Protein AF-A0A964AM47-F1 (afdb_monomer)

pLDDT: mean 80.15, std 22.93, range [22.89, 98.88]

Sequence (613 aa):
MNKSFAIAGMLLLSACDCYSNRFPGSCATEDPTSSTPADDSASCDALAAEALTVLSTHCAGCHANGRAEGGFDYLLDVDKLVELNKVRSGDPEGSALFNRMASGSMPPYGEGPSDAEIEAVRGWIACGVDAAAPERAFVPNETVFSWMAEDLRGIQEPERIYIRYISLVHLWNAGVAEGRLDTYRAGLAKLLNHLSWMPRITNPTPVDADALLYRIDLRDYRWQATTEDPVDAWETVVARDPYAFAYDDADFRFVVENTAARQPLLHADWLVAAVAVPPLYHRVLDLPARQADFLTLFGVDQAQNVADAVVDRMGFQQSGVSDNNRVIERHDADYGYCWTSYDFGGNGGAQNILADPLGFRPDGGELFCSLPNHLQAYLLANAAGDRLDVGPDHIVYDNLHDREVVNGLGCMTCHTRGILPKDDQVLPYVLDNEHLFTPQELERITLLYPPNDEGRALQAADQASFLEALDLTGAPQAYETEQVFALSEAFADDLDLARAAAEVGLTPEELEDRIPYFSDDVKRELNNLLSPGGTVQRGIFLGLAREVICVVEGAADSDGACLDVEGACGAAGVACLEGQGCVSAHEADAGACVRCAVLGGASVSLDLDGQGC

Solvent-accessible surface area (backbone atoms only — not comparable to full-atom values): 35179 Å² total; per-residue (Å²): 136,91,85,88,83,90,90,88,81,90,82,89,85,90,84,90,87,89,86,82,91,85,88,86,81,91,80,87,87,81,87,80,79,87,81,75,98,72,61,64,66,65,48,38,56,50,23,43,55,50,25,54,48,48,47,55,71,53,43,32,86,45,19,21,92,86,29,43,61,95,75,42,32,49,74,83,37,61,49,54,30,44,55,67,51,34,37,36,62,51,33,36,87,75,6,53,53,48,49,37,48,77,70,57,65,43,47,88,71,78,76,55,77,50,76,68,53,50,48,32,38,38,49,19,25,46,64,45,58,83,48,81,65,72,95,67,84,77,72,45,56,70,58,55,28,45,52,53,32,57,54,53,69,76,44,61,75,89,56,32,53,41,44,39,35,37,31,44,50,35,50,51,53,40,49,58,49,68,73,42,49,52,41,34,54,18,11,50,23,40,48,55,43,48,49,22,75,32,57,56,82,65,62,62,42,60,74,49,96,82,58,38,38,27,40,44,51,31,72,59,27,65,32,53,54,44,96,88,44,75,65,27,44,61,62,64,50,55,75,70,46,60,78,69,71,83,68,100,42,73,38,47,45,51,40,30,70,50,19,73,35,86,65,45,66,42,52,44,32,55,51,42,44,52,41,36,25,61,69,44,34,40,59,62,60,64,56,55,69,32,51,68,57,44,36,46,78,37,69,32,55,64,70,56,25,59,72,74,44,56,34,47,37,36,31,34,65,71,60,83,40,38,95,21,32,34,36,40,36,41,33,74,27,80,45,53,40,32,40,40,38,36,30,26,78,44,63,57,74,58,36,20,53,81,83,28,75,84,72,53,60,52,56,24,30,47,34,38,31,35,28,57,35,31,35,58,46,62,45,30,26,41,59,89,30,42,52,41,57,58,43,57,60,82,48,34,34,39,88,86,80,74,40,67,31,34,32,41,47,43,49,49,59,74,34,69,59,42,68,79,90,75,68,51,49,37,60,64,51,45,68,78,42,48,91,82,51,54,73,67,52,53,55,53,46,60,50,30,29,58,58,56,71,58,49,45,50,51,46,51,50,55,17,48,48,25,47,58,34,39,52,70,32,64,34,72,84,80,74,95,64,50,34,47,54,54,26,22,46,69,45,61,46,62,30,38,40,44,42,54,14,14,72,66,52,38,52,46,68,56,41,60,70,45,48,82,74,51,56,75,68,56,35,69,60,51,54,41,34,79,40,92,93,23,53,36,52,39,74,60,49,54,76,40,36,55,64,52,43,25,63,73,72,62,44,44,48,99,86,66,49,63,67,70,68,84,74,60,70,59,100,66,91,78,85,83,66,93,90,66,92,84,83,87,87,74,87,78,73,93,83,78,90,81,82,91,80,91,81,77,100,73,93,78,91,79,89,76,83,87,77,83,136

Structure (mmCIF, N/CA/C/O backbone):
data_AF-A0A964AM47-F1
#
_entry.id   AF-A0A964AM47-F1
#
loop_
_atom_site.group_PDB
_atom_site.id
_atom_site.type_symbol
_atom_site.label_atom_id
_atom_site.label_alt_id
_atom_site.label_comp_id
_atom_site.label_asym_id
_atom_site.label_entity_id
_atom_site.label_seq_id
_atom_site.pdbx_PDB_ins_code
_atom_site.Cartn_x
_atom_site.Cartn_y
_atom_site.Cartn_z
_atom_site.occupancy
_atom_site.B_iso_or_equiv
_atom_site.auth_seq_id
_atom_site.auth_comp_id
_atom_site.auth_asym_id
_atom_site.auth_atom_id
_atom_site.pdbx_PDB_model_num
ATOM 1 N N . MET A 1 1 ? 27.226 43.073 -1.704 1.00 29.62 1 MET A N 1
ATOM 2 C CA . MET A 1 1 ? 28.184 44.204 -1.750 1.00 29.62 1 MET A CA 1
ATOM 3 C C . MET A 1 1 ? 27.799 45.226 -0.685 1.00 29.62 1 MET A C 1
ATOM 5 O O . MET A 1 1 ? 26.668 45.681 -0.670 1.00 29.62 1 MET A O 1
ATOM 9 N N . ASN A 1 2 ? 28.743 45.484 0.222 1.00 31.50 2 ASN A N 1
ATOM 10 C CA . ASN A 1 2 ? 28.731 46.293 1.453 1.00 31.50 2 ASN A CA 1
ATOM 11 C C . ASN A 1 2 ? 27.889 47.587 1.504 1.00 31.50 2 ASN A C 1
ATOM 13 O O . ASN A 1 2 ? 28.045 48.442 0.634 1.00 31.50 2 ASN A O 1
ATOM 17 N N . LYS A 1 3 ? 27.254 47.847 2.664 1.00 29.81 3 LYS A N 1
ATOM 18 C CA . LYS A 1 3 ? 27.793 48.764 3.701 1.00 29.81 3 LYS A CA 1
ATOM 19 C C . LYS A 1 3 ? 27.038 48.696 5.049 1.00 29.81 3 LYS A C 1
ATOM 21 O O . LYS A 1 3 ? 25.820 48.653 5.100 1.00 29.81 3 LYS A O 1
ATOM 26 N N . SER A 1 4 ? 27.861 48.701 6.096 1.00 34.31 4 SER A N 1
ATOM 27 C CA . SER A 1 4 ? 27.711 48.681 7.563 1.00 34.31 4 SER A CA 1
ATOM 28 C C . SER A 1 4 ? 26.738 49.684 8.219 1.00 34.31 4 SER A C 1
ATOM 30 O O . SER A 1 4 ? 26.599 50.784 7.695 1.00 34.31 4 SER A O 1
ATOM 32 N N . PHE A 1 5 ? 26.226 49.402 9.438 1.00 30.78 5 PHE A N 1
ATOM 33 C CA . PHE A 1 5 ? 26.815 49.825 10.742 1.00 30.78 5 PHE A CA 1
ATOM 34 C C . PHE A 1 5 ? 25.948 49.502 11.999 1.00 30.78 5 PHE A C 1
ATOM 36 O O . PHE A 1 5 ? 24.757 49.769 11.975 1.00 30.78 5 PHE A O 1
ATOM 43 N N . ALA A 1 6 ? 26.632 49.092 13.096 1.00 31.17 6 ALA A N 1
ATOM 44 C CA . ALA A 1 6 ? 26.424 49.423 14.538 1.00 31.17 6 ALA A CA 1
ATOM 45 C C . ALA A 1 6 ? 25.122 48.993 15.272 1.00 31.17 6 ALA A C 1
ATOM 47 O O . ALA A 1 6 ? 24.048 49.136 14.721 1.00 31.17 6 ALA A O 1
ATOM 48 N N . ILE A 1 7 ? 25.067 48.551 16.545 1.00 30.09 7 ILE A N 1
ATOM 49 C CA . ILE A 1 7 ? 25.964 48.461 17.727 1.00 30.09 7 ILE A CA 1
ATOM 50 C C . ILE A 1 7 ? 25.403 47.345 18.652 1.00 30.09 7 ILE A C 1
ATOM 52 O O . ILE A 1 7 ? 24.196 47.125 18.678 1.00 30.09 7 ILE A O 1
ATOM 56 N N . ALA A 1 8 ? 26.271 46.674 19.422 1.00 29.91 8 ALA A N 1
ATOM 57 C CA . ALA A 1 8 ? 25.971 45.556 20.331 1.00 29.91 8 ALA A CA 1
ATOM 58 C C . ALA A 1 8 ? 26.280 45.856 21.821 1.00 29.91 8 ALA A C 1
ATOM 60 O O . ALA A 1 8 ? 27.094 46.734 22.109 1.00 29.91 8 ALA A O 1
ATOM 61 N N . GLY A 1 9 ? 25.703 45.047 22.732 1.00 25.66 9 GLY A N 1
ATOM 62 C CA . GLY A 1 9 ? 26.083 44.862 24.155 1.00 25.66 9 GLY A CA 1
ATOM 63 C C . GLY A 1 9 ? 24.852 44.786 25.091 1.00 25.66 9 GLY A C 1
ATOM 64 O O . GLY A 1 9 ? 24.259 45.828 25.326 1.00 25.66 9 GLY A O 1
ATOM 65 N N . MET A 1 10 ? 24.284 43.639 25.525 1.00 29.45 10 MET A N 1
ATOM 66 C CA . MET A 1 10 ? 24.790 42.539 26.399 1.00 29.45 10 MET A CA 1
ATOM 67 C C . MET A 1 10 ? 25.146 43.084 27.815 1.00 29.45 10 MET A C 1
ATOM 69 O O . MET A 1 10 ? 25.927 44.021 27.882 1.00 29.45 10 MET A O 1
ATOM 73 N N . LEU A 1 11 ? 24.609 42.674 28.984 1.00 27.42 11 LEU A N 1
ATOM 74 C CA . LEU A 1 11 ? 24.442 41.349 29.619 1.00 27.42 11 LEU A CA 1
ATOM 75 C C . LEU A 1 11 ? 23.601 41.467 30.944 1.00 27.42 11 LEU A C 1
ATOM 77 O O . LEU A 1 11 ? 23.870 42.365 31.733 1.00 27.42 11 LEU A O 1
ATOM 81 N N . LEU A 1 12 ? 22.688 40.505 31.187 1.00 27.23 12 LEU A N 1
ATOM 82 C CA . LEU A 1 12 ? 22.481 39.617 32.374 1.00 27.23 12 LEU A CA 1
ATOM 83 C C . LEU A 1 12 ? 22.201 40.065 33.851 1.00 27.23 12 LEU A C 1
ATOM 85 O O . LEU A 1 12 ? 22.885 40.910 34.416 1.00 27.23 12 LEU A O 1
ATOM 89 N N . LEU A 1 13 ? 21.331 39.229 34.479 1.00 26.44 13 LEU A N 1
ATOM 90 C CA . LEU A 1 13 ? 21.132 38.815 35.906 1.00 26.44 13 LEU A CA 1
ATOM 91 C C . LEU A 1 13 ? 20.253 39.716 36.813 1.00 26.44 13 LEU A C 1
ATOM 93 O O . LEU A 1 13 ? 20.573 40.875 37.024 1.00 26.44 13 LEU A O 1
ATOM 97 N N . SER A 1 14 ? 19.060 39.298 37.276 1.00 26.11 14 SER A N 1
ATOM 98 C CA . SER A 1 14 ? 18.650 38.218 38.220 1.00 26.11 14 SER A CA 1
ATOM 99 C C . SER A 1 14 ? 18.475 38.723 39.663 1.00 26.11 14 SER A C 1
ATOM 101 O O . SER A 1 14 ? 19.446 39.189 40.251 1.00 26.11 14 SER A O 1
ATOM 103 N N . ALA A 1 15 ? 17.251 38.610 40.212 1.00 28.12 15 ALA A N 1
ATOM 104 C CA . ALA A 1 15 ? 16.918 38.010 41.522 1.00 28.12 15 ALA A CA 1
ATOM 105 C C . ALA A 1 15 ? 15.582 38.531 42.102 1.00 28.12 15 ALA A C 1
ATOM 107 O O . ALA A 1 15 ? 15.313 39.731 42.123 1.00 28.12 15 ALA A O 1
ATOM 108 N N . CYS A 1 16 ? 14.775 37.582 42.586 1.00 24.27 16 CYS A N 1
ATOM 109 C CA . CYS A 1 16 ? 13.565 37.739 43.395 1.00 24.27 16 CYS A CA 1
ATOM 110 C C . CYS A 1 16 ? 13.800 38.478 44.720 1.00 24.27 16 CYS A C 1
ATOM 112 O O . CYS A 1 16 ? 14.859 38.323 45.318 1.00 24.27 16 CYS A O 1
ATOM 114 N N . ASP A 1 17 ? 12.743 39.101 45.251 1.00 27.14 17 ASP A N 1
ATOM 115 C CA . ASP A 1 17 ? 12.469 39.073 46.692 1.00 27.14 17 ASP A CA 1
ATOM 116 C C . ASP A 1 17 ? 10.963 39.227 46.976 1.00 27.14 17 ASP A C 1
ATOM 118 O O . ASP A 1 17 ? 10.303 40.167 46.530 1.00 27.14 17 ASP A O 1
ATOM 122 N N . CYS A 1 18 ? 10.422 38.267 47.726 1.00 25.81 18 CYS A N 1
ATOM 123 C CA . CYS A 1 18 ? 9.079 38.263 48.304 1.00 25.81 18 CYS A CA 1
ATOM 124 C C . CYS A 1 18 ? 9.093 39.021 49.637 1.00 25.81 18 CYS A C 1
ATOM 126 O O . CYS A 1 18 ? 9.972 38.739 50.439 1.00 25.81 18 CYS A O 1
ATOM 128 N N . TYR A 1 19 ? 8.089 39.848 49.970 1.00 26.67 19 TYR A N 1
ATOM 129 C CA . TYR A 1 19 ? 7.705 40.066 51.379 1.00 26.67 19 TYR A CA 1
ATOM 130 C C . TYR A 1 19 ? 6.265 40.598 51.552 1.00 26.67 19 TYR A C 1
ATOM 132 O O . TYR A 1 19 ? 5.667 41.198 50.668 1.00 26.67 19 TYR A O 1
ATOM 140 N N . SER A 1 20 ? 5.718 40.306 52.729 1.00 31.02 20 SER A N 1
ATOM 141 C CA . SER A 1 20 ? 4.314 40.122 53.119 1.00 31.02 20 SER A CA 1
ATOM 142 C C . SER A 1 20 ? 3.492 41.350 53.583 1.00 31.02 20 SER A C 1
ATOM 144 O O . SER A 1 20 ? 4.044 42.259 54.191 1.00 31.02 20 SER A O 1
ATOM 146 N N . ASN A 1 21 ? 2.154 41.194 53.528 1.00 29.59 21 ASN A N 1
ATOM 147 C CA . ASN A 1 21 ? 1.105 41.577 54.513 1.00 29.59 21 ASN A CA 1
ATOM 148 C C . ASN A 1 21 ? 0.836 43.054 54.918 1.00 29.59 21 ASN A C 1
ATOM 150 O O . ASN A 1 21 ? 1.568 43.604 55.736 1.00 29.59 21 ASN A O 1
ATOM 154 N N . ARG A 1 22 ? -0.364 43.585 54.572 1.00 29.86 22 ARG A N 1
ATOM 155 C CA . ARG A 1 22 ? -1.483 44.021 55.477 1.00 29.86 22 ARG A CA 1
ATOM 156 C C . ARG A 1 22 ? -2.510 44.965 54.782 1.00 29.86 22 ARG A C 1
ATOM 158 O O . ARG A 1 22 ? -2.126 45.953 54.176 1.00 29.86 22 ARG A O 1
ATOM 165 N N . PHE A 1 23 ? -3.801 44.635 54.955 1.00 28.33 23 PHE A N 1
ATOM 166 C CA . PHE A 1 23 ? -5.098 45.311 54.658 1.00 28.33 23 PHE A CA 1
ATOM 167 C C . PHE A 1 23 ? -5.232 46.837 54.937 1.00 28.33 23 PHE A C 1
ATOM 169 O O . PHE A 1 23 ? -4.383 47.361 55.658 1.00 28.33 23 PHE A O 1
ATOM 176 N N . PRO A 1 24 ? -6.382 47.518 54.636 1.00 43.62 24 PRO A N 1
ATOM 177 C CA . PRO A 1 24 ? -7.489 47.269 53.676 1.00 43.62 24 PRO A CA 1
ATOM 178 C C . PRO A 1 24 ? -7.864 48.517 52.817 1.00 43.62 24 PRO A C 1
ATOM 180 O O . PRO A 1 24 ? -7.556 49.650 53.177 1.00 43.62 24 PRO A O 1
ATOM 183 N N . GLY A 1 25 ? -8.630 48.347 51.733 1.00 26.98 25 GLY A N 1
ATOM 184 C CA . GLY A 1 25 ? -9.204 49.482 50.993 1.00 26.98 25 GLY A CA 1
ATOM 185 C C . GLY A 1 25 ? -10.256 49.064 49.969 1.00 26.98 25 GLY A C 1
ATOM 186 O O . GLY A 1 25 ? -9.926 48.448 48.967 1.00 26.98 25 GLY A O 1
ATOM 187 N N . SER A 1 26 ? -11.517 49.379 50.260 1.00 28.53 26 SER A N 1
ATOM 188 C CA . SER A 1 26 ? -12.714 49.108 49.455 1.00 28.53 26 SER A CA 1
ATOM 189 C C . SER A 1 26 ? -12.622 49.628 48.015 1.00 28.53 26 SER A C 1
ATOM 191 O O . SER A 1 26 ? -12.144 50.747 47.846 1.00 28.53 26 SER A O 1
ATOM 193 N N . CYS A 1 27 ? -13.220 48.930 47.045 1.00 26.78 27 CYS A N 1
ATOM 194 C CA . CYS A 1 27 ? -14.004 49.517 45.948 1.00 26.78 27 CYS A CA 1
ATOM 195 C C . CYS A 1 27 ? -14.896 48.439 45.306 1.00 26.78 27 CYS A C 1
ATOM 197 O O . CYS A 1 27 ? -14.581 47.255 45.343 1.00 26.78 27 CYS A O 1
ATOM 199 N N . ALA A 1 28 ? -16.045 48.894 44.821 1.00 28.06 28 ALA A N 1
ATOM 200 C CA . ALA A 1 28 ? -17.240 48.149 44.452 1.00 28.06 28 ALA A CA 1
ATOM 201 C C . ALA A 1 28 ? -17.069 47.148 43.295 1.00 28.06 28 ALA A C 1
ATOM 203 O O . ALA A 1 28 ? -16.337 47.404 42.345 1.00 28.06 28 ALA A O 1
ATOM 204 N N . THR A 1 29 ? -17.821 46.049 43.370 1.00 27.81 29 THR A N 1
ATOM 205 C CA . THR A 1 29 ? -18.097 45.123 42.265 1.00 27.81 29 THR A CA 1
ATOM 206 C C . THR A 1 29 ? -19.400 45.537 41.582 1.00 27.81 29 THR A C 1
ATOM 208 O O . THR A 1 29 ? -20.461 45.488 42.207 1.00 27.81 29 THR A O 1
ATOM 211 N N . GLU A 1 30 ? -19.319 45.945 40.318 1.00 30.39 30 GLU A N 1
ATOM 212 C CA . GLU A 1 30 ? -20.443 45.879 39.383 1.00 30.39 30 GLU A CA 1
ATOM 213 C C . GLU A 1 30 ? -20.368 44.524 38.668 1.00 30.39 30 GLU A C 1
ATOM 215 O O . GLU A 1 30 ? -19.318 44.163 38.135 1.00 30.39 30 GLU A O 1
ATOM 220 N N . ASP A 1 31 ? -21.465 43.768 38.717 1.00 35.28 31 ASP A N 1
ATOM 221 C CA . ASP A 1 31 ? -21.675 42.530 37.961 1.00 35.28 31 ASP A CA 1
ATOM 222 C C . ASP A 1 31 ? -21.713 42.818 36.451 1.00 35.28 31 ASP A C 1
ATOM 224 O O . ASP A 1 31 ? -22.533 43.635 36.015 1.00 35.28 31 ASP A O 1
ATOM 228 N N . PRO A 1 32 ? -20.961 42.079 35.620 1.00 33.84 32 PRO A N 1
ATOM 229 C CA . PRO A 1 32 ? -21.338 41.830 34.246 1.00 33.84 32 PRO A CA 1
ATOM 230 C C . PRO A 1 32 ? -22.054 40.478 34.153 1.00 33.84 32 PRO A C 1
ATOM 232 O O . PRO A 1 32 ? -21.505 39.411 34.413 1.00 33.84 32 PRO A O 1
ATOM 235 N N . THR A 1 33 ? -23.323 40.594 33.786 1.00 32.44 33 THR A N 1
ATOM 236 C CA . THR A 1 33 ? -24.212 39.602 33.176 1.00 32.44 33 THR A CA 1
ATOM 237 C C . THR A 1 33 ? -23.546 38.352 32.595 1.00 32.44 33 THR A C 1
ATOM 239 O O . THR A 1 33 ? -22.707 38.430 31.701 1.00 32.44 33 THR A O 1
ATOM 242 N N . SER A 1 34 ? -24.060 37.205 33.034 1.00 34.69 34 SER A N 1
ATOM 243 C CA . SER A 1 34 ? -23.940 35.886 32.418 1.00 34.69 34 SER A CA 1
ATOM 244 C C . SER A 1 34 ? -24.429 35.874 30.962 1.00 34.69 34 SER A C 1
ATOM 246 O O . SER A 1 34 ? -25.611 36.138 30.719 1.00 34.69 34 SER A O 1
ATOM 248 N N . SER A 1 35 ? -23.569 35.495 30.018 1.00 32.38 35 SER A N 1
ATOM 249 C CA . SER A 1 35 ? -23.971 34.975 28.707 1.00 32.38 35 SER A CA 1
ATOM 250 C C . SER A 1 35 ? -24.028 33.442 28.749 1.00 32.38 35 SER A C 1
ATOM 252 O O . SER A 1 35 ? -23.187 32.772 29.340 1.00 32.38 35 SER A O 1
ATOM 254 N N . THR A 1 36 ? -25.104 32.906 28.185 1.00 34.78 36 THR A N 1
ATOM 255 C CA . THR A 1 36 ? -25.452 31.482 28.049 1.00 34.78 36 THR A CA 1
ATOM 256 C C . THR A 1 36 ? -24.783 30.909 26.779 1.00 34.78 36 THR A C 1
ATOM 258 O O . THR A 1 36 ? -24.629 31.674 25.829 1.00 34.78 36 THR A O 1
ATOM 261 N N . PRO A 1 37 ? -24.412 29.612 26.705 1.00 37.53 37 PRO A N 1
ATOM 262 C CA . PRO A 1 37 ? -23.608 29.028 25.612 1.00 37.53 37 PRO A CA 1
ATOM 263 C C . PRO A 1 37 ? -24.405 28.723 24.322 1.00 37.53 37 PRO A C 1
ATOM 265 O O . PRO A 1 37 ? -24.351 27.622 23.794 1.00 37.53 37 PRO A O 1
ATOM 268 N N . ALA A 1 38 ? -25.191 29.679 23.823 1.00 33.47 38 ALA A N 1
ATOM 269 C CA . ALA A 1 38 ? -26.012 29.517 22.613 1.00 33.47 38 ALA A CA 1
ATOM 270 C C . ALA A 1 38 ? -25.424 30.201 21.358 1.00 33.47 38 ALA A C 1
ATOM 272 O O . ALA A 1 38 ? -26.109 30.270 20.341 1.00 33.47 38 ALA A O 1
ATOM 273 N N . ASP A 1 39 ? -24.203 30.742 21.438 1.00 46.50 39 ASP A N 1
ATOM 274 C CA . ASP A 1 39 ? -23.619 31.619 20.405 1.00 46.50 39 ASP A CA 1
ATOM 275 C C . ASP A 1 39 ? -22.679 30.877 19.430 1.00 46.50 39 ASP A C 1
ATOM 277 O O . ASP A 1 39 ? -22.552 31.272 18.274 1.00 46.50 39 ASP A O 1
ATOM 281 N N . ASP A 1 40 ? -22.085 29.750 19.842 1.00 50.91 40 ASP A N 1
ATOM 282 C CA . ASP A 1 40 ? -21.062 29.070 19.032 1.00 50.91 40 ASP A CA 1
ATOM 283 C C . ASP A 1 40 ? -21.671 28.236 17.885 1.00 50.91 40 ASP A C 1
ATOM 285 O O . ASP A 1 40 ? -21.232 28.351 16.741 1.00 50.91 40 ASP A O 1
ATOM 289 N N . SER A 1 41 ? -22.752 27.479 18.121 1.00 48.00 41 SER A N 1
ATOM 290 C CA . SER A 1 41 ? -23.371 26.632 17.080 1.00 48.00 41 SER A CA 1
ATOM 291 C C . SER A 1 41 ? -24.071 27.430 15.973 1.00 48.00 41 SER A C 1
ATOM 293 O O . SER A 1 41 ? -23.967 27.091 14.797 1.00 48.00 41 SER A O 1
ATOM 295 N N . ALA A 1 42 ? -24.718 28.546 16.324 1.00 53.97 42 ALA A N 1
ATOM 296 C CA . ALA A 1 42 ? -25.352 29.441 15.356 1.00 53.97 42 ALA A CA 1
ATOM 297 C C . ALA A 1 42 ? -24.328 30.138 14.437 1.00 53.97 42 ALA A C 1
ATOM 299 O O . ALA A 1 42 ? -24.670 30.532 13.320 1.00 53.97 42 ALA A O 1
ATOM 300 N N . SER A 1 43 ? -23.079 30.284 14.898 1.00 77.19 43 SER A N 1
ATOM 301 C CA . SER A 1 43 ? -21.974 30.825 14.103 1.00 77.19 43 SER A CA 1
ATOM 302 C C . SER A 1 43 ? -21.411 29.795 13.115 1.00 77.19 43 SER A C 1
ATOM 304 O O . SER A 1 43 ? -21.146 30.138 11.962 1.00 77.19 43 SER A O 1
ATOM 306 N N . CYS A 1 44 ? -21.329 28.523 13.518 1.00 80.38 44 CYS A N 1
ATOM 307 C CA . CYS A 1 44 ? -20.855 27.434 12.666 1.00 80.38 44 CYS A CA 1
ATOM 308 C C . CYS A 1 44 ? -21.850 27.077 11.550 1.00 80.38 44 CYS A C 1
ATOM 310 O O . CYS A 1 44 ? -21.432 26.885 10.410 1.00 80.38 44 CYS A O 1
ATOM 312 N N . ASP A 1 45 ? -23.161 27.103 11.819 1.00 75.88 45 ASP A N 1
ATOM 313 C CA . ASP A 1 45 ? -24.192 26.920 10.782 1.00 75.88 45 ASP A CA 1
ATOM 314 C C . ASP A 1 45 ? -24.115 28.005 9.692 1.00 75.88 45 ASP A C 1
ATOM 316 O O . ASP A 1 45 ? -24.306 27.741 8.500 1.00 75.88 45 ASP A O 1
ATOM 320 N N . ALA A 1 46 ? -23.823 29.246 10.095 1.00 83.94 46 ALA A N 1
ATOM 321 C CA . ALA A 1 46 ? -23.649 30.357 9.167 1.00 83.94 46 ALA A CA 1
ATOM 322 C C . ALA A 1 46 ? -22.390 30.174 8.305 1.00 83.94 46 ALA A C 1
ATOM 324 O O . ALA A 1 46 ? -22.463 30.356 7.088 1.00 83.94 46 ALA A O 1
ATOM 325 N N . LEU A 1 47 ? -21.275 29.751 8.914 1.00 87.38 47 LEU A N 1
ATOM 326 C CA . LEU A 1 47 ? -20.035 29.424 8.205 1.00 87.38 47 LEU A CA 1
ATOM 327 C C . LEU A 1 47 ? -20.228 28.256 7.230 1.00 87.38 47 LEU A C 1
ATOM 329 O O . LEU A 1 47 ? -19.749 28.330 6.104 1.00 87.38 47 LEU A O 1
ATOM 333 N N . ALA A 1 48 ? -20.985 27.222 7.604 1.00 84.75 48 ALA A N 1
ATOM 334 C CA . ALA A 1 48 ? -21.305 26.102 6.721 1.00 84.75 48 ALA A CA 1
ATOM 335 C C . ALA A 1 48 ? -22.121 26.539 5.494 1.00 84.75 48 ALA A C 1
ATOM 337 O O . ALA A 1 48 ? -21.818 26.155 4.360 1.00 84.75 48 ALA A O 1
ATOM 338 N N . ALA A 1 49 ? -23.134 27.386 5.694 1.00 84.62 49 ALA A N 1
ATOM 339 C CA . ALA A 1 49 ? -23.931 27.932 4.597 1.00 84.62 49 ALA A CA 1
ATOM 340 C C . ALA A 1 49 ? -23.101 28.837 3.666 1.00 84.62 49 ALA A C 1
ATOM 342 O O . ALA A 1 49 ? -23.270 28.801 2.441 1.00 84.62 49 ALA A O 1
ATOM 343 N N . GLU A 1 50 ? -22.198 29.637 4.235 1.00 90.25 50 GLU A N 1
ATOM 344 C CA . GLU A 1 50 ? -21.281 30.490 3.480 1.00 90.25 50 GLU A CA 1
ATOM 345 C C . GLU A 1 50 ? -20.274 29.648 2.689 1.00 90.25 50 GLU A C 1
ATOM 347 O O . GLU A 1 50 ? -20.160 29.818 1.476 1.00 90.25 50 GLU A O 1
ATOM 352 N N . ALA A 1 51 ? -19.650 28.650 3.317 1.00 90.81 51 ALA A N 1
ATOM 353 C CA . ALA A 1 51 ? -18.731 27.727 2.664 1.00 90.81 51 ALA A CA 1
ATOM 354 C C . ALA A 1 51 ? -19.387 26.991 1.486 1.00 90.81 51 ALA A C 1
ATOM 356 O O . ALA A 1 51 ? -18.862 27.012 0.373 1.00 90.81 51 ALA A O 1
ATOM 357 N N . LEU A 1 52 ? -20.584 26.422 1.666 1.00 88.75 52 LEU A N 1
ATOM 358 C CA . LEU A 1 52 ? -21.328 25.777 0.576 1.00 88.75 52 LEU A CA 1
ATOM 359 C C . LEU A 1 52 ? -21.666 26.745 -0.566 1.00 88.75 52 LEU A C 1
ATOM 361 O O . LEU A 1 52 ? -21.667 26.349 -1.737 1.00 88.75 52 LEU A O 1
ATOM 365 N N . THR A 1 53 ? -21.922 28.016 -0.248 1.00 93.56 53 THR A N 1
ATOM 366 C CA . THR A 1 53 ? -22.137 29.065 -1.253 1.00 93.56 53 THR A CA 1
ATOM 367 C C . THR A 1 53 ? -20.860 29.330 -2.048 1.00 93.56 53 THR A C 1
ATOM 369 O O . THR A 1 53 ? -20.919 29.400 -3.280 1.00 93.56 53 THR A O 1
ATOM 372 N N . VAL A 1 54 ? -19.708 29.405 -1.379 1.00 94.38 54 VAL A N 1
ATOM 373 C CA . VAL A 1 54 ? -18.389 29.565 -2.012 1.00 94.38 54 VAL A CA 1
ATOM 374 C C . VAL A 1 54 ? -18.092 28.387 -2.943 1.00 94.38 54 VAL A C 1
ATOM 376 O O . VAL A 1 54 ? -17.828 28.593 -4.132 1.00 94.38 54 VAL A O 1
ATOM 379 N N . LEU A 1 55 ? -18.224 27.149 -2.453 1.00 92.75 55 LEU A N 1
ATOM 380 C CA . LEU A 1 55 ? -17.987 25.936 -3.246 1.00 92.75 55 LEU A CA 1
ATOM 381 C C . LEU A 1 55 ? -18.927 25.858 -4.463 1.00 92.75 55 LEU A C 1
ATOM 383 O O . LEU A 1 55 ? -18.500 25.542 -5.578 1.00 92.75 55 LEU A O 1
ATOM 387 N N . SER A 1 56 ? -20.198 26.220 -4.282 1.00 91.12 56 SER A N 1
ATOM 388 C CA . SER A 1 56 ? -21.187 26.255 -5.367 1.00 91.12 56 SER A CA 1
ATOM 389 C C . SER A 1 56 ? -20.880 27.320 -6.420 1.00 91.12 56 SER A C 1
ATOM 391 O O . SER A 1 56 ? -21.105 27.095 -7.609 1.00 91.12 56 SER A O 1
ATOM 393 N N . THR A 1 57 ? -20.374 28.480 -6.003 1.00 93.56 57 THR A N 1
ATOM 394 C CA . THR A 1 57 ? -20.169 29.634 -6.889 1.00 93.56 57 THR A CA 1
ATOM 395 C C . THR A 1 57 ? -18.906 29.490 -7.728 1.00 93.56 57 THR A C 1
ATOM 397 O O . THR A 1 57 ? -18.952 29.690 -8.942 1.00 93.56 57 THR A O 1
ATOM 400 N N . HIS A 1 58 ? -17.788 29.117 -7.100 1.00 93.38 58 HIS A N 1
ATOM 401 C CA . HIS A 1 58 ? -16.478 29.149 -7.755 1.00 93.38 58 HIS A CA 1
ATOM 402 C C . HIS A 1 58 ? -16.059 27.807 -8.360 1.00 93.38 58 HIS A C 1
ATOM 404 O O . HIS A 1 58 ? -15.253 27.784 -9.290 1.00 93.38 58 HIS A O 1
ATOM 410 N N . CYS A 1 59 ? -16.604 26.690 -7.868 1.00 91.19 59 CYS A N 1
ATOM 411 C CA . CYS A 1 59 ? -16.006 25.375 -8.105 1.00 91.19 59 CYS A CA 1
ATOM 412 C C . CYS A 1 59 ? -16.993 24.352 -8.710 1.00 91.19 59 CYS A C 1
ATOM 414 O O . CYS A 1 59 ? -16.614 23.570 -9.586 1.00 91.19 59 CYS A O 1
ATOM 416 N N . ALA A 1 60 ? -18.283 24.392 -8.348 1.00 89.38 60 ALA A N 1
ATOM 417 C CA . ALA A 1 60 ? -19.295 23.431 -8.819 1.00 89.38 60 ALA A CA 1
ATOM 418 C C . ALA A 1 60 ? -19.526 23.423 -10.345 1.00 89.38 60 ALA A C 1
ATOM 420 O O . ALA A 1 60 ? -20.093 22.476 -10.888 1.00 89.38 60 ALA A O 1
ATOM 421 N N . GLY A 1 61 ? -19.076 24.458 -11.062 1.00 87.12 61 GLY A N 1
ATOM 422 C CA . GLY A 1 61 ? -19.139 24.508 -12.524 1.00 87.12 61 GLY A CA 1
ATOM 423 C C . GLY A 1 61 ? -18.305 23.429 -13.227 1.00 87.12 61 GLY A C 1
ATOM 424 O O . GLY A 1 61 ? -18.671 23.048 -14.343 1.00 87.12 61 GLY A O 1
ATOM 425 N N . CYS A 1 62 ? -17.238 22.942 -12.582 1.00 87.88 62 CYS A N 1
ATOM 426 C CA . CYS A 1 62 ? -16.342 21.895 -13.093 1.00 87.88 62 CYS A CA 1
ATOM 427 C C . CYS A 1 62 ? -16.286 20.657 -12.181 1.00 87.88 62 CYS A C 1
ATOM 429 O O . CYS A 1 62 ? -15.868 19.603 -12.634 1.00 87.88 62 CYS A O 1
ATOM 431 N N . HIS A 1 63 ? -16.698 20.784 -10.915 1.00 89.06 63 HIS A N 1
ATOM 432 C CA . HIS A 1 63 ? -16.547 19.722 -9.912 1.00 89.06 63 HIS A CA 1
ATOM 433 C C . HIS A 1 63 ? -17.863 19.245 -9.285 1.00 89.06 63 HIS A C 1
ATOM 435 O O . HIS A 1 63 ? -17.880 18.712 -8.176 1.00 89.06 63 HIS A O 1
ATOM 441 N N . ALA A 1 64 ? -18.991 19.493 -9.951 1.00 84.19 64 ALA A N 1
ATOM 442 C CA . ALA A 1 64 ? -20.299 19.033 -9.499 1.00 84.19 64 ALA A CA 1
ATOM 443 C C . ALA A 1 64 ? -21.234 18.722 -10.675 1.00 84.19 64 ALA A C 1
ATOM 445 O O . ALA A 1 64 ? -20.995 19.112 -11.819 1.00 84.19 64 ALA A O 1
ATOM 446 N N . ASN A 1 65 ? -22.367 18.079 -10.378 1.00 78.94 65 ASN A N 1
ATOM 447 C CA . ASN A 1 65 ? -23.445 17.805 -11.338 1.00 78.94 65 ASN A CA 1
ATOM 448 C C . ASN A 1 65 ? -23.008 16.927 -12.530 1.00 78.94 65 ASN A C 1
ATOM 450 O O . ASN A 1 65 ? -23.424 17.161 -13.668 1.00 78.94 65 ASN A O 1
ATOM 454 N N . GLY A 1 66 ? -22.169 15.918 -12.269 1.00 70.25 66 GLY A N 1
ATOM 455 C CA . GLY A 1 66 ? -21.666 14.978 -13.280 1.00 70.25 66 GLY A CA 1
ATOM 456 C C . GLY A 1 66 ? -20.538 15.534 -14.153 1.00 70.25 66 GLY A C 1
ATOM 457 O O . GLY A 1 66 ? -20.222 14.955 -15.193 1.00 70.25 66 GLY A O 1
ATOM 458 N N . ARG A 1 67 ? -19.954 16.670 -13.757 1.00 74.88 67 ARG A N 1
ATOM 459 C CA . ARG A 1 67 ? -18.695 17.195 -14.290 1.00 74.88 67 ARG A CA 1
ATOM 460 C C . ARG A 1 67 ? -17.577 16.828 -13.324 1.00 74.88 67 ARG A C 1
ATOM 462 O O . ARG A 1 67 ? -17.649 17.204 -12.159 1.00 74.88 67 ARG A O 1
ATOM 469 N N . ALA A 1 68 ? -16.639 16.028 -13.822 1.00 80.19 68 ALA A N 1
ATOM 470 C CA . ALA A 1 68 ? -15.600 15.338 -13.065 1.00 80.19 68 ALA A CA 1
ATOM 471 C C . ALA A 1 68 ? -14.210 15.787 -13.526 1.00 80.19 68 ALA A C 1
ATOM 473 O O . ALA A 1 68 ? -13.341 14.968 -13.840 1.00 80.19 68 ALA A O 1
ATOM 474 N N . GLU A 1 69 ? -14.002 17.091 -13.679 1.00 74.38 69 GLU A N 1
ATOM 475 C CA . GLU A 1 69 ? -12.721 17.634 -14.101 1.00 74.38 69 GLU A CA 1
ATOM 476 C C . GLU A 1 69 ? -11.654 17.231 -13.072 1.00 74.38 69 GLU A C 1
ATOM 478 O O . GLU A 1 69 ? -11.795 17.464 -11.875 1.00 74.38 69 GLU A O 1
ATOM 483 N N . GLY A 1 70 ? -10.595 16.557 -13.528 1.00 68.62 70 GLY A N 1
ATOM 484 C CA . GLY A 1 70 ? -9.597 15.977 -12.621 1.00 68.62 70 GLY A CA 1
ATOM 485 C C . GLY A 1 70 ? -10.095 14.781 -11.797 1.00 68.62 70 GLY A C 1
ATOM 486 O O . GLY A 1 70 ? -9.448 14.431 -10.820 1.00 68.62 70 GLY A O 1
ATOM 487 N N . GLY A 1 71 ? -11.213 14.158 -12.182 1.00 68.75 71 GLY A N 1
ATOM 488 C CA . GLY A 1 71 ? -11.824 13.022 -11.484 1.00 68.75 71 GLY A CA 1
ATOM 489 C C . GLY A 1 71 ? -12.857 13.403 -10.422 1.00 68.75 71 GLY A C 1
ATOM 490 O O . GLY A 1 71 ? -13.576 12.520 -9.976 1.00 68.75 71 GLY A O 1
ATOM 491 N N . PHE A 1 72 ? -12.987 14.695 -10.104 1.00 77.94 72 PHE A N 1
ATOM 492 C CA . PHE A 1 72 ? -13.684 15.211 -8.924 1.00 77.94 72 PHE A CA 1
ATOM 493 C C . PHE A 1 72 ? -15.031 15.845 -9.278 1.00 77.94 72 PHE A C 1
ATOM 495 O O . PHE A 1 72 ? -15.039 16.953 -9.808 1.00 77.94 72 PHE A O 1
ATOM 502 N N . ASP A 1 73 ? -16.152 15.153 -9.010 1.00 82.69 73 ASP A N 1
ATOM 503 C CA . ASP A 1 73 ? -17.532 15.582 -9.346 1.00 82.69 73 ASP A CA 1
ATOM 504 C C . ASP A 1 73 ? -18.504 15.704 -8.161 1.00 82.69 73 ASP A C 1
ATOM 506 O O . ASP A 1 73 ? -19.704 15.942 -8.344 1.00 82.69 73 ASP A O 1
ATOM 510 N N . TYR A 1 74 ? -17.994 15.542 -6.945 1.00 84.25 74 TYR A N 1
ATOM 511 C CA . TYR A 1 74 ? -18.781 15.448 -5.719 1.00 84.25 74 TYR A CA 1
ATOM 512 C C . TYR A 1 74 ? -18.496 16.597 -4.748 1.00 84.25 74 TYR A C 1
ATOM 514 O O . TYR A 1 74 ? -18.736 16.479 -3.554 1.00 84.25 74 TYR A O 1
ATOM 522 N N . LEU A 1 75 ? -18.030 17.744 -5.247 1.00 88.62 75 LEU A N 1
ATOM 523 C CA . LEU A 1 75 ? -17.663 18.888 -4.411 1.00 88.62 75 LEU A CA 1
ATOM 524 C C . LEU A 1 75 ? -18.761 19.328 -3.425 1.00 88.62 75 LEU A C 1
ATOM 526 O O . LEU A 1 75 ? -18.462 19.841 -2.356 1.00 88.62 75 LEU A O 1
ATOM 530 N N . LEU A 1 76 ? -20.032 19.201 -3.808 1.00 87.69 76 LEU A N 1
ATOM 531 C CA . LEU A 1 76 ? -21.163 19.640 -2.981 1.00 87.69 76 LEU A CA 1
ATOM 532 C C . LEU A 1 76 ? -21.715 18.538 -2.070 1.00 87.69 76 LEU A C 1
ATOM 534 O O . LEU A 1 76 ? -22.677 18.767 -1.343 1.00 87.69 76 LEU A O 1
ATOM 538 N N . ASP A 1 77 ? -21.131 17.349 -2.136 1.00 84.31 77 ASP A N 1
ATOM 539 C CA . ASP A 1 77 ? -21.455 16.224 -1.278 1.00 84.31 77 ASP A CA 1
ATOM 540 C C . ASP A 1 77 ? -20.498 16.278 -0.082 1.00 84.31 77 ASP A C 1
ATOM 542 O O . ASP A 1 77 ? -19.365 15.806 -0.145 1.00 84.31 77 ASP A O 1
ATOM 546 N N . VAL A 1 78 ? -20.928 16.976 0.974 1.00 82.38 78 VAL A N 1
ATOM 547 C CA . VAL A 1 78 ? -20.126 17.206 2.187 1.00 82.38 78 VAL A CA 1
ATOM 548 C C . VAL A 1 78 ? -19.718 15.885 2.826 1.00 82.38 78 VAL A C 1
ATOM 550 O O . VAL A 1 78 ? -18.559 15.734 3.212 1.00 82.38 78 VAL A O 1
ATOM 553 N N . ASP A 1 79 ? -20.640 14.920 2.849 1.00 74.19 79 ASP A N 1
ATOM 554 C CA . ASP A 1 79 ? -20.368 13.572 3.327 1.00 74.19 79 ASP A CA 1
ATOM 555 C C . ASP A 1 79 ? -19.225 12.965 2.516 1.00 74.19 79 ASP A C 1
ATOM 557 O O . ASP A 1 79 ? -18.260 12.512 3.114 1.00 74.19 79 ASP A O 1
ATOM 561 N N . LYS A 1 80 ? -19.243 13.059 1.177 1.00 74.25 80 LYS A N 1
ATOM 562 C CA . LYS A 1 80 ? -18.123 12.586 0.345 1.00 74.25 80 LYS A CA 1
ATOM 563 C C . LYS A 1 80 ? -16.838 13.393 0.479 1.00 74.25 80 LYS A C 1
ATOM 565 O O . LYS A 1 80 ? -15.758 12.835 0.303 1.00 74.25 80 LYS A O 1
ATOM 570 N N . LEU A 1 81 ? -16.908 14.696 0.744 1.00 84.69 81 LEU A N 1
ATOM 571 C CA . LEU A 1 81 ? -15.713 15.518 0.961 1.00 84.69 81 LEU A CA 1
ATOM 572 C C . LEU A 1 81 ? -14.957 15.077 2.212 1.00 84.69 81 LEU A C 1
ATOM 574 O O . LEU A 1 81 ? -13.727 14.971 2.172 1.00 84.69 81 LEU A O 1
ATOM 578 N N . VAL A 1 82 ? -15.697 14.822 3.291 1.00 79.50 82 VAL A N 1
ATOM 579 C CA . VAL A 1 82 ? -15.162 14.258 4.532 1.00 79.50 82 VAL A CA 1
ATOM 580 C C . VAL A 1 82 ? -14.754 12.812 4.291 1.00 79.50 82 VAL A C 1
ATOM 582 O O . VAL A 1 82 ? -13.608 12.441 4.536 1.00 79.50 82 VAL A O 1
ATOM 585 N N . GLU A 1 83 ? -15.650 12.023 3.689 1.00 70.00 83 GLU A N 1
ATOM 586 C CA . GLU A 1 83 ? -15.421 10.625 3.356 1.00 70.00 83 GLU A CA 1
ATOM 587 C C . GLU A 1 83 ? -14.149 10.472 2.562 1.00 70.00 83 GLU A C 1
ATOM 589 O O . GLU A 1 83 ? -13.478 9.519 2.862 1.00 70.00 83 GLU A O 1
ATOM 594 N N . LEU A 1 84 ? -13.779 11.353 1.624 1.00 72.25 84 LEU A N 1
ATOM 595 C CA . LEU A 1 84 ? -12.603 11.239 0.745 1.00 72.25 84 LEU A CA 1
ATOM 596 C C . LEU 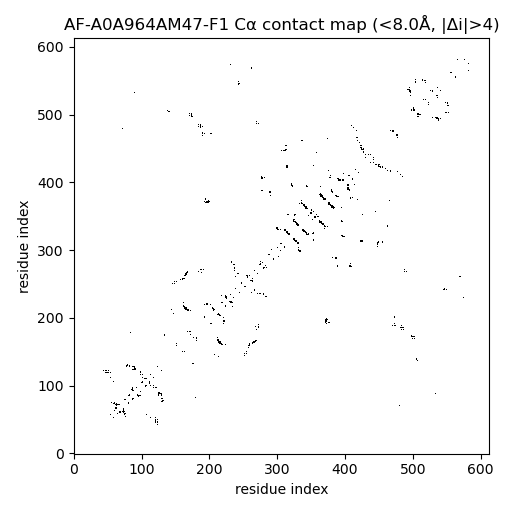A 1 84 ? -11.406 12.112 1.186 1.00 72.25 84 LEU A C 1
ATOM 598 O O . LEU A 1 84 ? -10.487 12.341 0.396 1.00 72.25 84 LEU A O 1
ATOM 602 N N . ASN A 1 85 ? -11.382 12.568 2.451 1.00 73.69 85 ASN A N 1
ATOM 603 C CA . ASN A 1 85 ? -10.316 13.387 3.059 1.00 73.69 85 ASN A CA 1
ATOM 604 C C . ASN A 1 85 ? -9.984 14.662 2.267 1.00 73.69 85 ASN A C 1
ATOM 606 O O . ASN A 1 85 ? -8.885 15.213 2.354 1.00 73.69 85 ASN A O 1
ATOM 610 N N . LYS A 1 86 ? -10.939 15.166 1.483 1.00 84.56 86 LYS A N 1
ATOM 611 C CA . LYS A 1 86 ? -10.821 16.496 0.877 1.00 84.56 86 LYS A CA 1
ATOM 612 C C . LYS A 1 86 ? -11.018 17.564 1.947 1.00 84.56 86 LYS A C 1
ATOM 614 O O . LYS A 1 86 ? -10.401 18.624 1.864 1.00 84.56 86 LYS A O 1
ATOM 619 N N . VAL A 1 87 ? -11.828 17.246 2.953 1.00 87.31 87 VAL A N 1
ATOM 620 C CA . VAL A 1 87 ? -12.038 18.027 4.167 1.00 87.31 87 VAL A CA 1
ATOM 621 C C . VAL A 1 87 ? -11.782 17.130 5.376 1.00 87.31 87 VAL A C 1
ATOM 623 O O . VAL A 1 87 ? -12.412 16.088 5.509 1.00 87.31 87 VAL A O 1
ATOM 626 N N . ARG A 1 88 ? -10.863 17.532 6.251 1.00 80.62 88 ARG A N 1
ATOM 627 C CA . ARG A 1 88 ? -10.636 16.930 7.567 1.00 80.62 88 ARG A CA 1
ATOM 628 C C . ARG A 1 88 ? -11.377 17.775 8.597 1.00 80.62 88 ARG A C 1
ATOM 630 O O . ARG A 1 88 ? -11.045 18.941 8.791 1.00 80.62 88 ARG A O 1
ATOM 637 N N . SER A 1 89 ? -12.426 17.217 9.198 1.00 82.62 89 SER A N 1
ATOM 638 C CA . SER A 1 89 ? -13.253 17.921 10.186 1.00 82.62 89 SER A CA 1
ATOM 639 C C . SER A 1 89 ? -12.3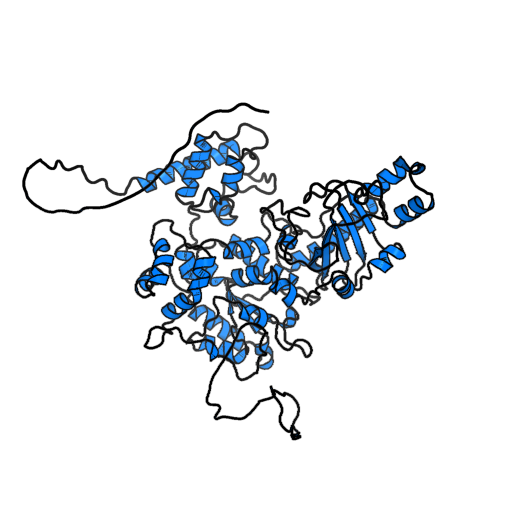81 18.457 11.329 1.00 82.62 89 SER A C 1
ATOM 641 O O . SER A 1 89 ? -11.600 17.707 11.905 1.00 82.62 89 SER A O 1
ATOM 643 N N . GLY A 1 90 ? -12.464 19.755 11.624 1.00 80.38 90 GLY A N 1
ATOM 644 C CA . GLY A 1 90 ? -11.648 20.416 12.648 1.00 80.38 90 GLY A CA 1
ATOM 645 C C . GLY A 1 90 ? -10.215 20.780 12.229 1.00 80.38 90 GLY A C 1
ATOM 646 O O . GLY A 1 90 ? -9.573 21.548 12.942 1.00 80.38 90 GLY A O 1
ATOM 647 N N . ASP A 1 91 ? -9.727 20.312 11.073 1.00 81.31 91 ASP A N 1
ATOM 648 C CA . ASP A 1 91 ? -8.352 20.525 10.588 1.00 81.31 91 ASP A CA 1
ATOM 649 C C . ASP A 1 91 ? -8.325 21.164 9.178 1.00 81.31 91 ASP A C 1
ATOM 651 O O . ASP A 1 91 ? -8.233 20.475 8.149 1.00 81.31 91 ASP A O 1
ATOM 655 N N . PRO A 1 92 ? -8.419 22.505 9.088 1.00 86.06 92 PRO A N 1
ATOM 656 C CA . PRO A 1 92 ? -8.354 23.212 7.811 1.00 86.06 92 PRO A CA 1
ATOM 657 C C . PRO A 1 92 ? -7.017 23.024 7.091 1.00 86.06 92 PRO A C 1
ATOM 659 O O . PRO A 1 92 ? -6.994 22.826 5.879 1.00 86.06 92 PRO A O 1
ATOM 662 N N . GLU A 1 93 ? -5.902 23.075 7.810 1.00 86.19 93 GLU A N 1
ATOM 663 C CA . GLU A 1 93 ? -4.554 22.996 7.253 1.00 86.19 93 GLU A CA 1
ATOM 664 C C . GLU A 1 93 ? -4.223 21.607 6.693 1.00 86.19 93 GLU A C 1
ATOM 666 O O . GLU A 1 93 ? -3.516 21.510 5.688 1.00 86.19 93 GLU A O 1
ATOM 671 N N . GLY A 1 94 ? -4.768 20.536 7.271 1.00 76.12 94 GLY A N 1
ATOM 672 C CA . GLY A 1 94 ? -4.691 19.188 6.704 1.00 76.12 94 GLY A CA 1
ATOM 673 C C . GLY A 1 94 ? -5.704 18.914 5.587 1.00 76.12 94 GLY A C 1
ATOM 674 O O . GLY A 1 94 ? -5.637 17.873 4.934 1.00 76.12 94 GLY A O 1
ATOM 675 N N . SER A 1 95 ? -6.636 19.833 5.315 1.00 85.94 95 SER A N 1
ATOM 676 C CA . SER A 1 95 ? -7.675 19.646 4.298 1.00 85.94 95 SER A CA 1
ATOM 677 C C . SER A 1 95 ? -7.180 19.983 2.888 1.00 85.94 95 SER A C 1
ATOM 679 O O . SER A 1 95 ? -6.919 21.141 2.547 1.00 85.94 95 SER A O 1
ATOM 681 N N . ALA A 1 96 ? -7.132 18.981 2.004 1.00 86.44 96 ALA A N 1
ATOM 682 C CA . ALA A 1 96 ? -6.685 19.160 0.620 1.00 86.44 96 ALA A CA 1
ATOM 683 C C . ALA A 1 96 ? -7.524 20.193 -0.160 1.00 86.44 96 ALA A C 1
ATOM 685 O O . ALA A 1 96 ? -6.974 20.956 -0.959 1.00 86.44 96 ALA A O 1
ATOM 686 N N . LEU A 1 97 ? -8.839 20.249 0.086 1.00 90.31 97 LEU A N 1
ATOM 687 C CA . LEU A 1 97 ? -9.739 21.240 -0.510 1.00 90.31 97 LEU A CA 1
ATOM 688 C C . LEU A 1 97 ? -9.306 22.664 -0.137 1.00 90.31 97 LEU A C 1
ATOM 690 O O . LEU A 1 97 ? -9.140 23.510 -1.020 1.00 90.31 97 LEU A O 1
ATOM 694 N N . PHE A 1 98 ? -9.062 22.904 1.155 1.00 93.38 98 PHE A N 1
ATOM 695 C CA . PHE A 1 98 ? -8.632 24.204 1.663 1.00 93.38 98 PHE A CA 1
ATOM 696 C C . PHE A 1 98 ? -7.266 24.598 1.095 1.00 93.38 98 PHE A C 1
ATOM 698 O O . PHE A 1 98 ? -7.115 25.698 0.567 1.00 93.38 98 PHE A O 1
ATOM 705 N N . ASN A 1 99 ? -6.295 23.682 1.086 1.00 90.88 99 ASN A N 1
ATOM 706 C CA . ASN A 1 99 ? -4.949 23.954 0.575 1.00 90.88 99 ASN A CA 1
ATOM 707 C C . ASN A 1 99 ? -4.937 24.318 -0.921 1.00 90.88 99 ASN A C 1
ATOM 709 O O . ASN A 1 99 ? -4.195 25.209 -1.353 1.00 90.88 99 ASN A O 1
ATOM 713 N N . ARG A 1 100 ? -5.786 23.682 -1.739 1.00 88.25 100 ARG A N 1
ATOM 714 C CA . ARG A 1 100 ? -5.925 24.019 -3.168 1.00 88.25 100 ARG A CA 1
ATOM 715 C C . ARG A 1 100 ? -6.534 25.407 -3.384 1.00 88.25 100 ARG A C 1
ATOM 717 O O . ARG A 1 100 ? -6.083 26.113 -4.287 1.00 88.25 100 ARG A O 1
ATOM 724 N N . MET A 1 101 ? -7.491 25.803 -2.541 1.00 90.44 101 MET A N 1
ATOM 725 C CA . MET A 1 101 ? -8.080 27.147 -2.540 1.00 90.44 101 MET A CA 1
ATOM 726 C C . MET A 1 101 ? -7.080 28.207 -2.059 1.00 90.44 101 MET A C 1
ATOM 728 O O . MET A 1 101 ? -6.842 29.188 -2.756 1.00 90.44 101 MET A O 1
ATOM 732 N N . ALA A 1 102 ? -6.437 27.982 -0.911 1.00 89.50 102 ALA A N 1
ATOM 733 C CA . ALA A 1 102 ? -5.504 28.919 -0.283 1.00 89.50 102 ALA A CA 1
ATOM 734 C C . ALA A 1 102 ? -4.238 29.163 -1.124 1.00 89.50 102 ALA A C 1
ATOM 736 O O . ALA A 1 102 ? -3.700 30.268 -1.143 1.00 89.50 102 ALA A O 1
ATOM 737 N N . SER A 1 103 ? -3.774 28.153 -1.865 1.00 87.19 103 SER A N 1
ATOM 738 C CA . SER A 1 103 ? -2.657 28.293 -2.813 1.00 87.19 103 SER A CA 1
ATOM 739 C C . SER A 1 103 ? -3.024 29.034 -4.106 1.00 87.19 103 SER A C 1
ATOM 741 O O . SER A 1 103 ? -2.134 29.351 -4.896 1.00 87.19 103 SER A O 1
ATOM 743 N N . GLY A 1 104 ? -4.315 29.274 -4.364 1.00 86.81 104 GLY A N 1
ATOM 744 C CA . GLY A 1 104 ? -4.809 29.834 -5.624 1.00 86.81 104 GLY A CA 1
ATOM 745 C C . GLY A 1 104 ? -4.660 28.895 -6.826 1.00 86.81 104 GLY A C 1
ATOM 746 O O . GLY A 1 104 ? -4.824 29.327 -7.965 1.00 86.81 104 GLY A O 1
ATOM 747 N N . SER A 1 105 ? -4.336 27.615 -6.599 1.00 83.88 105 SER A N 1
ATOM 748 C CA . SER A 1 105 ? -4.212 26.616 -7.672 1.00 83.88 105 SER A CA 1
ATOM 749 C C . SER A 1 105 ? -5.562 26.229 -8.287 1.00 83.88 105 SER A C 1
ATOM 751 O O . SER A 1 105 ? -5.605 25.743 -9.418 1.00 83.88 105 SER A O 1
ATOM 753 N N . MET A 1 106 ? -6.655 26.466 -7.557 1.00 86.50 106 MET A N 1
ATOM 754 C CA . MET A 1 106 ? -8.030 26.258 -7.996 1.00 86.50 106 MET A CA 1
ATOM 755 C C . MET A 1 106 ? -8.880 27.507 -7.696 1.00 86.50 106 MET A C 1
ATOM 757 O O . MET A 1 106 ? -8.790 28.036 -6.587 1.00 86.50 106 MET A O 1
ATOM 761 N N . PRO A 1 107 ? -9.729 27.963 -8.639 1.00 87.38 107 PRO A N 1
ATOM 762 C CA . PRO A 1 107 ? -9.916 27.424 -9.988 1.00 87.38 107 PRO A CA 1
ATOM 763 C C . PRO A 1 107 ? -8.782 27.840 -10.961 1.00 87.38 107 PRO A C 1
ATOM 765 O O . PRO A 1 107 ? -8.282 28.960 -10.881 1.00 87.38 107 PRO A O 1
ATOM 768 N N . PRO A 1 108 ? -8.394 26.985 -11.932 1.00 78.94 108 PRO A N 1
ATOM 769 C CA . PRO A 1 108 ? -7.306 27.266 -12.884 1.00 78.94 108 PRO A CA 1
ATOM 770 C C . PRO A 1 108 ? -7.673 28.342 -13.918 1.00 78.94 108 PRO A C 1
ATOM 772 O O . PRO A 1 108 ? -6.812 28.898 -14.601 1.00 78.94 108 PRO A O 1
ATOM 775 N N . TYR A 1 109 ? -8.967 28.609 -14.071 1.00 78.69 109 TYR A N 1
ATOM 776 C CA . TYR A 1 109 ? -9.530 29.645 -14.920 1.00 78.69 109 TYR A CA 1
ATOM 777 C C . TYR A 1 109 ? -10.867 30.101 -14.332 1.00 78.69 109 TYR A C 1
ATOM 779 O O . TYR A 1 109 ? -11.628 29.296 -13.803 1.00 78.69 109 TYR A O 1
ATOM 787 N N . GLY A 1 110 ? -11.164 31.393 -14.463 1.00 78.75 110 GLY A N 1
ATOM 788 C CA . GLY A 1 110 ? -12.320 32.025 -13.824 1.00 78.75 110 GLY A CA 1
ATOM 789 C C . GLY A 1 110 ? -11.920 32.910 -12.645 1.00 78.75 110 GLY A C 1
ATOM 790 O O . GLY A 1 110 ? -10.738 33.084 -12.358 1.00 78.75 110 GLY A O 1
ATO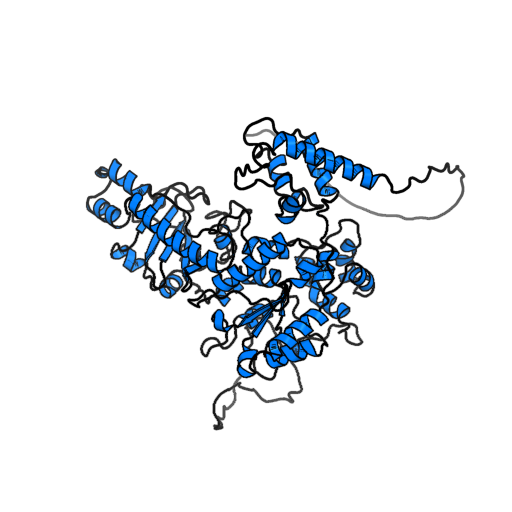M 791 N N . GLU A 1 111 ? -12.917 33.521 -12.009 1.00 83.75 111 GLU A N 1
ATOM 792 C CA . GLU A 1 111 ? -12.729 34.319 -10.797 1.00 83.75 111 GLU A CA 1
ATOM 793 C C . GLU A 1 111 ? -12.753 33.377 -9.586 1.00 83.75 111 GLU A C 1
ATOM 795 O O . GLU A 1 111 ? -13.756 32.703 -9.334 1.00 83.75 111 GLU A O 1
ATOM 800 N N . GLY A 1 112 ? -11.618 33.274 -8.893 1.00 87.31 112 GLY A N 1
ATOM 801 C CA . GLY A 1 112 ? -11.494 32.480 -7.673 1.00 87.31 112 GLY A CA 1
ATOM 802 C C . GLY A 1 112 ? -12.160 33.146 -6.465 1.00 87.31 112 GLY A C 1
ATOM 803 O O . GLY A 1 112 ? -12.525 34.322 -6.545 1.00 87.31 112 GLY A O 1
ATOM 804 N N . PRO A 1 113 ? -12.316 32.405 -5.357 1.00 93.31 113 PRO A N 1
ATOM 805 C CA . PRO A 1 113 ? -12.836 32.955 -4.112 1.00 93.31 113 PRO A CA 1
ATOM 806 C C . PRO A 1 113 ? -11.907 34.046 -3.562 1.00 93.31 113 PRO A C 1
ATOM 808 O O . PRO A 1 113 ? -10.688 34.000 -3.735 1.00 93.31 113 PRO A O 1
ATOM 811 N N . SER A 1 114 ? -12.490 35.038 -2.898 1.00 94.69 114 SER A N 1
ATOM 812 C CA . SER A 1 114 ? -11.775 36.094 -2.178 1.00 94.69 114 SER A CA 1
ATOM 813 C C . SER A 1 114 ? -11.161 35.589 -0.867 1.00 94.69 114 SER A C 1
ATOM 815 O O . SER A 1 114 ? -11.582 34.570 -0.324 1.00 94.69 114 SER A O 1
ATOM 817 N N . ASP A 1 115 ? -10.214 36.343 -0.298 1.00 93.06 115 ASP A N 1
ATOM 818 C CA . ASP A 1 115 ? -9.580 36.000 0.988 1.00 93.06 115 ASP A CA 1
ATOM 819 C C . ASP A 1 115 ? -10.605 35.783 2.120 1.00 93.06 115 ASP A C 1
ATOM 821 O O . ASP A 1 115 ? -10.423 34.915 2.968 1.00 93.06 115 ASP A O 1
ATOM 825 N N . ALA A 1 116 ? -11.705 36.544 2.123 1.00 91.69 116 ALA A N 1
ATOM 826 C CA . ALA A 1 116 ? -12.771 36.400 3.115 1.00 91.69 116 ALA A CA 1
ATOM 827 C C . ALA A 1 116 ? -13.580 35.107 2.919 1.00 91.69 116 ALA A C 1
ATOM 829 O O . ALA A 1 116 ? -13.929 34.448 3.891 1.00 91.69 116 ALA A O 1
ATOM 830 N N . GLU A 1 117 ? -13.839 34.726 1.669 1.00 94.31 117 GLU A N 1
ATOM 831 C CA . GLU A 1 117 ? -14.529 33.478 1.327 1.00 94.31 117 GLU A CA 1
ATOM 832 C C . GLU A 1 117 ? -13.658 32.254 1.631 1.00 94.31 117 GLU A C 1
ATOM 834 O O . GLU A 1 117 ? -14.159 31.234 2.103 1.00 94.31 117 GLU A O 1
ATOM 839 N N . ILE A 1 118 ? -12.342 32.364 1.419 1.00 94.38 118 ILE A N 1
ATOM 840 C CA . ILE A 1 118 ? -11.375 31.338 1.826 1.00 94.38 118 ILE A CA 1
ATOM 841 C C . ILE A 1 118 ? -11.380 31.187 3.352 1.00 94.38 118 ILE A C 1
ATOM 843 O O . ILE A 1 118 ? -11.430 30.061 3.846 1.00 94.38 118 ILE A O 1
ATOM 847 N N . GLU A 1 119 ? -11.389 32.291 4.105 1.00 93.12 119 GLU A N 1
ATOM 848 C CA . GLU A 1 119 ? -11.463 32.240 5.570 1.00 93.12 119 GLU A CA 1
ATOM 849 C C . GLU A 1 119 ? -12.805 31.679 6.069 1.00 93.12 119 GLU A C 1
ATOM 851 O O . GLU A 1 119 ? -12.828 30.962 7.065 1.00 93.12 119 GLU A O 1
ATOM 856 N N . ALA A 1 120 ? -13.916 31.920 5.368 1.00 91.25 120 ALA A N 1
ATOM 857 C CA . ALA A 1 120 ? -15.205 31.314 5.706 1.00 91.25 120 ALA A CA 1
ATOM 858 C C . ALA A 1 120 ? -15.179 29.783 5.547 1.00 91.25 120 ALA A C 1
ATOM 860 O O . ALA A 1 120 ? -15.645 29.063 6.430 1.00 91.25 120 ALA A O 1
ATOM 861 N N . VAL A 1 121 ? -14.568 29.272 4.469 1.00 93.06 121 VAL A N 1
ATOM 862 C CA . VAL A 1 121 ? -14.350 27.825 4.289 1.00 93.06 121 VAL A CA 1
ATOM 863 C C . VAL A 1 121 ? -13.408 27.276 5.363 1.00 93.06 121 VAL A C 1
ATOM 865 O O . VAL A 1 121 ? -13.683 26.220 5.923 1.00 93.06 121 VAL A O 1
ATOM 868 N N . ARG A 1 122 ? -12.342 28.006 5.711 1.00 93.19 122 ARG A N 1
ATOM 869 C CA . ARG A 1 122 ? -11.435 27.650 6.815 1.00 93.19 122 ARG A CA 1
ATOM 870 C C . ARG A 1 122 ? -12.179 27.523 8.143 1.00 93.19 122 ARG A C 1
ATOM 872 O O . ARG A 1 122 ? -12.011 26.534 8.848 1.00 93.19 122 ARG A O 1
ATOM 879 N N . GLY A 1 123 ? -13.011 28.514 8.464 1.00 90.44 123 GLY A N 1
ATOM 880 C CA . GLY A 1 123 ? -13.813 28.563 9.683 1.00 90.44 123 GLY A CA 1
ATOM 881 C C . GLY A 1 123 ? -14.865 27.460 9.737 1.00 90.44 123 GLY A C 1
ATOM 882 O O . GLY A 1 123 ? -15.038 26.847 10.783 1.00 90.44 123 GLY A O 1
ATOM 883 N N . TRP A 1 124 ? -15.515 27.154 8.612 1.00 92.06 124 TRP A N 1
ATOM 884 C CA . TRP A 1 124 ? -16.426 26.013 8.507 1.00 92.06 124 TRP A CA 1
ATOM 885 C C . TRP A 1 124 ? -15.723 24.689 8.812 1.00 92.06 124 TRP A C 1
ATOM 887 O O . TRP A 1 124 ? -16.230 23.909 9.611 1.00 92.06 124 TRP A O 1
ATOM 897 N N . ILE A 1 125 ? -14.538 24.461 8.238 1.00 89.12 125 ILE A N 1
ATOM 898 C CA . ILE A 1 125 ? -13.768 23.244 8.515 1.00 89.12 125 ILE A CA 1
ATOM 899 C C . ILE A 1 125 ? -13.353 23.193 9.989 1.00 89.12 125 ILE A C 1
ATOM 901 O O . ILE A 1 125 ? -13.533 22.164 10.633 1.00 89.12 125 ILE A O 1
ATOM 905 N N . ALA A 1 126 ? -12.869 24.310 10.540 1.00 86.25 126 ALA A N 1
ATOM 906 C CA . ALA A 1 126 ? -12.459 24.414 11.941 1.00 86.25 126 ALA A CA 1
ATOM 907 C C . ALA A 1 126 ? -13.618 24.204 12.933 1.00 86.25 126 ALA A C 1
ATOM 909 O O . ALA A 1 126 ? -13.404 23.673 14.018 1.00 86.25 126 ALA A O 1
ATOM 910 N N . CYS A 1 127 ? -14.840 24.602 12.564 1.00 81.81 127 CYS A N 1
ATOM 911 C CA . CYS A 1 127 ? -16.056 24.358 13.345 1.00 81.81 127 CYS A CA 1
ATOM 912 C C . CYS A 1 127 ? -16.416 22.870 13.463 1.00 81.81 127 CYS A C 1
ATOM 914 O O . CYS A 1 127 ? -17.206 22.512 14.334 1.00 81.81 127 CYS A O 1
ATOM 916 N N . GLY A 1 128 ? -15.851 22.023 12.602 1.00 75.19 128 GLY A N 1
ATOM 917 C CA . GLY A 1 128 ? -16.270 20.644 12.430 1.00 75.19 128 GLY A CA 1
ATOM 918 C C . GLY A 1 128 ? -17.283 20.528 11.295 1.00 75.19 128 GLY A C 1
ATOM 919 O O . GLY A 1 128 ? -18.264 21.268 11.214 1.00 75.19 128 GLY A O 1
ATOM 920 N N . VAL A 1 129 ? -17.015 19.599 10.385 1.00 78.69 129 VAL A N 1
ATOM 921 C CA . VAL A 1 129 ? -17.897 19.266 9.273 1.00 78.69 129 VAL A CA 1
ATOM 922 C C . VAL A 1 129 ? -18.556 17.937 9.593 1.00 78.69 129 VAL A C 1
ATOM 924 O O . VAL A 1 129 ? -17.961 16.877 9.403 1.00 78.69 129 VAL A O 1
ATOM 927 N N . ASP A 1 130 ? -19.779 18.014 10.108 1.00 61.75 130 ASP A N 1
ATOM 928 C CA . ASP A 1 130 ? -20.574 16.840 10.443 1.00 61.75 130 ASP A CA 1
ATOM 929 C C . ASP A 1 130 ? -21.042 16.157 9.155 1.00 61.75 130 ASP A C 1
ATOM 931 O O . ASP A 1 130 ? -22.059 16.530 8.565 1.00 61.75 130 ASP A O 1
ATOM 935 N N . ALA A 1 131 ? -20.313 15.126 8.725 1.00 55.47 131 ALA A N 1
ATOM 936 C CA . ALA A 1 131 ? -20.971 14.049 8.006 1.00 55.47 131 ALA A CA 1
ATOM 937 C C . ALA A 1 131 ? -21.897 13.354 9.009 1.00 55.47 131 ALA A C 1
ATOM 939 O O . ALA A 1 131 ? -21.477 13.072 10.135 1.00 55.47 131 ALA A O 1
ATOM 940 N N . ALA A 1 132 ? -23.160 13.111 8.656 1.00 49.91 132 ALA A N 1
ATOM 941 C CA . ALA A 1 132 ? -24.076 12.454 9.585 1.00 49.91 132 ALA A CA 1
ATOM 942 C C . ALA A 1 132 ? -23.505 11.075 9.950 1.00 49.91 132 ALA A C 1
ATOM 944 O O . ALA A 1 132 ? -23.498 10.170 9.112 1.00 49.91 132 ALA A O 1
ATOM 945 N N . ALA A 1 133 ? -23.013 10.925 11.187 1.00 50.97 133 ALA A N 1
ATOM 946 C CA . ALA A 1 133 ? -22.459 9.664 11.653 1.00 50.97 133 ALA A CA 1
ATOM 947 C C . ALA A 1 133 ? -23.539 8.588 11.469 1.00 50.97 133 ALA A C 1
ATOM 949 O O . ALA A 1 133 ? -24.660 8.752 11.968 1.00 50.97 133 ALA A O 1
ATOM 950 N N . PRO A 1 134 ? -23.266 7.526 10.699 1.00 55.69 134 PRO A N 1
ATOM 951 C CA . PRO A 1 134 ? -24.269 6.507 10.461 1.00 55.69 134 PRO A CA 1
ATOM 952 C C . PRO A 1 134 ? -24.678 5.899 11.809 1.00 55.69 134 PRO A C 1
ATOM 954 O O . PRO A 1 134 ? -23.819 5.489 12.586 1.00 55.69 134 PRO A O 1
ATOM 957 N N . GLU A 1 135 ? -25.983 5.858 12.102 1.00 62.41 135 GLU A N 1
ATOM 958 C CA . GLU A 1 135 ? -26.512 5.266 13.338 1.00 62.41 135 GLU A CA 1
ATOM 959 C C . GLU A 1 135 ? -26.206 3.760 13.323 1.00 62.41 135 GLU A C 1
ATOM 961 O O . GLU A 1 135 ? -26.899 2.963 12.687 1.00 62.41 135 GLU A O 1
ATOM 966 N N . ARG A 1 136 ? -25.093 3.384 13.954 1.00 77.25 136 ARG A N 1
ATOM 967 C CA . ARG A 1 136 ? -24.524 2.036 13.938 1.00 77.25 136 ARG A CA 1
ATOM 968 C C . ARG A 1 136 ? -24.341 1.535 15.355 1.00 77.25 136 ARG A C 1
ATOM 970 O O . ARG A 1 136 ? -24.001 2.292 16.260 1.00 77.25 136 ARG A O 1
ATOM 977 N N . ALA A 1 137 ? -24.574 0.241 15.541 1.00 88.38 137 ALA A N 1
ATOM 978 C CA . ALA A 1 137 ? -24.296 -0.402 16.812 1.00 88.38 137 ALA A CA 1
ATOM 979 C C . ALA A 1 137 ? -22.780 -0.518 17.003 1.00 88.38 137 ALA A C 1
ATOM 981 O O . ALA A 1 137 ? -22.068 -0.963 16.099 1.00 88.38 137 ALA A O 1
ATOM 982 N N . PHE A 1 138 ? -22.321 -0.136 18.191 1.00 93.50 138 PHE A N 1
ATOM 983 C CA . PHE A 1 138 ? -20.968 -0.413 18.645 1.00 93.50 138 PHE A CA 1
ATOM 984 C C . PHE A 1 138 ? -20.742 -1.928 18.718 1.00 93.50 138 PHE A C 1
ATOM 986 O O . PHE A 1 138 ? -21.597 -2.661 19.228 1.00 93.50 138 PHE A O 1
ATOM 993 N N . VAL A 1 139 ? -19.601 -2.393 18.213 1.00 96.44 139 VAL A N 1
ATOM 994 C CA . VAL A 1 139 ? -19.210 -3.806 18.229 1.00 96.44 139 VAL A CA 1
ATOM 995 C C . VAL A 1 139 ? -18.084 -3.992 19.250 1.00 96.44 139 VAL A C 1
ATOM 997 O O . VAL A 1 139 ? -16.961 -3.563 18.982 1.00 96.44 139 VAL A O 1
ATOM 1000 N N . PRO A 1 140 ? -18.350 -4.615 20.410 1.00 94.56 140 PRO A N 1
ATOM 1001 C CA . PRO A 1 140 ? -17.333 -4.819 21.436 1.00 94.56 140 PRO A CA 1
ATOM 1002 C C . PRO A 1 140 ? -16.416 -6.008 21.097 1.00 94.56 140 PRO A C 1
ATOM 1004 O O . PRO A 1 140 ? -16.792 -6.896 20.321 1.00 94.56 140 PRO A O 1
ATOM 1007 N N . ASN A 1 141 ? -15.223 -6.052 21.700 1.00 93.81 141 ASN A N 1
ATOM 1008 C CA . ASN A 1 141 ? -14.198 -7.070 21.425 1.00 93.81 141 ASN A CA 1
ATOM 1009 C C . ASN A 1 141 ? -14.708 -8.505 21.622 1.00 93.81 141 ASN A C 1
ATOM 1011 O O . ASN A 1 141 ? -14.420 -9.377 20.804 1.00 93.81 141 ASN A O 1
ATOM 1015 N N . GLU A 1 142 ? -15.544 -8.752 22.631 1.00 94.94 142 GLU A N 1
ATOM 1016 C CA . GLU A 1 142 ? -16.130 -10.070 22.901 1.00 94.94 142 GLU A CA 1
ATOM 1017 C C . GLU A 1 142 ? -16.977 -10.568 21.724 1.00 94.94 142 GLU A C 1
ATOM 1019 O O . GLU A 1 142 ? -17.016 -11.763 21.429 1.00 94.94 142 GLU A O 1
ATOM 1024 N N . THR A 1 143 ? -17.627 -9.650 21.000 1.00 97.25 143 THR A N 1
ATOM 1025 C CA . THR A 1 143 ? -18.372 -10.002 19.786 1.00 97.25 143 THR A CA 1
ATOM 1026 C C . THR A 1 143 ? -17.414 -10.441 18.682 1.00 97.25 143 THR A C 1
ATOM 1028 O O . THR A 1 143 ? -17.627 -11.497 18.082 1.00 97.25 143 THR A O 1
ATOM 1031 N N . VAL A 1 144 ? -16.317 -9.706 18.471 1.00 97.75 144 VAL A N 1
ATOM 1032 C CA . VAL A 1 144 ? -15.276 -10.058 17.490 1.00 97.75 144 VAL A CA 1
ATOM 1033 C C . VAL A 1 144 ? -14.659 -11.422 17.809 1.00 97.75 144 VAL A C 1
ATOM 1035 O O . VAL A 1 144 ? -14.545 -12.271 16.924 1.00 97.75 144 VAL A O 1
ATOM 1038 N N . PHE A 1 145 ? -14.329 -11.678 19.076 1.00 97.81 145 PHE A N 1
ATOM 1039 C CA . PHE A 1 145 ? -13.772 -12.956 19.522 1.00 97.81 145 PHE A CA 1
ATOM 1040 C C . PHE A 1 145 ? -14.749 -14.111 19.299 1.00 97.81 145 PHE A C 1
ATOM 1042 O O . PHE A 1 145 ? -14.351 -15.166 18.796 1.00 97.81 145 PHE A O 1
ATOM 1049 N N . SER A 1 146 ? -16.037 -13.895 19.581 1.00 98.38 146 SER A N 1
ATOM 1050 C CA . SER A 1 146 ? -17.072 -14.900 19.333 1.00 98.38 146 SER A CA 1
ATOM 1051 C C . SER A 1 146 ? -17.202 -15.249 17.844 1.00 98.38 146 SER A C 1
ATOM 1053 O O . SER A 1 146 ? -17.278 -16.433 17.503 1.00 98.38 146 SER A O 1
ATOM 1055 N N . TRP A 1 147 ? -17.128 -14.255 16.947 1.00 98.62 147 TRP A N 1
ATOM 1056 C CA . TRP A 1 147 ? -17.136 -14.468 15.496 1.00 98.62 147 TRP A CA 1
ATOM 1057 C C . TRP A 1 147 ? -15.926 -15.281 15.037 1.00 98.62 147 TRP A C 1
ATOM 1059 O O . TRP A 1 147 ? -16.085 -16.256 14.304 1.00 98.62 147 TRP A O 1
ATOM 1069 N N . MET A 1 148 ? -14.725 -14.936 15.514 1.00 98.75 148 MET A N 1
ATOM 1070 C CA . MET A 1 148 ? -13.499 -15.681 15.207 1.00 98.75 148 MET A CA 1
ATOM 1071 C C . MET A 1 148 ? -13.592 -17.140 15.672 1.00 98.75 148 MET A C 1
ATOM 1073 O O . MET A 1 148 ? -13.207 -18.058 14.947 1.00 98.75 148 MET A O 1
ATOM 107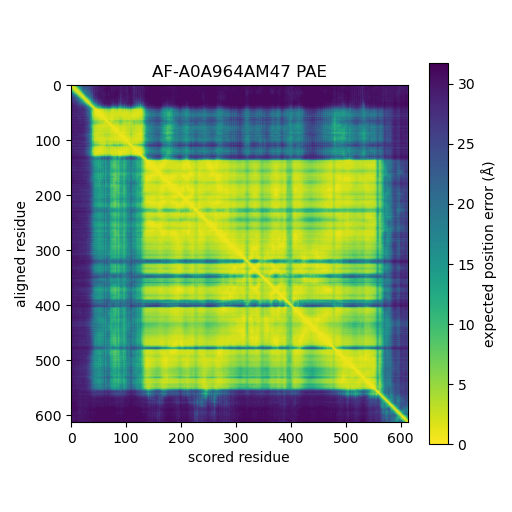7 N N . ALA A 1 149 ? -14.101 -17.379 16.883 1.00 98.62 149 ALA A N 1
ATOM 1078 C CA . ALA A 1 149 ? -14.222 -18.724 17.428 1.00 98.62 149 ALA A CA 1
ATOM 1079 C C . ALA A 1 149 ? -15.295 -19.554 16.706 1.00 98.62 149 ALA A C 1
ATOM 1081 O O . ALA A 1 149 ? -15.081 -20.743 16.458 1.00 98.62 149 ALA A O 1
ATOM 1082 N N . GLU A 1 150 ? -16.443 -18.962 16.362 1.00 98.56 150 GLU A N 1
ATOM 1083 C CA . GLU A 1 150 ? -17.484 -19.621 15.565 1.00 98.56 150 GLU A CA 1
ATOM 1084 C C . GLU A 1 150 ? -16.973 -19.999 14.172 1.00 98.56 150 GLU A C 1
ATOM 1086 O O . GLU A 1 150 ? -17.110 -21.157 13.765 1.00 98.56 150 GLU A O 1
ATOM 1091 N N . ASP A 1 151 ? -16.306 -19.069 13.490 1.00 98.69 151 ASP A N 1
ATOM 1092 C CA . ASP A 1 151 ? -15.721 -19.302 12.174 1.00 98.69 151 ASP A CA 1
ATOM 1093 C C . ASP A 1 151 ? -14.662 -20.416 12.209 1.00 98.69 151 ASP A C 1
ATOM 1095 O O . ASP A 1 151 ? -14.739 -21.389 11.451 1.00 98.69 151 ASP A O 1
ATOM 1099 N N . LEU A 1 152 ? -13.740 -20.367 13.179 1.00 98.50 152 LEU A N 1
ATOM 1100 C CA . LEU A 1 152 ? -12.674 -21.361 13.321 1.00 98.50 152 LEU A CA 1
ATOM 1101 C C . LEU A 1 152 ? -13.206 -22.770 13.636 1.00 98.50 152 LEU A C 1
ATOM 1103 O O . LEU A 1 152 ? -12.629 -23.769 13.193 1.00 98.50 152 LEU A O 1
ATOM 1107 N N . ARG A 1 153 ? -14.324 -22.886 14.371 1.00 98.25 153 ARG A N 1
ATOM 1108 C CA . ARG A 1 153 ? -14.995 -24.179 14.624 1.00 98.25 153 ARG A CA 1
ATOM 1109 C C . ARG A 1 153 ? -15.526 -24.810 13.335 1.00 98.25 153 ARG A C 1
ATOM 1111 O O . ARG A 1 153 ? -15.595 -26.038 13.264 1.00 98.25 153 ARG A O 1
ATOM 1118 N N . GLY A 1 154 ? -15.857 -23.999 12.328 1.00 97.81 154 GLY A N 1
ATOM 1119 C CA . GLY A 1 154 ? -16.250 -24.445 10.990 1.00 97.81 154 GLY A CA 1
ATOM 1120 C C . GLY A 1 154 ? -15.095 -24.987 10.137 1.00 97.81 154 GLY A C 1
ATOM 1121 O O . GLY A 1 154 ? -15.345 -25.674 9.146 1.00 97.81 154 GLY A O 1
ATOM 1122 N N . ILE A 1 155 ? -13.844 -24.728 10.530 1.00 98.12 155 ILE A N 1
ATOM 1123 C CA . ILE A 1 155 ? -12.629 -25.120 9.804 1.00 98.12 155 ILE A CA 1
ATOM 1124 C C . ILE A 1 155 ? -12.064 -26.429 10.375 1.00 98.12 155 ILE A C 1
ATOM 1126 O O . ILE A 1 155 ? -12.107 -26.680 11.588 1.00 98.12 155 ILE A O 1
ATOM 1130 N N . GLN A 1 156 ? -11.527 -27.286 9.499 1.00 97.69 156 GLN A N 1
ATOM 1131 C CA . GLN A 1 156 ? -10.929 -28.561 9.903 1.00 97.69 156 GLN A CA 1
ATOM 1132 C C . GLN A 1 156 ? -9.686 -28.325 10.768 1.00 97.69 156 GLN A C 1
ATOM 1134 O O . GLN A 1 156 ? -8.850 -27.493 10.433 1.00 97.69 156 GLN A O 1
ATOM 1139 N N . GLU A 1 157 ? -9.531 -29.091 11.853 1.00 95.00 157 GLU A N 1
ATOM 1140 C CA . GLU A 1 157 ? -8.452 -28.898 12.840 1.00 95.00 157 GLU A CA 1
ATOM 1141 C C . GLU A 1 157 ? -7.042 -28.738 12.237 1.00 95.00 157 GLU A C 1
ATOM 1143 O O . GLU A 1 157 ? -6.352 -27.806 12.643 1.00 95.00 157 GLU A O 1
ATOM 1148 N N . PRO A 1 158 ? -6.603 -29.542 11.243 1.00 95.06 158 PRO A N 1
ATOM 1149 C CA . PRO A 1 158 ? -5.266 -29.387 10.663 1.00 95.06 158 PRO A CA 1
ATOM 1150 C C . PRO A 1 158 ? -5.061 -28.091 9.868 1.00 95.06 158 PRO A C 1
ATOM 1152 O O . PRO A 1 158 ? -3.924 -27.723 9.594 1.00 95.06 158 PRO A O 1
ATOM 1155 N N . GLU A 1 159 ? -6.140 -27.428 9.451 1.00 96.50 159 GLU A N 1
ATOM 1156 C CA . GLU A 1 159 ? -6.085 -26.194 8.662 1.00 96.50 159 GLU A CA 1
ATOM 1157 C C . GLU A 1 159 ? -6.061 -24.947 9.550 1.00 96.50 159 GLU A C 1
ATOM 1159 O O . GLU A 1 159 ? -5.539 -23.917 9.134 1.00 96.50 159 GLU A O 1
ATOM 1164 N N . ARG A 1 160 ? -6.566 -25.048 10.788 1.00 97.44 160 ARG A N 1
ATOM 1165 C CA . ARG A 1 160 ? -6.710 -23.918 11.721 1.00 97.44 160 ARG A CA 1
ATOM 1166 C C . ARG A 1 160 ? -5.399 -23.181 11.983 1.00 97.44 160 ARG A C 1
ATOM 1168 O O . ARG A 1 160 ? -5.418 -21.963 12.117 1.00 97.44 160 ARG A O 1
ATOM 1175 N N . ILE A 1 161 ? -4.267 -23.886 11.965 1.00 95.75 161 ILE A N 1
ATOM 1176 C CA . ILE A 1 161 ? -2.934 -23.297 12.178 1.00 95.75 161 ILE A CA 1
ATOM 1177 C C . ILE A 1 161 ? -2.543 -22.250 11.123 1.00 95.75 161 ILE A C 1
ATOM 1179 O O . ILE A 1 161 ? -1.697 -21.399 11.385 1.00 95.75 161 ILE A O 1
ATOM 1183 N N . TYR A 1 162 ? -3.161 -22.284 9.940 1.00 97.06 162 TYR A N 1
ATOM 1184 C CA . TYR A 1 162 ? -2.910 -21.323 8.863 1.00 97.06 162 TYR A CA 1
ATOM 1185 C C . TYR A 1 162 ? -3.878 -20.142 8.881 1.00 97.06 162 TYR A C 1
ATOM 1187 O O . TYR A 1 162 ? -3.757 -19.247 8.051 1.00 97.06 162 TYR A O 1
ATOM 1195 N N . ILE A 1 163 ? -4.851 -20.138 9.791 1.00 98.44 163 ILE A N 1
ATOM 1196 C CA . ILE A 1 163 ? -5.909 -19.138 9.813 1.00 98.44 163 ILE A CA 1
ATOM 1197 C C . ILE A 1 163 ? -5.482 -17.935 10.646 1.00 98.44 163 ILE A C 1
ATOM 1199 O O . ILE A 1 163 ? -4.963 -18.092 11.755 1.00 98.44 163 ILE A O 1
ATOM 1203 N N . ARG A 1 164 ? -5.712 -16.737 10.107 1.00 98.31 164 ARG A N 1
ATOM 1204 C CA . ARG A 1 164 ? -5.527 -15.449 10.788 1.00 98.31 164 ARG A CA 1
ATOM 1205 C C . ARG A 1 164 ? -6.710 -14.528 10.508 1.00 98.31 164 ARG A C 1
ATOM 1207 O O . ARG A 1 164 ? -7.411 -14.710 9.510 1.00 98.31 164 ARG A O 1
ATOM 1214 N N . TYR A 1 165 ? -6.907 -13.545 11.379 1.00 98.75 165 TYR A N 1
ATOM 1215 C CA . TYR A 1 165 ? -8.023 -12.614 11.325 1.00 98.75 165 TYR A CA 1
ATOM 1216 C C . TYR A 1 165 ? -7.560 -11.160 11.271 1.00 98.75 165 TYR A C 1
ATOM 1218 O O . TYR A 1 165 ? -6.567 -10.778 11.889 1.00 98.75 165 TYR A O 1
ATOM 1226 N N . ILE A 1 166 ? -8.291 -10.342 10.521 1.00 98.75 166 ILE A N 1
ATOM 1227 C CA . ILE A 1 166 ? -7.995 -8.926 10.300 1.00 98.75 166 ILE A CA 1
ATOM 1228 C C . ILE A 1 166 ? -9.282 -8.127 10.513 1.00 98.75 166 ILE A C 1
ATOM 1230 O O . ILE A 1 166 ? -10.318 -8.478 9.950 1.00 98.75 166 ILE A O 1
ATOM 1234 N N . SER A 1 167 ? -9.229 -7.073 11.324 1.00 98.31 167 SER A N 1
ATOM 1235 C CA . SER A 1 167 ? -10.402 -6.317 11.770 1.00 98.31 167 SER A CA 1
ATOM 1236 C C . SER A 1 167 ? -10.411 -4.876 11.258 1.00 98.31 167 SER A C 1
ATOM 1238 O O . SER A 1 167 ? -9.403 -4.176 11.319 1.00 98.31 167 SER A O 1
ATOM 1240 N N . LEU A 1 168 ? -11.579 -4.433 10.797 1.00 98.25 168 LEU A N 1
ATOM 1241 C CA . LEU A 1 168 ? -11.964 -3.040 10.548 1.00 98.25 168 LEU A CA 1
ATOM 1242 C C . LEU A 1 168 ? -12.939 -2.526 11.624 1.00 98.25 168 LEU A C 1
ATOM 1244 O O . LEU A 1 168 ? -13.475 -1.427 11.493 1.00 98.25 168 LEU A O 1
ATOM 1248 N N . VAL A 1 169 ? -13.211 -3.316 12.668 1.00 97.88 169 VAL A N 1
ATOM 1249 C CA . VAL A 1 169 ? -14.223 -3.003 13.689 1.00 97.88 169 VAL A CA 1
ATOM 1250 C C . VAL A 1 169 ? -13.918 -1.696 14.414 1.00 97.88 169 VAL A C 1
ATOM 1252 O O . VAL A 1 169 ? -14.829 -0.914 14.658 1.00 97.88 169 VAL A O 1
ATOM 1255 N N . HIS A 1 170 ? -12.651 -1.401 14.704 1.00 96.25 170 HIS A N 1
ATOM 1256 C CA . HIS A 1 170 ? -12.261 -0.134 15.324 1.00 96.25 170 HIS A CA 1
ATOM 1257 C C . HIS A 1 170 ? -12.536 1.068 14.407 1.00 96.25 170 HIS A C 1
ATOM 1259 O O . HIS A 1 170 ? -12.958 2.112 14.886 1.00 96.25 170 HIS A O 1
ATOM 1265 N N . LEU A 1 171 ? -12.389 0.927 13.086 1.00 94.50 171 LEU A N 1
ATOM 1266 C CA . LEU A 1 171 ? -12.750 1.983 12.128 1.00 94.50 171 LEU A CA 1
ATOM 1267 C C . LEU A 1 171 ? -14.266 2.185 12.068 1.00 94.50 171 LEU A C 1
ATOM 1269 O O . LEU A 1 171 ? -14.748 3.315 12.027 1.00 94.50 171 LEU A O 1
ATOM 1273 N N . TRP A 1 172 ? -15.023 1.088 12.098 1.00 94.12 172 TRP A N 1
ATOM 1274 C CA . TRP A 1 172 ? -16.480 1.131 12.189 1.00 94.12 172 TRP A CA 1
ATOM 1275 C C . TRP A 1 172 ? -16.949 1.823 13.472 1.00 94.12 172 TRP A C 1
ATOM 1277 O O . TRP A 1 172 ? -17.765 2.741 13.409 1.00 94.12 172 TRP A O 1
ATOM 1287 N N . ASN A 1 173 ? -16.401 1.419 14.620 1.00 95.06 173 ASN A N 1
ATOM 1288 C CA . ASN A 1 173 ? -16.722 1.979 15.931 1.00 95.06 173 ASN A CA 1
ATOM 1289 C C . ASN A 1 173 ? -16.300 3.453 16.049 1.00 95.06 173 ASN A C 1
ATOM 1291 O O . ASN A 1 173 ? -16.975 4.216 16.733 1.00 95.06 173 ASN A O 1
ATOM 1295 N N . ALA A 1 174 ? -15.241 3.868 15.345 1.00 89.50 174 ALA A N 1
ATOM 1296 C CA . ALA A 1 174 ? -14.823 5.266 15.233 1.00 89.50 174 ALA A CA 1
ATOM 1297 C C . ALA A 1 174 ? -15.718 6.106 14.297 1.00 89.50 174 ALA A C 1
ATOM 1299 O O . ALA A 1 174 ? -15.470 7.294 14.116 1.00 89.50 174 ALA A O 1
ATOM 1300 N N . GLY A 1 175 ? -16.749 5.515 13.681 1.00 83.81 175 GLY A N 1
ATOM 1301 C CA . GLY A 1 175 ? -17.716 6.239 12.856 1.00 83.81 175 GLY A CA 1
ATOM 1302 C C . GLY A 1 175 ? -17.305 6.437 11.396 1.00 83.81 175 GLY A C 1
ATOM 1303 O O . GLY A 1 175 ? -17.913 7.256 10.706 1.00 83.81 175 GLY A O 1
ATOM 1304 N N . VAL A 1 176 ? -16.319 5.689 10.885 1.00 82.06 176 VAL A N 1
ATOM 1305 C CA . VAL A 1 176 ? -15.924 5.774 9.469 1.00 82.06 176 VAL A CA 1
ATOM 1306 C C . VAL A 1 176 ? -17.108 5.419 8.557 1.00 82.06 176 VAL A C 1
ATOM 1308 O O . VAL A 1 176 ? -17.743 4.369 8.695 1.00 82.06 176 VAL A O 1
ATOM 1311 N N . ALA A 1 177 ? -17.392 6.292 7.588 1.00 78.69 177 ALA A N 1
ATOM 1312 C CA . ALA A 1 177 ? -18.483 6.128 6.628 1.00 78.69 177 ALA A CA 1
ATOM 1313 C C . ALA A 1 177 ? -18.334 4.868 5.747 1.00 78.69 177 ALA A C 1
ATOM 1315 O O . ALA A 1 177 ? -17.225 4.421 5.456 1.00 78.69 177 ALA A O 1
ATOM 1316 N N . GLU A 1 178 ? -19.458 4.308 5.278 1.00 79.38 178 GLU A N 1
ATOM 1317 C CA . GLU A 1 178 ? -19.468 3.024 4.550 1.00 79.38 178 GLU A CA 1
ATOM 1318 C C . GLU A 1 178 ? -18.613 3.021 3.281 1.00 79.38 178 GLU A C 1
ATOM 1320 O O . GLU A 1 178 ? -17.843 2.090 3.077 1.00 79.38 178 GLU A O 1
ATOM 1325 N N . GLY A 1 179 ? -18.702 4.057 2.442 1.00 76.00 179 GLY A N 1
ATOM 1326 C CA . GLY A 1 179 ? -17.923 4.093 1.200 1.00 76.00 179 GLY A CA 1
ATOM 1327 C C . GLY A 1 179 ? -16.412 4.204 1.453 1.00 76.00 179 GLY A C 1
ATOM 1328 O O . GLY A 1 179 ? -15.594 3.651 0.704 1.00 76.00 179 GLY A O 1
ATOM 1329 N N . ARG A 1 180 ? -16.015 4.795 2.589 1.00 81.12 180 ARG A N 1
ATOM 1330 C CA . ARG A 1 180 ? -14.620 4.774 3.024 1.00 81.12 180 ARG A CA 1
ATOM 1331 C C . ARG A 1 180 ? -14.216 3.400 3.556 1.00 81.12 180 ARG A C 1
ATOM 1333 O O . ARG A 1 180 ? -13.118 2.948 3.239 1.00 81.12 180 ARG A O 1
ATOM 1340 N N . LEU A 1 181 ? -15.092 2.700 4.279 1.00 86.94 181 LEU A N 1
ATOM 1341 C CA . LEU A 1 181 ? -14.855 1.300 4.643 1.00 86.94 181 LEU A CA 1
ATOM 1342 C C . LEU A 1 181 ? -14.710 0.418 3.396 1.00 86.94 181 LEU A C 1
ATOM 1344 O O . LEU A 1 181 ? -13.798 -0.399 3.358 1.00 86.94 181 LEU A O 1
ATOM 1348 N N . ASP A 1 182 ? -15.501 0.626 2.340 1.00 86.75 182 ASP A N 1
ATOM 1349 C CA . ASP A 1 182 ? -15.323 -0.076 1.059 1.00 86.75 182 ASP A CA 1
ATOM 1350 C C . ASP A 1 182 ? -13.943 0.187 0.444 1.00 86.75 182 ASP A C 1
ATOM 1352 O O . ASP A 1 182 ? -13.271 -0.741 -0.016 1.00 86.75 182 ASP A O 1
ATOM 1356 N N . THR A 1 183 ? -13.473 1.435 0.507 1.00 85.50 183 THR A N 1
ATOM 1357 C CA . THR A 1 183 ? -12.111 1.798 0.089 1.00 85.50 183 THR A CA 1
ATOM 1358 C C . THR A 1 183 ? -11.059 1.047 0.912 1.00 85.50 183 THR A C 1
ATOM 1360 O O . THR A 1 183 ? -10.092 0.532 0.352 1.00 85.50 183 THR A O 1
ATOM 1363 N N . TYR A 1 184 ? -11.256 0.921 2.225 1.00 93.06 184 TYR A N 1
ATOM 1364 C CA . TYR A 1 184 ? -10.348 0.192 3.113 1.00 93.06 184 TYR A CA 1
ATOM 1365 C C . TYR A 1 184 ? -10.373 -1.321 2.885 1.00 93.06 184 TYR A C 1
ATOM 1367 O O . TYR A 1 184 ? -9.314 -1.944 2.831 1.00 93.06 184 TYR A O 1
ATOM 1375 N N . ARG A 1 185 ? -11.547 -1.920 2.661 1.00 95.38 185 ARG A N 1
ATOM 1376 C CA . ARG A 1 185 ? -11.687 -3.339 2.293 1.00 95.38 185 ARG A CA 1
ATOM 1377 C C . ARG A 1 185 ? -10.929 -3.641 0.997 1.00 95.38 185 ARG A C 1
ATOM 1379 O O . ARG A 1 185 ? -10.182 -4.619 0.931 1.00 95.38 185 ARG A O 1
ATOM 1386 N N . ALA A 1 186 ? -11.057 -2.767 -0.004 1.00 92.25 186 ALA A N 1
ATOM 1387 C CA . ALA A 1 186 ? -10.302 -2.857 -1.251 1.00 92.25 186 ALA A CA 1
ATOM 1388 C C . ALA A 1 186 ? -8.788 -2.676 -1.038 1.00 92.25 186 ALA A C 1
ATOM 1390 O O . ALA A 1 186 ? -8.003 -3.436 -1.601 1.00 92.25 186 ALA A O 1
ATOM 1391 N N . GLY A 1 187 ? -8.370 -1.717 -0.204 1.00 94.62 187 GLY A N 1
ATOM 1392 C CA . GLY A 1 187 ? -6.963 -1.498 0.153 1.00 94.62 187 GLY A CA 1
ATOM 1393 C C . GLY A 1 187 ? -6.331 -2.710 0.833 1.00 94.62 187 GLY A C 1
ATOM 1394 O O . GLY A 1 187 ? -5.242 -3.137 0.449 1.00 94.62 187 GLY A O 1
ATOM 1395 N N . LEU A 1 188 ? -7.052 -3.331 1.770 1.00 98.31 188 LEU A N 1
ATOM 1396 C CA . LEU A 1 188 ? -6.636 -4.563 2.434 1.00 98.31 188 LEU A CA 1
ATOM 1397 C C . LEU A 1 188 ? -6.454 -5.710 1.430 1.00 98.31 188 LEU A C 1
ATOM 1399 O O . LEU A 1 188 ? -5.391 -6.331 1.380 1.00 98.31 188 LEU A O 1
ATOM 1403 N N . ALA A 1 189 ? -7.469 -5.981 0.602 1.00 97.94 189 ALA A N 1
ATOM 1404 C CA . ALA A 1 189 ? -7.408 -7.045 -0.400 1.00 97.94 189 ALA A CA 1
ATOM 1405 C C . ALA A 1 189 ? -6.283 -6.810 -1.422 1.00 97.94 189 ALA A C 1
ATOM 1407 O O . ALA A 1 189 ? -5.540 -7.739 -1.759 1.00 97.94 189 ALA A O 1
ATOM 1408 N N . LYS A 1 190 ? -6.119 -5.563 -1.878 1.00 97.44 190 LYS A N 1
ATOM 1409 C CA . LYS A 1 190 ? -5.060 -5.159 -2.805 1.00 97.44 190 LYS A CA 1
ATOM 1410 C C . LYS A 1 190 ? -3.673 -5.377 -2.211 1.00 97.44 190 LYS A C 1
ATOM 1412 O O . LYS A 1 190 ? -2.834 -5.962 -2.900 1.00 97.44 190 LYS A O 1
ATOM 1417 N N . LEU A 1 191 ? -3.424 -4.947 -0.970 1.00 98.19 191 LEU A N 1
ATOM 1418 C CA . LEU A 1 191 ? -2.107 -5.092 -0.347 1.00 98.19 191 LEU A CA 1
ATOM 1419 C C . LEU A 1 191 ? -1.750 -6.561 -0.112 1.00 98.19 191 LEU A C 1
ATOM 1421 O O . LEU A 1 191 ? -0.661 -6.979 -0.494 1.00 98.19 191 LEU A O 1
ATOM 1425 N N . LEU A 1 192 ? -2.657 -7.362 0.459 1.00 98.44 192 LEU A N 1
ATOM 1426 C CA . LEU A 1 192 ? -2.390 -8.784 0.719 1.00 98.44 192 LEU A CA 1
ATOM 1427 C C . LEU A 1 192 ? -1.965 -9.524 -0.560 1.00 98.44 192 LEU A C 1
ATOM 1429 O O . LEU A 1 192 ? -1.051 -10.345 -0.535 1.00 98.44 192 LEU A O 1
ATOM 1433 N N . ASN A 1 193 ? -2.576 -9.190 -1.701 1.00 98.31 193 ASN A N 1
ATOM 1434 C CA . ASN A 1 193 ? -2.201 -9.772 -2.988 1.00 98.31 193 ASN A CA 1
ATOM 1435 C C . ASN A 1 193 ? -0.927 -9.148 -3.598 1.00 98.31 193 ASN A C 1
ATOM 1437 O O . ASN A 1 193 ? -0.184 -9.865 -4.264 1.00 98.31 193 ASN A O 1
ATOM 1441 N N . HIS A 1 194 ? -0.612 -7.872 -3.337 1.00 97.00 194 HIS A N 1
ATOM 1442 C CA . HIS A 1 194 ? 0.698 -7.282 -3.682 1.00 97.00 194 HIS A CA 1
ATOM 1443 C C . HIS A 1 194 ? 1.862 -7.901 -2.895 1.00 97.00 194 HIS A C 1
ATOM 1445 O O . HIS A 1 194 ? 3.013 -7.788 -3.300 1.00 97.00 194 HIS A O 1
ATOM 1451 N N . LEU A 1 195 ? 1.565 -8.579 -1.788 1.00 97.44 195 LEU A N 1
ATOM 1452 C CA . LEU A 1 195 ? 2.531 -9.257 -0.929 1.00 97.44 195 LEU A CA 1
ATOM 1453 C C . LEU A 1 195 ? 2.527 -10.785 -1.121 1.00 97.44 195 LEU A C 1
ATOM 1455 O O . LEU A 1 195 ? 2.957 -11.527 -0.237 1.00 97.44 195 LEU A O 1
ATOM 1459 N N . SER A 1 196 ? 2.001 -11.266 -2.253 1.00 97.38 196 SER A N 1
ATOM 1460 C CA . SER A 1 196 ? 1.774 -12.688 -2.514 1.00 97.38 196 SER A CA 1
ATOM 1461 C C . SER A 1 196 ? 2.604 -13.214 -3.677 1.00 97.38 196 SER A C 1
ATOM 1463 O O . SER A 1 196 ? 2.551 -12.700 -4.793 1.00 97.38 196 SER A O 1
ATOM 1465 N N . TRP A 1 197 ? 3.284 -14.335 -3.437 1.00 96.38 197 TRP A N 1
ATOM 1466 C CA . TRP A 1 197 ? 3.927 -15.141 -4.480 1.00 96.38 197 TRP A CA 1
ATOM 1467 C C . TRP A 1 197 ? 2.997 -16.225 -5.056 1.00 96.38 197 TRP A C 1
ATOM 1469 O O . TRP A 1 197 ? 3.440 -17.099 -5.810 1.00 96.38 197 TRP A O 1
ATOM 1479 N N . MET A 1 198 ? 1.709 -16.228 -4.695 1.00 97.56 198 MET A N 1
ATOM 1480 C CA . MET A 1 198 ? 0.732 -17.142 -5.291 1.00 97.56 198 MET A CA 1
ATOM 1481 C C . MET A 1 198 ? 0.265 -16.633 -6.657 1.00 97.56 198 MET A C 1
ATOM 1483 O O . MET A 1 198 ? -0.050 -15.458 -6.772 1.00 97.56 198 MET A O 1
ATOM 1487 N N . PRO A 1 199 ? 0.118 -17.500 -7.681 1.00 97.19 199 PRO A N 1
ATOM 1488 C CA . PRO A 1 199 ? -0.388 -17.081 -8.994 1.00 97.19 199 PRO A CA 1
ATOM 1489 C C . PRO A 1 199 ? -1.859 -16.654 -9.007 1.00 97.19 199 PRO A C 1
ATOM 1491 O O . PRO A 1 199 ? -2.321 -16.008 -9.942 1.00 97.19 199 PRO A O 1
ATOM 1494 N N . ARG A 1 200 ? -2.633 -17.071 -8.001 1.00 96.75 200 ARG A N 1
ATOM 1495 C CA . ARG A 1 200 ? -4.062 -16.774 -7.907 1.00 96.75 200 ARG A CA 1
ATOM 1496 C C . ARG A 1 200 ? -4.285 -15.650 -6.907 1.00 96.75 200 ARG A C 1
ATOM 1498 O O . ARG A 1 200 ? -3.923 -15.800 -5.743 1.00 96.75 200 ARG A O 1
ATOM 1505 N N . ILE A 1 201 ? -4.985 -14.607 -7.342 1.00 98.25 201 ILE A N 1
ATOM 1506 C CA . ILE A 1 201 ? -5.514 -13.582 -6.441 1.00 98.25 201 ILE A CA 1
ATOM 1507 C C . ILE A 1 201 ? -6.566 -14.205 -5.529 1.00 98.25 201 ILE A C 1
ATOM 1509 O O . ILE A 1 201 ? -7.529 -14.818 -5.997 1.00 98.25 201 ILE A O 1
ATOM 1513 N N . THR A 1 202 ? -6.353 -14.068 -4.224 1.00 98.12 202 THR A N 1
ATOM 1514 C CA . THR A 1 202 ? -7.259 -14.579 -3.198 1.00 98.12 202 THR A CA 1
ATOM 1515 C C . THR A 1 202 ? -7.570 -13.448 -2.226 1.00 98.12 202 THR A C 1
ATOM 1517 O O . THR A 1 202 ? -6.696 -12.964 -1.507 1.00 98.12 202 THR A O 1
ATOM 1520 N N . ASN A 1 203 ? -8.817 -12.981 -2.240 1.00 98.25 203 ASN A N 1
ATOM 1521 C CA . ASN A 1 203 ? -9.255 -11.907 -1.352 1.00 98.25 203 ASN A CA 1
ATOM 1522 C C . ASN A 1 203 ? -9.584 -12.464 0.040 1.00 98.25 203 ASN A C 1
ATOM 1524 O O . ASN A 1 203 ? -10.066 -13.598 0.141 1.00 98.25 203 ASN A O 1
ATOM 1528 N N . PRO A 1 204 ? -9.349 -11.677 1.103 1.00 98.31 204 PRO A N 1
ATOM 1529 C CA . PRO A 1 204 ? -9.732 -12.060 2.454 1.00 98.31 204 PRO A CA 1
ATOM 1530 C C . PRO A 1 204 ? -11.244 -12.335 2.529 1.00 98.31 204 PRO A C 1
ATOM 1532 O O . PRO A 1 204 ? -12.047 -11.655 1.889 1.00 98.31 204 PRO A O 1
ATOM 1535 N N . THR A 1 205 ? -11.646 -13.353 3.293 1.00 98.38 205 THR A N 1
ATOM 1536 C CA . THR A 1 205 ? -13.057 -13.763 3.392 1.00 98.38 205 THR A CA 1
ATOM 1537 C C . THR A 1 205 ? -13.748 -13.023 4.537 1.00 98.38 205 THR A C 1
ATOM 1539 O O . THR A 1 205 ? -13.270 -13.153 5.663 1.00 98.38 205 THR A O 1
ATOM 1542 N N . PRO A 1 206 ? -14.860 -12.300 4.313 1.00 98.25 206 PRO A N 1
ATOM 1543 C CA . PRO A 1 206 ? -15.618 -11.702 5.409 1.00 98.25 206 PRO A CA 1
ATOM 1544 C C . PRO A 1 206 ? -16.234 -12.793 6.295 1.00 98.25 206 PRO A C 1
ATOM 1546 O O . PRO A 1 206 ? -16.753 -13.793 5.791 1.00 98.25 206 PRO A O 1
ATOM 1549 N N . VAL A 1 207 ? -16.147 -12.603 7.608 1.00 98.31 207 VAL A N 1
ATOM 1550 C CA . VAL A 1 207 ? -16.646 -13.533 8.633 1.00 98.31 207 VAL A CA 1
ATOM 1551 C C . VAL A 1 207 ? -18.029 -13.110 9.128 1.00 98.31 207 VAL A C 1
ATOM 1553 O O . VAL A 1 207 ? -18.883 -13.956 9.387 1.00 98.31 207 VAL A O 1
ATOM 1556 N N . ASP A 1 208 ? -18.267 -11.807 9.223 1.00 96.25 208 ASP A N 1
ATOM 1557 C CA . ASP A 1 208 ? -19.531 -11.213 9.642 1.00 96.25 208 ASP A CA 1
ATOM 1558 C C . ASP A 1 208 ? -20.320 -10.629 8.453 1.00 96.25 208 ASP A C 1
ATOM 1560 O O . ASP A 1 208 ? -19.828 -10.521 7.327 1.00 96.25 208 ASP A O 1
ATOM 1564 N N . ALA A 1 209 ? -21.579 -10.265 8.706 1.00 91.62 209 ALA A N 1
ATOM 1565 C CA . ALA A 1 209 ? -22.496 -9.777 7.676 1.00 91.62 209 ALA A CA 1
ATOM 1566 C C . ALA A 1 209 ? -22.155 -8.368 7.162 1.00 91.62 209 ALA A C 1
ATOM 1568 O O . ALA A 1 209 ? -22.458 -8.069 6.006 1.00 91.62 209 ALA A O 1
ATOM 1569 N N . ASP A 1 210 ? -21.525 -7.539 7.996 1.00 92.44 210 ASP A N 1
ATOM 1570 C CA . ASP A 1 210 ? -21.131 -6.163 7.678 1.00 92.44 210 ASP A CA 1
ATOM 1571 C C . ASP A 1 210 ? -19.689 -6.093 7.134 1.00 92.44 210 ASP A C 1
ATOM 1573 O O . ASP A 1 210 ? -19.177 -5.020 6.800 1.00 92.44 210 ASP A O 1
ATOM 1577 N N . ALA A 1 211 ? -19.040 -7.255 6.981 1.00 96.06 211 ALA A N 1
ATOM 1578 C CA . ALA A 1 211 ? -17.708 -7.413 6.418 1.00 96.06 211 ALA A CA 1
ATOM 1579 C C . ALA A 1 211 ? -16.671 -6.521 7.129 1.00 96.06 211 ALA A C 1
ATOM 1581 O O . ALA A 1 211 ? -15.928 -5.766 6.484 1.00 96.06 211 ALA A O 1
ATOM 1582 N N . LEU A 1 212 ? -16.668 -6.596 8.463 1.00 97.25 212 LEU A N 1
ATOM 1583 C CA . LEU A 1 212 ? -15.770 -5.883 9.374 1.00 97.25 212 LEU A CA 1
ATOM 1584 C C . LEU A 1 212 ? -14.627 -6.769 9.873 1.00 97.25 212 LEU A C 1
ATOM 1586 O O . LEU A 1 212 ? -13.533 -6.275 10.129 1.00 97.25 212 LEU A O 1
ATOM 1590 N N . LEU A 1 213 ? -14.859 -8.070 9.993 1.00 98.75 213 LEU A N 1
ATOM 1591 C CA . LEU A 1 213 ? -13.876 -9.074 10.359 1.00 98.75 213 LEU A CA 1
ATOM 1592 C C . LEU A 1 213 ? -13.592 -9.961 9.150 1.00 98.75 213 LEU A C 1
ATOM 1594 O O . LEU A 1 213 ? -14.493 -10.526 8.531 1.00 98.75 213 LEU A O 1
ATOM 1598 N N . TYR A 1 214 ? -12.314 -10.129 8.847 1.00 98.88 214 TYR A N 1
ATOM 1599 C CA . TYR A 1 214 ? -11.847 -10.921 7.725 1.00 98.88 214 TYR A CA 1
ATOM 1600 C C . TYR A 1 214 ? -11.004 -12.090 8.186 1.00 98.88 214 TYR A C 1
ATOM 1602 O O . TYR A 1 214 ? -10.149 -11.941 9.051 1.00 98.88 214 TYR A O 1
ATOM 1610 N N . ARG A 1 215 ? -11.190 -13.234 7.534 1.00 98.75 215 ARG A N 1
ATOM 1611 C CA . ARG A 1 215 ? -10.320 -14.400 7.625 1.00 98.75 215 ARG A CA 1
ATOM 1612 C C . ARG A 1 215 ? -9.373 -14.450 6.431 1.00 98.75 215 ARG A C 1
ATOM 1614 O O . ARG A 1 215 ? -9.811 -14.330 5.283 1.00 98.75 215 ARG A O 1
ATOM 1621 N N . ILE A 1 216 ? -8.111 -14.765 6.701 1.00 98.69 216 ILE A N 1
ATOM 1622 C CA . ILE A 1 216 ? -7.141 -15.210 5.697 1.00 98.69 216 ILE A CA 1
ATOM 1623 C C . ILE A 1 216 ? -6.600 -16.604 6.025 1.00 98.69 216 ILE A C 1
ATOM 1625 O O . ILE A 1 216 ? -6.556 -17.008 7.188 1.00 98.69 216 ILE A O 1
ATOM 1629 N N . ASP A 1 217 ? -6.158 -17.317 4.992 1.00 98.38 217 ASP A N 1
ATOM 1630 C CA . ASP A 1 217 ? -5.318 -18.508 5.110 1.00 98.38 217 ASP A CA 1
ATOM 1631 C C . ASP A 1 217 ? -3.913 -18.158 4.607 1.00 98.38 217 ASP A C 1
ATOM 1633 O O . ASP A 1 217 ? -3.746 -17.733 3.464 1.00 98.38 217 ASP A O 1
ATOM 1637 N N . LEU A 1 218 ? -2.888 -18.333 5.442 1.00 97.75 218 LEU A N 1
ATOM 1638 C CA . LEU A 1 218 ? -1.508 -17.967 5.099 1.00 97.75 218 LEU A CA 1
ATOM 1639 C C . LEU A 1 218 ? -1.007 -18.647 3.812 1.00 97.75 218 LEU A C 1
ATOM 1641 O O . LEU A 1 218 ? -0.160 -18.098 3.101 1.00 97.75 218 LEU A O 1
ATOM 1645 N N . ARG A 1 219 ? -1.551 -19.821 3.468 1.00 96.94 219 ARG A N 1
ATOM 1646 C CA . ARG A 1 219 ? -1.169 -20.588 2.274 1.00 96.94 219 ARG A CA 1
ATOM 1647 C C . ARG A 1 219 ? -1.618 -19.928 0.975 1.00 96.94 219 ARG A C 1
ATOM 1649 O O . ARG A 1 219 ? -0.971 -20.136 -0.051 1.00 96.94 219 ARG A O 1
ATOM 1656 N N . ASP A 1 220 ? -2.668 -19.111 1.016 1.00 97.44 220 ASP A N 1
ATOM 1657 C CA . ASP A 1 220 ? -3.152 -18.355 -0.144 1.00 97.44 220 ASP A CA 1
ATOM 1658 C C . ASP A 1 220 ? -2.206 -17.208 -0.545 1.00 97.44 220 ASP A C 1
ATOM 1660 O O . ASP A 1 220 ? -2.338 -16.663 -1.643 1.00 97.44 220 ASP A O 1
ATOM 1664 N N . TYR A 1 221 ? -1.207 -16.898 0.293 1.00 97.12 221 TYR A N 1
ATOM 1665 C CA . TYR A 1 221 ? -0.225 -15.832 0.061 1.00 97.12 221 TYR A CA 1
ATOM 1666 C C . TYR A 1 221 ? 1.235 -16.317 0.049 1.00 97.12 221 TYR A C 1
ATOM 1668 O O . TYR A 1 221 ? 2.139 -15.549 -0.267 1.00 97.12 221 TYR A O 1
ATOM 1676 N N . ARG A 1 222 ? 1.472 -17.605 0.350 1.00 95.12 222 ARG A N 1
ATOM 1677 C CA . ARG A 1 222 ? 2.790 -18.179 0.704 1.00 95.12 222 ARG A CA 1
ATOM 1678 C C . ARG A 1 222 ? 3.422 -17.569 1.954 1.00 95.12 222 ARG A C 1
ATOM 1680 O O . ARG A 1 222 ? 4.635 -17.431 2.036 1.00 95.12 222 ARG A O 1
ATOM 1687 N N . TRP A 1 223 ? 2.598 -17.219 2.930 1.00 95.88 223 TRP A N 1
ATOM 1688 C CA . TRP A 1 223 ? 3.058 -16.625 4.181 1.00 95.88 223 TRP A CA 1
ATOM 1689 C C . TRP A 1 223 ? 3.349 -17.656 5.268 1.00 95.88 223 TRP A C 1
ATOM 1691 O O . TRP A 1 223 ? 3.872 -17.291 6.311 1.00 95.88 223 TRP A O 1
ATOM 1701 N N . GLN A 1 224 ? 3.003 -18.928 5.065 1.00 91.56 224 GLN A N 1
ATOM 1702 C CA . GLN A 1 224 ? 3.243 -19.988 6.041 1.00 91.56 224 GLN A CA 1
ATOM 1703 C C . GLN A 1 224 ? 4.735 -20.311 6.198 1.00 91.56 224 GLN A C 1
ATOM 1705 O O . GLN A 1 224 ? 5.486 -20.279 5.225 1.00 91.56 224 GLN A O 1
ATOM 1710 N N . ALA A 1 225 ? 5.123 -20.749 7.397 1.00 86.88 225 ALA A N 1
ATOM 1711 C CA . ALA A 1 225 ? 6.462 -21.262 7.663 1.00 86.88 225 ALA A CA 1
ATOM 1712 C C . ALA A 1 225 ? 6.837 -22.410 6.707 1.00 86.88 225 ALA A C 1
ATOM 1714 O O . ALA A 1 225 ? 6.025 -23.282 6.369 1.00 86.88 225 ALA A O 1
ATOM 1715 N N . THR A 1 226 ? 8.099 -22.428 6.303 1.00 85.19 226 THR A N 1
ATOM 1716 C CA . THR A 1 226 ? 8.712 -23.425 5.429 1.00 85.19 226 THR A CA 1
ATOM 1717 C C . THR A 1 226 ? 9.928 -24.061 6.107 1.00 85.19 226 THR A C 1
ATOM 1719 O O . THR A 1 226 ? 10.283 -23.753 7.241 1.00 85.19 226 THR A O 1
ATOM 1722 N N . THR A 1 227 ? 10.583 -25.001 5.424 1.00 81.06 227 THR A N 1
ATOM 1723 C CA . THR A 1 227 ? 11.851 -25.565 5.910 1.00 81.06 227 THR A CA 1
ATOM 1724 C C . THR A 1 227 ? 13.015 -24.579 5.831 1.00 81.06 227 THR A C 1
ATOM 1726 O O . THR A 1 227 ? 14.001 -24.771 6.538 1.00 81.06 227 THR A O 1
ATOM 1729 N N . GLU A 1 228 ? 12.928 -23.583 4.947 1.00 81.81 228 GLU A N 1
ATOM 1730 C CA . GLU A 1 228 ? 13.980 -22.587 4.703 1.00 81.81 228 GLU A CA 1
ATOM 1731 C C . GLU A 1 228 ? 13.759 -21.328 5.548 1.00 81.81 228 GLU A C 1
ATOM 1733 O O . GLU A 1 228 ? 14.720 -20.793 6.097 1.00 81.81 228 GLU A O 1
ATOM 1738 N N . ASP A 1 229 ? 12.497 -20.940 5.738 1.00 80.62 229 ASP A N 1
ATOM 1739 C CA . ASP A 1 229 ? 12.069 -19.897 6.668 1.00 80.62 229 ASP A CA 1
ATOM 1740 C C . ASP A 1 229 ? 11.070 -20.474 7.687 1.00 80.62 229 ASP A C 1
ATOM 1742 O O . ASP A 1 229 ? 9.887 -20.632 7.373 1.00 80.62 229 ASP A O 1
ATOM 1746 N N . PRO A 1 230 ? 11.524 -20.861 8.892 1.00 81.25 230 PRO A N 1
ATOM 1747 C CA . PRO A 1 230 ? 10.677 -21.517 9.881 1.00 81.25 230 PRO A CA 1
ATOM 1748 C C . PRO A 1 230 ? 9.726 -20.554 10.603 1.00 81.25 230 PRO A C 1
ATOM 1750 O O . PRO A 1 230 ? 8.923 -21.016 11.415 1.00 81.25 230 PRO A O 1
ATOM 1753 N N . VAL A 1 231 ? 9.823 -19.243 10.359 1.00 81.50 231 VAL A N 1
ATOM 1754 C CA . VAL A 1 231 ? 8.922 -18.241 10.931 1.00 81.50 231 VAL A CA 1
ATOM 1755 C C . VAL A 1 231 ? 7.951 -17.817 9.841 1.00 81.50 231 VAL A C 1
ATOM 1757 O O . VAL A 1 231 ? 8.358 -17.390 8.769 1.00 81.50 231 VAL A O 1
ATOM 1760 N N . ASP A 1 232 ? 6.653 -17.953 10.100 1.00 88.62 232 ASP A N 1
ATOM 1761 C CA . ASP A 1 232 ? 5.661 -17.481 9.141 1.00 88.62 232 ASP A CA 1
ATOM 1762 C C . ASP A 1 232 ? 5.678 -15.936 9.053 1.00 88.62 232 ASP A C 1
ATOM 1764 O O . ASP A 1 232 ? 6.082 -15.227 9.985 1.00 88.62 232 ASP A O 1
ATOM 1768 N N . ALA A 1 233 ? 5.274 -15.391 7.905 1.00 91.88 233 ALA A N 1
ATOM 1769 C CA . ALA A 1 233 ? 5.318 -13.950 7.665 1.00 91.88 233 ALA A CA 1
ATOM 1770 C C . ALA A 1 233 ? 4.413 -13.177 8.642 1.00 91.88 233 ALA A C 1
ATOM 1772 O O . ALA A 1 233 ? 4.723 -12.039 8.998 1.00 91.88 233 ALA A O 1
ATOM 1773 N N . TRP A 1 234 ? 3.334 -13.801 9.125 1.00 94.94 234 TRP A N 1
ATOM 1774 C CA . TRP A 1 234 ? 2.416 -13.197 10.086 1.00 94.94 234 TRP A CA 1
ATOM 1775 C C . TRP A 1 234 ? 3.084 -12.957 11.440 1.00 94.94 234 TRP A C 1
ATOM 1777 O O . TRP A 1 234 ? 2.998 -11.855 11.972 1.00 94.94 234 TRP A O 1
ATOM 1787 N N . GLU A 1 235 ? 3.814 -13.932 11.978 1.00 93.00 235 GLU A N 1
ATOM 1788 C CA . GLU A 1 235 ? 4.542 -13.789 13.245 1.00 93.00 235 GLU A CA 1
ATOM 1789 C C . GLU A 1 235 ? 5.645 -12.724 13.152 1.00 93.00 235 GLU A C 1
ATOM 1791 O O . GLU A 1 235 ? 5.907 -11.988 14.107 1.00 93.00 235 GLU A O 1
ATOM 1796 N N . THR A 1 236 ? 6.242 -12.563 11.969 1.00 91.38 236 THR A N 1
ATOM 1797 C CA . THR A 1 236 ? 7.146 -11.445 11.671 1.00 91.38 236 THR A CA 1
ATOM 1798 C C . THR A 1 236 ? 6.459 -10.080 11.800 1.00 91.38 236 THR A C 1
ATOM 1800 O O . THR A 1 236 ? 7.088 -9.125 12.267 1.00 91.38 236 THR A O 1
ATOM 1803 N N . VAL A 1 237 ? 5.202 -9.974 11.365 1.00 93.50 237 VAL A N 1
ATOM 1804 C CA . VAL A 1 237 ? 4.403 -8.747 11.464 1.00 93.50 237 VAL A CA 1
ATOM 1805 C C . VAL A 1 237 ? 3.981 -8.519 12.913 1.00 93.50 237 VAL A C 1
ATOM 1807 O O . VAL A 1 237 ? 4.271 -7.461 13.465 1.00 93.50 237 VAL A O 1
ATOM 1810 N N . VAL A 1 238 ? 3.409 -9.536 13.565 1.00 92.69 238 VAL A N 1
ATOM 1811 C CA . VAL A 1 238 ? 2.975 -9.514 14.975 1.00 92.69 238 VAL A CA 1
ATOM 1812 C C . VAL A 1 238 ? 4.105 -9.130 15.931 1.00 92.69 238 VAL A C 1
ATOM 1814 O O . VAL A 1 238 ? 3.864 -8.490 16.951 1.00 92.69 238 VAL A O 1
ATOM 1817 N N . ALA A 1 239 ? 5.360 -9.456 15.615 1.00 89.62 239 ALA A N 1
ATOM 1818 C CA . ALA A 1 239 ? 6.509 -9.023 16.411 1.00 89.62 239 ALA A CA 1
ATOM 1819 C C . ALA A 1 239 ? 6.647 -7.489 16.532 1.00 89.62 239 ALA A C 1
ATOM 1821 O O . ALA A 1 239 ? 7.390 -7.021 17.393 1.00 89.62 239 ALA A O 1
ATOM 1822 N N . ARG A 1 240 ? 5.957 -6.718 15.683 1.00 90.00 240 ARG A N 1
ATOM 1823 C CA . ARG A 1 240 ? 5.939 -5.249 15.675 1.00 90.00 240 ARG A CA 1
ATOM 1824 C C . ARG A 1 240 ? 4.571 -4.652 16.018 1.00 90.00 240 ARG A C 1
ATOM 1826 O O . ARG A 1 240 ? 4.436 -3.436 15.935 1.00 90.00 240 ARG A O 1
ATOM 1833 N N . ASP A 1 241 ? 3.587 -5.477 16.371 1.00 89.56 241 ASP A N 1
ATOM 1834 C CA . ASP A 1 241 ? 2.225 -5.031 16.672 1.00 89.56 241 ASP A CA 1
ATOM 1835 C C . ASP A 1 241 ? 2.158 -4.283 18.015 1.00 89.56 241 ASP A C 1
ATOM 1837 O O . ASP A 1 241 ? 2.402 -4.893 19.061 1.00 89.56 241 ASP A O 1
ATOM 1841 N N . PRO A 1 242 ? 1.833 -2.973 18.020 1.00 87.38 242 PRO A N 1
ATOM 1842 C CA . PRO A 1 242 ? 1.701 -2.197 19.248 1.00 87.38 242 PRO A CA 1
ATOM 1843 C C . PRO A 1 242 ? 0.423 -2.532 20.032 1.00 87.38 242 PRO A C 1
ATOM 1845 O O . PRO A 1 242 ? 0.334 -2.176 21.207 1.00 87.38 242 PRO A O 1
ATOM 1848 N N . TYR A 1 243 ? -0.538 -3.226 19.413 1.00 88.25 243 TYR A N 1
ATOM 1849 C CA . TYR A 1 243 ? -1.807 -3.639 20.016 1.00 88.25 243 TYR A CA 1
ATOM 1850 C C . TYR A 1 243 ? -1.804 -5.105 20.473 1.00 88.25 243 TYR A C 1
ATOM 1852 O O . TYR A 1 243 ? -2.796 -5.569 21.033 1.00 88.25 243 TYR A O 1
ATOM 1860 N N . ALA A 1 244 ? -0.704 -5.842 20.271 1.00 85.81 244 ALA A N 1
ATOM 1861 C CA . ALA A 1 244 ? -0.621 -7.245 20.658 1.00 85.81 244 ALA A CA 1
ATOM 1862 C C . ALA A 1 244 ? -0.819 -7.409 22.171 1.00 85.81 244 ALA A C 1
ATOM 1864 O O . ALA A 1 244 ? -0.027 -6.917 22.985 1.00 85.81 244 ALA A O 1
ATOM 1865 N N . PHE A 1 245 ? -1.868 -8.141 22.542 1.00 84.38 245 PHE A N 1
ATOM 1866 C CA . PHE A 1 245 ? -2.303 -8.266 23.924 1.00 84.38 245 PHE A CA 1
ATOM 1867 C C . PHE A 1 245 ? -2.957 -9.624 24.198 1.00 84.38 245 PHE A C 1
ATOM 1869 O O . PHE A 1 245 ? -3.602 -10.213 23.333 1.00 84.38 245 PHE A O 1
ATOM 1876 N N . ALA A 1 246 ? -2.790 -10.132 25.421 1.00 82.94 246 ALA A N 1
ATOM 1877 C CA . ALA A 1 246 ? -3.418 -11.372 25.860 1.00 82.94 246 ALA A CA 1
ATOM 1878 C C . ALA A 1 246 ? -4.743 -11.068 26.574 1.00 82.94 246 ALA A C 1
ATOM 1880 O O . ALA A 1 246 ? -4.744 -10.612 27.715 1.00 82.94 246 ALA A O 1
ATOM 1881 N N . TYR A 1 247 ? -5.862 -11.350 25.911 1.00 84.88 247 TYR A N 1
ATOM 1882 C CA . TYR A 1 247 ? -7.201 -11.136 26.462 1.00 84.88 247 TYR A CA 1
ATOM 1883 C C . TYR A 1 247 ? -7.646 -12.316 27.342 1.00 84.88 247 TYR A C 1
ATOM 1885 O O . TYR A 1 247 ? -7.494 -13.480 26.951 1.00 84.88 247 TYR A O 1
ATOM 1893 N N . ASP A 1 248 ? -8.246 -12.036 28.507 1.00 85.31 248 ASP A N 1
ATOM 1894 C CA . ASP A 1 248 ? -8.893 -13.055 29.356 1.00 85.31 248 ASP A CA 1
ATOM 1895 C C . ASP A 1 248 ? -10.315 -13.368 28.864 1.00 85.31 248 ASP A C 1
ATOM 1897 O O . ASP A 1 248 ? -11.309 -13.227 29.572 1.00 85.31 248 ASP A O 1
ATOM 1901 N N . ASP A 1 249 ? -10.403 -13.807 27.611 1.00 91.62 249 ASP A N 1
ATOM 1902 C CA . ASP A 1 249 ? -11.644 -14.241 26.981 1.00 91.62 249 ASP A CA 1
ATOM 1903 C C . ASP A 1 249 ? -11.536 -15.709 26.541 1.00 91.62 249 ASP A C 1
ATOM 1905 O O . ASP A 1 249 ? -10.480 -16.197 26.120 1.00 91.62 249 ASP A O 1
ATOM 1909 N N . ALA A 1 250 ? -12.618 -16.472 26.703 1.00 95.38 250 ALA A N 1
ATOM 1910 C CA . ALA A 1 250 ? -12.611 -17.903 26.405 1.00 95.38 250 ALA A CA 1
ATOM 1911 C C . ALA A 1 250 ? -12.577 -18.196 24.897 1.00 95.38 250 ALA A C 1
ATOM 1913 O O . ALA A 1 250 ? -11.929 -19.162 24.484 1.00 95.38 250 ALA A O 1
ATOM 1914 N N . ASP A 1 251 ? -13.253 -17.380 24.087 1.00 97.69 251 ASP A N 1
ATOM 1915 C CA . ASP A 1 251 ? -13.270 -17.518 22.635 1.00 97.69 251 ASP A CA 1
ATOM 1916 C C . ASP A 1 251 ? -11.938 -17.037 22.038 1.00 97.69 251 ASP A C 1
ATOM 1918 O O . ASP A 1 251 ? -11.366 -17.742 21.203 1.00 97.69 251 ASP A O 1
ATOM 1922 N N . PHE A 1 252 ? -11.364 -15.935 22.538 1.00 94.81 252 PHE A N 1
ATOM 1923 C CA . PHE A 1 252 ? -10.030 -15.489 22.117 1.00 94.81 252 PHE A CA 1
ATOM 1924 C C . PHE A 1 252 ? -8.951 -16.538 22.418 1.00 94.81 252 PHE A C 1
ATOM 1926 O O . PHE A 1 252 ? -8.191 -16.919 21.524 1.00 94.81 252 PHE A O 1
ATOM 1933 N N . ARG A 1 253 ? -8.924 -17.087 23.644 1.00 94.62 253 ARG A N 1
ATOM 1934 C CA . ARG A 1 253 ? -7.990 -18.170 24.007 1.00 94.62 253 ARG A CA 1
ATOM 1935 C C . ARG A 1 253 ? -8.169 -19.407 23.135 1.00 94.62 253 ARG A C 1
ATOM 1937 O O . ARG A 1 253 ? -7.177 -19.977 22.687 1.00 94.62 253 ARG A O 1
ATOM 1944 N N . PHE A 1 254 ? -9.412 -19.801 22.848 1.00 96.56 254 PHE A N 1
ATOM 1945 C CA . PHE A 1 254 ? -9.682 -20.905 21.928 1.00 96.56 254 PHE A CA 1
ATOM 1946 C C . PHE A 1 254 ? -9.063 -20.650 20.546 1.00 96.56 254 PHE A C 1
ATOM 1948 O O . PHE A 1 254 ? -8.450 -21.560 19.983 1.00 96.56 254 PHE A O 1
ATOM 1955 N N . VAL A 1 255 ? -9.192 -19.433 20.007 1.00 97.50 255 VAL A N 1
ATOM 1956 C CA . VAL A 1 255 ? -8.608 -19.078 18.708 1.00 97.50 255 VAL A CA 1
ATOM 1957 C C . VAL A 1 255 ? -7.083 -19.132 18.764 1.00 97.50 255 VAL A C 1
ATOM 1959 O O . VAL A 1 255 ? -6.502 -19.826 17.936 1.00 97.50 255 VAL A O 1
ATOM 1962 N N . VAL A 1 256 ? -6.446 -18.491 19.749 1.00 94.38 256 VAL A N 1
ATOM 1963 C CA . VAL A 1 256 ? -4.981 -18.515 19.952 1.00 94.38 256 VAL A CA 1
ATOM 1964 C C . VAL A 1 256 ? -4.445 -19.952 19.980 1.00 94.38 256 VAL A C 1
ATOM 1966 O O . VAL A 1 256 ? -3.522 -20.298 19.241 1.00 94.38 256 VAL A O 1
ATOM 1969 N N . GLU A 1 257 ? -5.058 -20.826 20.782 1.00 94.06 257 GLU A N 1
ATOM 1970 C CA . GLU A 1 257 ? -4.634 -22.225 20.920 1.00 94.06 257 GLU A CA 1
ATOM 1971 C C . GLU A 1 257 ? -4.775 -23.023 19.614 1.00 94.06 257 GLU A C 1
ATOM 1973 O O . GLU A 1 257 ? -3.946 -23.885 19.320 1.00 94.06 257 GLU A O 1
ATOM 1978 N N . ASN A 1 258 ? -5.819 -22.754 18.824 1.00 95.56 258 ASN A N 1
ATOM 1979 C CA . ASN A 1 258 ? -6.131 -23.528 17.620 1.00 95.56 258 ASN A CA 1
ATOM 1980 C C . ASN A 1 258 ? -5.465 -22.983 16.349 1.00 95.56 258 ASN A C 1
ATOM 1982 O O . ASN A 1 258 ? -5.305 -23.740 15.391 1.00 95.56 258 ASN A O 1
ATOM 1986 N N . THR A 1 259 ? -5.075 -21.708 16.321 1.00 95.38 259 THR A N 1
ATOM 1987 C CA . THR A 1 259 ? -4.277 -21.130 15.229 1.00 95.38 259 THR A CA 1
ATOM 1988 C C . THR A 1 259 ? -2.777 -21.223 15.484 1.00 95.38 259 THR A C 1
ATOM 1990 O O . THR A 1 259 ? -1.998 -21.041 14.550 1.00 95.38 259 THR A O 1
ATOM 1993 N N . ALA A 1 260 ? -2.372 -21.516 16.727 1.00 90.50 260 ALA A N 1
ATOM 1994 C CA . ALA A 1 260 ? -0.984 -21.485 17.181 1.00 90.50 260 ALA A CA 1
ATOM 1995 C C . ALA A 1 260 ? -0.282 -20.136 16.911 1.00 90.50 260 ALA A C 1
ATOM 1997 O O . ALA A 1 260 ? 0.940 -20.092 16.788 1.00 90.50 260 ALA A O 1
ATOM 1998 N N . ALA A 1 261 ? -1.055 -19.050 16.815 1.00 88.69 261 ALA A N 1
ATOM 1999 C CA . ALA A 1 261 ? -0.555 -17.696 16.601 1.00 88.69 261 ALA A CA 1
ATOM 2000 C C . ALA A 1 261 ? -0.413 -16.969 17.938 1.00 88.69 261 ALA A C 1
ATOM 2002 O O . ALA A 1 261 ? -1.284 -17.097 18.799 1.00 88.69 261 ALA A O 1
ATOM 2003 N N . ARG A 1 262 ? 0.627 -16.142 18.094 1.00 88.12 262 ARG A N 1
ATOM 2004 C CA . ARG A 1 262 ? 0.755 -15.282 19.288 1.00 88.12 262 ARG A CA 1
ATOM 2005 C C . ARG A 1 262 ? -0.373 -14.259 19.377 1.00 88.12 262 ARG A C 1
ATOM 2007 O O . ARG A 1 262 ? -0.883 -13.991 20.456 1.00 88.12 262 ARG A O 1
ATOM 2014 N N . GLN A 1 263 ? -0.719 -13.693 18.227 1.00 92.38 263 GLN A N 1
ATOM 2015 C CA . GLN A 1 263 ? -1.785 -12.720 18.058 1.00 92.38 263 GLN A CA 1
ATOM 2016 C C . GLN A 1 263 ? -2.535 -13.079 16.768 1.00 92.38 263 GLN A C 1
ATOM 2018 O O . GLN A 1 263 ? -2.032 -12.820 15.672 1.00 92.38 263 GLN A O 1
ATOM 2023 N N . PRO A 1 264 ? -3.706 -13.736 16.853 1.00 95.94 264 PRO A N 1
ATOM 2024 C CA . PRO A 1 264 ? -4.448 -14.181 15.675 1.00 95.94 264 PRO A CA 1
ATOM 2025 C C . PRO A 1 264 ? -5.257 -13.063 15.008 1.00 95.94 264 PRO A C 1
ATOM 2027 O O . PRO A 1 264 ? -5.835 -13.317 13.954 1.00 95.94 264 PRO A O 1
ATOM 2030 N N . LEU A 1 265 ? -5.326 -11.875 15.616 1.00 97.38 265 LEU A N 1
ATOM 2031 C CA . LEU A 1 265 ? -6.144 -10.741 15.192 1.00 97.38 265 LEU A CA 1
ATOM 2032 C C . LEU A 1 265 ? -5.289 -9.480 15.049 1.00 97.38 265 LEU A C 1
ATOM 2034 O O . LEU A 1 265 ? -4.647 -9.081 16.015 1.00 97.38 265 LEU A O 1
ATOM 2038 N N . LEU A 1 266 ? -5.335 -8.830 13.887 1.00 97.50 266 LEU A N 1
ATOM 2039 C CA . LEU A 1 266 ? -4.698 -7.528 13.659 1.00 97.50 266 LEU A CA 1
ATOM 2040 C C . LEU A 1 266 ? -5.712 -6.482 13.194 1.00 97.50 266 LEU A C 1
ATOM 2042 O O . LEU A 1 266 ? -6.654 -6.800 12.468 1.00 97.50 266 LEU A O 1
ATOM 2046 N N . HIS A 1 267 ? -5.490 -5.220 13.555 1.00 97.62 267 HIS A N 1
ATOM 2047 C CA . HIS A 1 267 ? -6.198 -4.091 12.951 1.00 97.62 267 HIS A CA 1
ATOM 2048 C C . HIS A 1 267 ? -5.740 -3.894 11.498 1.00 97.62 267 HIS A C 1
ATOM 2050 O O . HIS A 1 267 ? -4.543 -3.910 11.205 1.00 97.62 267 HIS A O 1
ATOM 2056 N N . ALA A 1 268 ? -6.693 -3.757 10.573 1.00 98.31 268 ALA A N 1
ATOM 2057 C CA . ALA A 1 268 ? -6.430 -3.748 9.133 1.00 98.31 268 ALA A CA 1
ATOM 2058 C C . ALA A 1 268 ? -5.577 -2.558 8.680 1.00 98.31 268 ALA A C 1
ATOM 2060 O O . ALA A 1 268 ? -4.696 -2.714 7.841 1.00 98.31 268 ALA A O 1
ATOM 2061 N N . ASP A 1 269 ? -5.844 -1.382 9.233 1.00 96.31 269 ASP A N 1
ATOM 2062 C CA . ASP A 1 269 ? -5.133 -0.139 8.952 1.00 96.31 269 ASP A CA 1
ATOM 2063 C C . ASP A 1 269 ? -3.690 -0.174 9.455 1.00 96.31 269 ASP A C 1
ATOM 2065 O O . ASP A 1 269 ? -2.781 0.127 8.686 1.00 96.31 269 ASP A O 1
ATOM 2069 N N . TRP A 1 270 ? -3.458 -0.641 10.686 1.00 97.19 270 TRP A N 1
ATOM 2070 C CA . TRP A 1 270 ? -2.112 -0.852 11.210 1.00 97.19 270 TRP A CA 1
ATOM 2071 C C . TRP A 1 270 ? -1.349 -1.886 10.380 1.00 97.19 270 TRP A C 1
ATOM 2073 O O . TRP A 1 270 ? -0.218 -1.627 9.975 1.00 97.19 270 TRP A O 1
ATOM 2083 N N . LEU A 1 271 ? -1.964 -3.039 10.089 1.00 98.25 271 LEU A N 1
ATOM 2084 C CA . LEU A 1 271 ? -1.352 -4.079 9.259 1.00 98.25 271 LEU A CA 1
ATOM 2085 C C . LEU A 1 271 ? -0.927 -3.507 7.902 1.00 98.25 271 LEU A C 1
ATOM 2087 O O . LEU A 1 271 ? 0.195 -3.738 7.450 1.00 98.25 271 LEU A O 1
ATOM 2091 N N . VAL A 1 272 ? -1.814 -2.749 7.257 1.00 97.81 272 VAL A N 1
ATOM 2092 C CA . VAL A 1 272 ? -1.549 -2.147 5.952 1.00 97.81 272 VAL A CA 1
ATOM 2093 C C . VAL A 1 272 ? -0.444 -1.098 6.038 1.00 97.81 272 VAL A C 1
ATOM 2095 O O . VAL A 1 272 ? 0.527 -1.198 5.289 1.00 97.81 272 VAL A O 1
ATOM 2098 N N . ALA A 1 273 ? -0.519 -0.177 6.998 1.00 93.94 273 ALA A N 1
ATOM 2099 C CA . ALA A 1 273 ? 0.501 0.844 7.217 1.00 93.94 273 ALA A CA 1
ATOM 2100 C C . ALA A 1 273 ? 1.879 0.238 7.527 1.00 93.94 273 ALA A C 1
ATOM 2102 O O . ALA A 1 273 ? 2.897 0.718 7.036 1.00 93.94 273 ALA A O 1
ATOM 2103 N N . ALA A 1 274 ? 1.922 -0.833 8.323 1.00 95.44 274 ALA A N 1
ATOM 2104 C CA . ALA A 1 274 ? 3.160 -1.465 8.755 1.00 95.44 274 ALA A CA 1
ATOM 2105 C C . ALA A 1 274 ? 3.813 -2.297 7.644 1.00 95.44 274 ALA A C 1
ATOM 2107 O O . ALA A 1 274 ? 5.036 -2.278 7.507 1.00 95.44 274 ALA A O 1
ATOM 2108 N N . VAL A 1 275 ? 3.027 -3.046 6.861 1.00 96.94 275 VAL A N 1
ATOM 2109 C CA . VAL A 1 275 ? 3.559 -4.006 5.876 1.00 96.94 275 VAL A CA 1
ATOM 2110 C C . VAL A 1 275 ? 3.708 -3.403 4.479 1.00 96.94 275 VAL A C 1
ATOM 2112 O O . VAL A 1 275 ? 4.506 -3.903 3.689 1.00 96.94 275 VAL A O 1
ATOM 2115 N N . ALA A 1 276 ? 3.028 -2.297 4.167 1.00 96.25 276 ALA A N 1
ATOM 2116 C CA . ALA A 1 276 ? 3.236 -1.586 2.906 1.00 96.25 276 ALA A CA 1
ATOM 2117 C C . ALA A 1 276 ? 4.603 -0.880 2.821 1.00 96.25 276 ALA A C 1
ATOM 2119 O O . ALA A 1 276 ? 4.988 -0.447 1.736 1.00 96.25 276 ALA A O 1
ATOM 2120 N N . VAL A 1 277 ? 5.351 -0.776 3.928 1.00 95.12 277 VAL A N 1
ATOM 2121 C CA . VAL A 1 277 ? 6.646 -0.080 3.995 1.00 95.12 277 VAL A CA 1
ATOM 2122 C C . VAL A 1 277 ? 7.780 -0.973 4.529 1.00 95.12 277 VAL A C 1
ATOM 2124 O O . VAL A 1 277 ? 7.537 -1.979 5.209 1.00 95.12 277 VAL A O 1
ATOM 2127 N N . PRO A 1 278 ? 9.056 -0.653 4.242 1.00 95.31 278 PRO A N 1
ATOM 2128 C CA . PRO A 1 278 ? 10.196 -1.365 4.797 1.00 95.31 278 PRO A CA 1
ATOM 2129 C C . PRO A 1 278 ? 10.312 -1.139 6.314 1.00 95.31 278 PRO A C 1
ATOM 2131 O O . PRO A 1 278 ? 9.899 -0.099 6.823 1.00 95.31 278 PRO A O 1
ATOM 2134 N N . PRO A 1 279 ? 10.896 -2.091 7.062 1.00 94.44 279 PRO A N 1
ATOM 2135 C CA . PRO A 1 279 ? 11.511 -3.328 6.577 1.00 94.44 279 PRO A CA 1
ATOM 2136 C C . PRO A 1 279 ? 10.521 -4.491 6.379 1.00 94.44 279 PRO A C 1
ATOM 2138 O O . PRO A 1 279 ? 10.932 -5.549 5.902 1.00 94.44 279 PRO A O 1
ATOM 2141 N N . LEU A 1 280 ? 9.247 -4.352 6.773 1.00 95.12 280 LEU A N 1
ATOM 2142 C CA . LEU A 1 280 ? 8.268 -5.445 6.680 1.00 95.12 280 LEU A CA 1
ATOM 2143 C C . LEU A 1 280 ? 7.919 -5.777 5.233 1.00 95.12 280 LEU A C 1
ATOM 2145 O O . LEU A 1 280 ? 7.951 -6.952 4.887 1.00 95.12 280 LEU A O 1
ATOM 2149 N N . TYR A 1 281 ? 7.703 -4.770 4.387 1.00 97.12 281 TYR A N 1
ATOM 2150 C CA . TYR A 1 281 ? 7.475 -4.952 2.953 1.00 97.12 281 TYR A CA 1
ATOM 2151 C C . TYR A 1 281 ? 8.545 -5.851 2.308 1.00 97.12 281 TYR A C 1
ATOM 2153 O O . TYR A 1 281 ? 8.234 -6.854 1.667 1.00 97.12 281 TYR A O 1
ATOM 2161 N N . HIS A 1 282 ? 9.827 -5.547 2.553 1.00 95.44 282 HIS A N 1
ATOM 2162 C CA . HIS A 1 282 ? 10.941 -6.343 2.028 1.00 95.44 282 HIS A CA 1
ATOM 2163 C C . HIS A 1 282 ? 10.986 -7.748 2.600 1.00 95.44 282 HIS A C 1
ATOM 2165 O O . HIS A 1 282 ? 11.299 -8.679 1.871 1.00 95.44 282 HIS A O 1
ATOM 2171 N N . ARG A 1 283 ? 10.726 -7.896 3.901 1.00 93.50 283 ARG A N 1
ATOM 2172 C CA . ARG A 1 283 ? 10.805 -9.194 4.566 1.00 93.50 283 ARG A CA 1
ATOM 2173 C C . ARG A 1 283 ? 9.672 -10.119 4.125 1.00 93.50 283 ARG A C 1
ATOM 2175 O O . ARG A 1 283 ? 9.935 -11.278 3.854 1.00 93.50 283 ARG A O 1
ATOM 2182 N N . VAL A 1 284 ? 8.440 -9.621 4.039 1.00 93.62 284 VAL A N 1
ATOM 2183 C CA . VAL A 1 284 ? 7.262 -10.431 3.681 1.00 93.62 284 VAL A CA 1
ATOM 2184 C C . VAL A 1 284 ? 7.341 -10.931 2.238 1.00 93.62 284 VAL A C 1
ATOM 2186 O O . VAL A 1 284 ? 6.972 -12.068 1.965 1.00 93.62 284 VAL A O 1
ATOM 2189 N N . LEU A 1 285 ? 7.864 -10.114 1.321 1.00 94.62 285 LEU A N 1
ATOM 2190 C CA . LEU A 1 285 ? 8.103 -10.525 -0.065 1.00 94.62 285 LEU A CA 1
ATOM 2191 C C . LEU A 1 285 ? 9.438 -11.259 -0.277 1.00 94.62 285 LEU A C 1
ATOM 2193 O O . LEU A 1 285 ? 9.709 -11.662 -1.406 1.00 94.62 285 LEU A O 1
ATOM 2197 N N . ASP A 1 286 ? 10.256 -11.415 0.769 1.00 92.88 286 ASP A N 1
ATOM 2198 C CA . ASP A 1 286 ? 11.635 -11.919 0.704 1.00 92.88 286 ASP A CA 1
ATOM 2199 C C . ASP A 1 286 ? 12.466 -11.236 -0.399 1.00 92.88 286 ASP A C 1
ATOM 2201 O O . ASP A 1 286 ? 13.155 -11.854 -1.213 1.00 92.88 286 ASP A O 1
ATOM 2205 N N . LEU A 1 287 ? 12.358 -9.906 -0.474 1.00 95.06 287 LEU A N 1
ATOM 2206 C CA . LEU A 1 287 ? 13.121 -9.144 -1.451 1.00 95.06 287 LEU A CA 1
ATOM 2207 C C . LEU A 1 287 ? 14.612 -9.215 -1.088 1.00 95.06 287 LEU A C 1
ATOM 2209 O O . LEU A 1 287 ? 14.972 -9.084 0.088 1.00 95.06 287 LEU A O 1
ATOM 2213 N N . PRO A 1 288 ? 15.515 -9.339 -2.070 1.00 96.38 288 PRO A N 1
ATOM 2214 C CA . PRO A 1 288 ? 16.944 -9.382 -1.814 1.00 96.38 288 PRO A CA 1
ATOM 2215 C C . PRO A 1 288 ? 17.505 -7.971 -1.613 1.00 96.38 288 PRO A C 1
ATOM 2217 O O . PRO A 1 288 ? 16.891 -6.963 -1.968 1.00 96.38 288 PRO A O 1
ATOM 2220 N N . ALA A 1 289 ? 18.704 -7.883 -1.037 1.00 96.56 289 ALA A N 1
ATOM 2221 C CA . ALA A 1 289 ? 19.375 -6.609 -0.757 1.00 96.56 289 ALA A CA 1
ATOM 2222 C C . ALA A 1 289 ? 20.005 -5.954 -2.005 1.00 96.56 289 ALA A C 1
ATOM 2224 O O . ALA A 1 289 ? 20.588 -4.874 -1.920 1.00 96.56 289 ALA A O 1
ATOM 2225 N N . ARG A 1 290 ? 19.934 -6.625 -3.157 1.00 96.56 290 ARG A N 1
ATOM 2226 C CA . ARG A 1 290 ? 20.667 -6.301 -4.379 1.00 96.56 290 ARG A CA 1
ATOM 2227 C C . ARG A 1 290 ? 19.731 -6.314 -5.576 1.00 96.56 290 ARG A C 1
ATOM 2229 O O . ARG A 1 290 ? 19.017 -7.289 -5.789 1.00 96.56 290 ARG A O 1
ATOM 2236 N N . GLN A 1 291 ? 19.819 -5.284 -6.412 1.00 96.06 291 GLN A N 1
ATOM 2237 C CA . GLN A 1 291 ? 19.047 -5.173 -7.654 1.00 96.06 291 GLN A CA 1
ATOM 2238 C C . GLN A 1 291 ? 19.219 -6.389 -8.580 1.00 96.06 291 GLN A C 1
ATOM 2240 O O . GLN A 1 291 ? 18.244 -6.896 -9.126 1.00 96.06 291 GLN A O 1
ATOM 2245 N N . ALA A 1 292 ? 20.454 -6.864 -8.759 1.00 95.81 292 ALA A N 1
ATOM 2246 C CA . ALA A 1 292 ? 20.738 -7.999 -9.640 1.00 95.81 292 ALA A CA 1
ATOM 2247 C C . ALA A 1 292 ? 20.068 -9.292 -9.147 1.00 95.81 292 ALA A C 1
ATOM 2249 O O . ALA A 1 292 ? 19.493 -10.036 -9.940 1.00 95.81 292 ALA A O 1
ATOM 2250 N N . ASP A 1 293 ? 20.091 -9.523 -7.834 1.00 97.50 293 ASP A N 1
ATOM 2251 C CA . ASP A 1 293 ? 19.447 -10.685 -7.223 1.00 97.50 293 ASP A CA 1
ATOM 2252 C C . ASP A 1 293 ? 17.919 -10.562 -7.319 1.00 97.50 293 ASP A C 1
ATOM 2254 O O . ASP A 1 293 ? 17.244 -11.550 -7.584 1.00 97.50 293 ASP A O 1
ATOM 2258 N N . PHE A 1 294 ? 17.374 -9.344 -7.192 1.00 97.81 294 PHE A N 1
ATOM 2259 C CA . PHE A 1 294 ? 15.943 -9.086 -7.376 1.00 97.81 294 PHE A CA 1
ATOM 2260 C C . PHE A 1 294 ? 15.498 -9.448 -8.791 1.00 97.81 294 PHE A C 1
ATOM 2262 O O . PHE A 1 294 ? 14.571 -10.229 -8.943 1.00 97.81 294 PHE A O 1
ATOM 2269 N N . LEU A 1 295 ? 16.192 -8.965 -9.822 1.00 97.94 295 LEU A N 1
ATOM 2270 C CA . LEU A 1 295 ? 15.886 -9.314 -11.214 1.00 97.94 295 LEU A CA 1
ATOM 2271 C C . LEU A 1 295 ? 16.045 -10.820 -11.484 1.00 97.94 295 LEU A C 1
ATOM 2273 O O . LEU A 1 295 ? 15.238 -11.410 -12.204 1.00 97.94 295 LEU A O 1
ATOM 2277 N N . THR A 1 296 ? 17.017 -11.465 -10.833 1.00 97.38 296 THR A N 1
ATOM 2278 C CA . THR A 1 296 ? 17.216 -12.919 -10.920 1.00 97.38 296 THR A CA 1
ATOM 2279 C C . THR A 1 296 ? 16.017 -13.705 -10.375 1.00 97.38 296 THR A C 1
ATOM 2281 O O . THR A 1 296 ? 15.696 -14.750 -10.938 1.00 97.38 296 THR A O 1
ATOM 2284 N N . LEU A 1 297 ? 15.301 -13.205 -9.354 1.00 96.31 297 LEU A N 1
ATOM 2285 C CA . LEU A 1 297 ? 14.058 -13.836 -8.864 1.00 96.31 297 LEU A CA 1
ATOM 2286 C C . LEU A 1 297 ? 12.967 -13.936 -9.941 1.00 96.31 297 LEU A C 1
ATOM 2288 O O . LEU A 1 297 ? 12.093 -14.796 -9.848 1.00 96.31 297 LEU A O 1
ATOM 2292 N N . PHE A 1 298 ? 13.028 -13.074 -10.957 1.00 98.00 298 PHE A N 1
ATOM 2293 C CA . PHE A 1 298 ? 12.084 -13.018 -12.071 1.00 98.00 298 PHE A CA 1
ATOM 2294 C C . PHE A 1 298 ? 12.673 -13.562 -13.383 1.00 98.00 298 PHE A C 1
ATOM 2296 O O . PHE A 1 298 ? 12.096 -13.349 -14.449 1.00 98.00 298 PHE A O 1
ATOM 2303 N N . GLY A 1 299 ? 13.827 -14.235 -13.324 1.00 97.75 299 GLY A N 1
ATOM 2304 C CA . GLY A 1 299 ? 14.482 -14.812 -14.500 1.00 97.75 299 GLY A CA 1
ATOM 2305 C C . GLY A 1 299 ? 15.174 -13.787 -15.405 1.00 97.75 299 GLY A C 1
ATOM 2306 O O . GLY A 1 299 ? 15.526 -14.110 -16.538 1.00 97.75 299 GLY A O 1
ATOM 2307 N N . VAL A 1 300 ? 15.393 -12.557 -14.928 1.00 98.12 300 VAL A N 1
ATOM 2308 C CA . VAL A 1 300 ? 15.972 -11.468 -15.725 1.00 98.12 300 VAL A CA 1
ATOM 2309 C C . VAL A 1 300 ? 17.472 -11.332 -15.465 1.00 98.12 300 VAL A C 1
ATOM 2311 O O . VAL A 1 300 ? 17.897 -10.901 -14.395 1.00 98.12 300 VAL A O 1
ATOM 2314 N N . ASP A 1 301 ? 18.281 -11.612 -16.490 1.00 96.69 301 ASP A N 1
ATOM 2315 C CA . ASP A 1 301 ? 19.681 -11.178 -16.561 1.00 96.69 301 ASP A CA 1
ATOM 2316 C C . ASP A 1 301 ? 19.762 -9.890 -17.387 1.00 96.69 301 ASP A C 1
ATOM 2318 O O . ASP A 1 301 ? 19.872 -9.903 -18.614 1.00 96.69 301 ASP A O 1
ATOM 2322 N N . GLN A 1 302 ? 19.682 -8.750 -16.702 1.00 94.38 302 GLN A N 1
ATOM 2323 C CA . GLN A 1 302 ? 19.682 -7.436 -17.347 1.00 94.38 302 GLN A CA 1
ATOM 2324 C C . GLN A 1 302 ? 20.948 -7.184 -18.175 1.00 94.38 302 GLN A C 1
ATOM 2326 O O . GLN A 1 302 ? 20.864 -6.641 -19.276 1.00 94.38 302 GLN A O 1
ATOM 2331 N N . ALA A 1 303 ? 22.121 -7.590 -17.682 1.00 93.94 303 ALA A N 1
ATOM 2332 C CA . ALA A 1 303 ? 23.374 -7.359 -18.393 1.00 93.94 303 ALA A CA 1
ATOM 2333 C C . ALA A 1 303 ? 23.420 -8.165 -19.698 1.00 93.94 303 ALA A C 1
ATOM 2335 O O . ALA A 1 303 ? 23.828 -7.633 -20.735 1.00 93.94 303 ALA A O 1
ATOM 2336 N N . GLN A 1 304 ? 22.964 -9.419 -19.659 1.00 96.88 304 GLN A N 1
ATOM 2337 C CA . GLN A 1 304 ? 22.878 -10.271 -20.841 1.00 96.88 304 GLN A CA 1
ATOM 2338 C C . GLN A 1 304 ? 21.802 -9.781 -21.820 1.00 96.88 304 GLN A C 1
ATOM 2340 O O . GLN A 1 304 ? 22.080 -9.678 -23.013 1.00 96.88 304 GLN A O 1
ATOM 2345 N N . ASN A 1 305 ? 20.624 -9.386 -21.328 1.00 97.06 305 ASN A N 1
ATOM 2346 C CA . ASN A 1 305 ? 19.547 -8.811 -22.140 1.00 97.06 305 ASN A CA 1
ATOM 2347 C C . ASN A 1 305 ? 20.022 -7.574 -22.910 1.00 97.06 305 ASN A C 1
ATOM 2349 O O . ASN A 1 305 ? 19.851 -7.484 -24.127 1.00 97.06 305 ASN A O 1
ATOM 2353 N N . VAL A 1 306 ? 20.704 -6.647 -22.230 1.00 95.38 306 VAL A N 1
ATOM 2354 C CA . VAL A 1 306 ? 21.295 -5.475 -22.885 1.00 95.38 306 VAL A CA 1
ATOM 2355 C C . VAL A 1 306 ? 22.376 -5.897 -23.875 1.00 95.38 306 VAL A C 1
ATOM 2357 O O . VAL A 1 306 ? 22.428 -5.330 -24.965 1.00 95.38 306 VAL A O 1
ATOM 2360 N N . ALA A 1 307 ? 23.235 -6.870 -23.547 1.00 96.19 307 ALA A N 1
ATOM 2361 C CA . ALA A 1 307 ? 24.294 -7.356 -24.436 1.00 96.19 307 ALA A CA 1
ATOM 2362 C C . ALA A 1 307 ? 23.737 -7.932 -25.751 1.00 96.19 307 ALA A C 1
ATOM 2364 O O . ALA A 1 307 ? 24.212 -7.545 -26.827 1.00 96.19 307 ALA A O 1
ATOM 2365 N N . ASP A 1 308 ? 22.691 -8.748 -25.662 1.00 96.94 308 ASP A N 1
ATOM 2366 C CA . ASP A 1 308 ? 22.041 -9.424 -26.789 1.00 96.94 308 ASP A CA 1
ATOM 2367 C C . ASP A 1 308 ? 21.005 -8.554 -27.518 1.00 96.94 308 ASP A C 1
ATOM 2369 O O . ASP A 1 308 ? 20.484 -8.969 -28.551 1.00 96.94 308 ASP A O 1
ATOM 2373 N N . ALA A 1 309 ? 20.750 -7.339 -27.019 1.00 96.06 309 ALA A N 1
ATOM 2374 C CA . ALA A 1 309 ? 19.686 -6.449 -27.484 1.00 96.06 309 ALA A CA 1
ATOM 2375 C C . ALA A 1 309 ? 18.285 -7.086 -27.408 1.00 96.06 309 ALA A C 1
ATOM 2377 O O . ALA A 1 309 ? 17.465 -6.955 -28.311 1.00 96.06 309 ALA A O 1
ATOM 2378 N N . VAL A 1 310 ? 18.033 -7.780 -26.297 1.00 95.88 310 VAL A N 1
ATOM 2379 C CA . VAL A 1 310 ? 16.722 -8.297 -25.883 1.00 95.88 310 VAL A CA 1
ATOM 2380 C C . VAL A 1 310 ? 16.218 -7.417 -24.737 1.00 95.88 310 VAL A C 1
ATOM 2382 O O . VAL A 1 310 ? 16.135 -7.826 -23.581 1.00 95.88 310 VAL A O 1
ATOM 2385 N N . VAL A 1 311 ? 16.003 -6.141 -25.046 1.00 96.56 311 VAL A N 1
ATOM 2386 C CA . VAL A 1 311 ? 15.555 -5.109 -24.106 1.00 96.56 311 VAL A CA 1
ATOM 2387 C C . VAL A 1 311 ? 14.855 -4.009 -24.889 1.00 96.56 311 VAL A C 1
ATOM 2389 O O . VAL A 1 311 ? 15.321 -3.634 -25.963 1.00 96.56 311 VAL A O 1
ATOM 2392 N N . ASP A 1 312 ? 13.782 -3.463 -24.325 1.00 97.31 312 ASP A N 1
ATOM 2393 C CA . ASP A 1 312 ? 13.113 -2.289 -24.877 1.00 97.31 312 ASP A CA 1
ATOM 2394 C C . ASP A 1 312 ? 13.461 -1.072 -24.027 1.00 97.31 312 ASP A C 1
ATOM 2396 O O . ASP A 1 312 ? 13.019 -0.947 -22.881 1.00 97.31 312 ASP A O 1
ATOM 2400 N N . ARG A 1 313 ? 14.275 -0.170 -24.576 1.00 97.38 313 ARG A N 1
ATOM 2401 C CA . ARG A 1 313 ? 14.756 1.020 -23.875 1.00 97.38 313 ARG A CA 1
ATOM 2402 C C . ARG A 1 313 ? 14.050 2.279 -24.366 1.00 97.38 313 ARG A C 1
ATOM 2404 O O . ARG A 1 313 ? 13.930 2.514 -25.563 1.00 97.38 313 ARG A O 1
ATOM 2411 N N . MET A 1 314 ? 13.647 3.136 -23.435 1.00 96.69 314 MET A N 1
ATOM 2412 C CA . MET A 1 314 ? 13.106 4.467 -23.722 1.00 96.69 314 MET A CA 1
ATOM 2413 C C . MET A 1 314 ? 13.828 5.504 -22.864 1.00 96.69 314 MET A C 1
ATOM 2415 O O . MET A 1 314 ? 14.011 5.302 -21.666 1.00 96.69 314 MET A O 1
ATOM 2419 N N . GLY A 1 315 ? 14.242 6.623 -23.456 1.00 94.88 315 GLY A N 1
ATOM 2420 C CA . GLY A 1 315 ? 14.860 7.736 -22.739 1.00 94.88 315 GLY A CA 1
ATOM 2421 C C . GLY A 1 315 ? 14.111 9.046 -22.957 1.00 94.88 315 GLY A C 1
ATOM 2422 O O . GLY A 1 315 ? 13.726 9.375 -24.076 1.00 94.88 315 GLY A O 1
ATOM 2423 N N . PHE A 1 316 ? 13.924 9.824 -21.894 1.00 92.81 316 PHE A N 1
ATOM 2424 C CA . PHE A 1 316 ? 13.217 11.106 -21.945 1.00 92.81 316 PHE A CA 1
ATOM 2425 C C . PHE A 1 316 ? 13.834 12.129 -20.993 1.00 92.81 316 PHE A C 1
ATOM 2427 O O . PHE A 1 316 ? 14.340 11.796 -19.925 1.00 92.81 316 PHE A O 1
ATOM 2434 N N . GLN A 1 317 ? 13.785 13.406 -21.376 1.00 84.38 317 GLN A N 1
ATOM 2435 C CA . GLN A 1 317 ? 14.391 14.494 -20.597 1.00 84.38 317 GLN A CA 1
ATOM 2436 C C . GLN A 1 317 ? 13.545 14.957 -19.401 1.00 84.38 317 GLN A C 1
ATOM 2438 O O . GLN A 1 317 ? 14.074 15.623 -18.521 1.00 84.38 317 GLN A O 1
ATOM 2443 N N . GLN A 1 318 ? 12.244 14.648 -19.375 1.00 79.94 318 GLN A N 1
ATOM 2444 C CA . GLN A 1 318 ? 11.320 15.065 -18.313 1.00 79.94 318 GLN A CA 1
ATOM 2445 C C . GLN A 1 318 ? 10.591 13.853 -17.732 1.00 79.94 318 GLN A C 1
ATOM 2447 O O . GLN A 1 318 ? 9.682 13.293 -18.358 1.00 79.94 318 GLN A O 1
ATOM 2452 N N . SER A 1 319 ? 10.985 13.446 -16.525 1.00 66.56 319 SER A N 1
ATOM 2453 C CA . SER A 1 319 ? 10.442 12.246 -15.886 1.00 66.56 319 SER A CA 1
ATOM 2454 C C . SER A 1 319 ? 9.078 12.475 -15.236 1.00 66.56 319 SER A C 1
ATOM 2456 O O . SER A 1 319 ? 8.220 11.594 -15.294 1.00 66.56 319 SER A O 1
ATOM 2458 N N . GLY A 1 320 ? 8.827 13.685 -14.729 1.00 61.44 320 GLY A N 1
ATOM 2459 C CA . GLY A 1 320 ? 7.630 14.012 -13.951 1.00 61.44 320 GLY A CA 1
ATOM 2460 C C . GLY A 1 320 ? 7.738 13.650 -12.466 1.00 61.44 320 GLY A C 1
ATOM 2461 O O . GLY A 1 320 ? 6.799 13.928 -11.735 1.00 61.44 320 GLY A O 1
ATOM 2462 N N . VAL A 1 321 ? 8.863 13.068 -12.030 1.00 58.16 321 VAL A N 1
ATOM 2463 C CA . VAL A 1 321 ? 9.227 12.806 -10.617 1.00 58.16 321 VAL A CA 1
ATOM 2464 C C . VAL A 1 321 ? 10.647 13.301 -10.281 1.00 58.16 321 VAL A C 1
ATOM 2466 O O . VAL A 1 321 ? 11.136 13.119 -9.173 1.00 58.16 321 VAL A O 1
ATOM 2469 N N . SER A 1 322 ? 11.325 13.905 -11.263 1.00 63.03 322 SER A N 1
ATOM 2470 C CA . SER A 1 322 ? 12.636 14.545 -11.171 1.00 63.03 322 SER A CA 1
ATOM 2471 C C . SER A 1 322 ? 12.772 15.624 -12.258 1.00 63.03 322 SER A C 1
ATOM 2473 O O . SER A 1 322 ? 12.116 15.557 -13.304 1.00 63.03 322 SER A O 1
ATOM 2475 N N . ASP A 1 323 ? 13.653 16.604 -12.033 1.00 67.19 323 ASP A N 1
ATOM 2476 C CA . ASP A 1 323 ? 13.989 17.657 -13.013 1.00 67.19 323 ASP A CA 1
ATOM 2477 C C . ASP A 1 323 ? 15.020 17.192 -14.064 1.00 67.19 323 ASP A C 1
ATOM 2479 O O . ASP A 1 323 ? 15.472 17.975 -14.909 1.00 67.19 323 ASP A O 1
ATOM 2483 N N . ASN A 1 324 ? 15.420 15.919 -14.003 1.00 80.56 324 ASN A N 1
ATOM 2484 C CA . ASN A 1 324 ? 16.492 15.350 -14.807 1.00 80.56 324 ASN A CA 1
ATOM 2485 C C . ASN A 1 324 ? 15.968 14.333 -15.828 1.00 80.56 324 ASN A C 1
ATOM 2487 O O . ASN A 1 324 ? 14.846 13.825 -15.732 1.00 80.56 324 ASN A O 1
ATOM 2491 N N . ASN A 1 325 ? 16.805 14.024 -16.821 1.00 85.50 325 ASN A N 1
ATOM 2492 C CA . ASN A 1 325 ? 16.524 12.938 -17.749 1.00 85.50 325 ASN A CA 1
ATOM 2493 C C . ASN A 1 325 ? 16.390 11.596 -17.024 1.00 85.50 325 ASN A C 1
ATOM 2495 O O . ASN A 1 325 ? 16.957 11.404 -15.955 1.00 85.50 325 ASN A O 1
ATOM 2499 N N . ARG A 1 326 ? 15.669 10.656 -17.634 1.00 90.94 326 ARG A N 1
ATOM 2500 C CA . ARG A 1 326 ? 15.472 9.293 -17.132 1.00 90.94 326 ARG A CA 1
ATOM 2501 C C . ARG A 1 326 ? 15.489 8.321 -18.305 1.00 90.94 326 ARG A C 1
ATOM 2503 O O . ARG A 1 326 ? 15.054 8.661 -19.409 1.00 90.94 326 ARG A O 1
ATOM 2510 N N . VAL A 1 327 ? 16.017 7.129 -18.064 1.00 94.69 327 VAL A N 1
ATOM 2511 C CA . VAL A 1 327 ? 15.941 6.000 -18.998 1.00 94.69 327 VAL A CA 1
ATOM 2512 C C . VAL A 1 327 ? 15.152 4.897 -18.319 1.00 94.69 327 VAL A C 1
ATOM 2514 O O . VAL A 1 327 ? 15.331 4.670 -17.128 1.00 94.69 327 VAL A O 1
ATOM 2517 N N . ILE A 1 328 ? 14.284 4.228 -19.064 1.00 96.12 328 ILE A N 1
ATOM 2518 C CA . ILE A 1 328 ? 13.594 3.022 -18.618 1.00 96.12 328 ILE A CA 1
ATOM 2519 C C . ILE A 1 328 ? 13.923 1.868 -19.556 1.00 96.12 328 ILE A C 1
ATOM 2521 O O . ILE A 1 328 ? 14.066 2.060 -20.765 1.00 96.12 328 ILE A O 1
ATOM 2525 N N . GLU A 1 329 ? 14.039 0.680 -18.985 1.00 97.50 329 GLU A N 1
ATOM 2526 C CA . GLU A 1 329 ? 14.228 -0.576 -19.695 1.00 97.50 329 GLU A CA 1
ATOM 2527 C C . GLU A 1 329 ? 13.142 -1.563 -19.306 1.00 97.50 329 GLU A C 1
ATOM 2529 O O . GLU A 1 329 ? 12.881 -1.770 -18.119 1.00 97.50 329 GLU A O 1
ATOM 2534 N N . ARG A 1 330 ? 12.550 -2.190 -20.319 1.00 98.12 330 ARG A N 1
ATOM 2535 C CA . ARG A 1 330 ? 11.679 -3.348 -20.169 1.00 98.12 330 ARG A CA 1
ATOM 2536 C C . ARG A 1 330 ? 12.461 -4.619 -20.458 1.00 98.12 330 ARG A C 1
ATOM 2538 O O . ARG A 1 330 ? 13.148 -4.720 -21.475 1.00 98.12 330 ARG A O 1
ATOM 2545 N N . HIS A 1 331 ? 12.278 -5.611 -19.602 1.00 98.38 331 HIS A N 1
ATOM 2546 C CA . HIS A 1 331 ? 12.754 -6.968 -19.808 1.00 98.38 331 HIS A CA 1
ATOM 2547 C C . HIS A 1 331 ? 11.575 -7.935 -19.734 1.00 98.38 331 HIS A C 1
ATOM 2549 O O . HIS A 1 331 ? 10.741 -7.823 -18.832 1.00 98.38 331 HIS A O 1
ATOM 2555 N N . ASP A 1 332 ? 11.531 -8.902 -20.649 1.00 97.62 332 ASP A N 1
ATOM 2556 C CA . ASP A 1 332 ? 10.666 -10.069 -20.481 1.00 97.62 332 ASP A CA 1
ATOM 2557 C C . ASP A 1 332 ? 11.126 -10.862 -19.252 1.00 97.62 332 ASP A C 1
ATOM 2559 O O . ASP A 1 332 ? 12.326 -11.055 -19.040 1.00 97.62 332 ASP A O 1
ATOM 2563 N N . ALA A 1 333 ? 10.167 -11.299 -18.443 1.00 97.31 333 ALA A N 1
ATOM 2564 C CA . ALA A 1 333 ? 10.396 -11.970 -17.170 1.00 97.31 333 ALA A CA 1
ATOM 2565 C C . ALA A 1 333 ? 9.516 -13.222 -17.043 1.00 97.31 333 ALA A C 1
ATOM 2567 O O . ALA A 1 333 ? 8.495 -13.343 -17.723 1.00 97.31 333 ALA A O 1
ATOM 2568 N N . ASP A 1 334 ? 9.860 -14.125 -16.122 1.00 97.31 334 ASP A N 1
ATOM 2569 C CA . ASP A 1 334 ? 9.169 -15.412 -15.930 1.00 97.31 334 ASP A CA 1
ATOM 2570 C C . ASP A 1 334 ? 7.653 -15.268 -15.701 1.00 97.31 334 ASP A C 1
ATOM 2572 O O . ASP A 1 334 ? 6.869 -16.128 -16.112 1.00 97.31 334 ASP A O 1
ATOM 2576 N N . TYR A 1 335 ? 7.231 -14.169 -15.071 1.00 96.25 335 TYR A N 1
ATOM 2577 C CA . TYR A 1 335 ? 5.829 -13.883 -14.740 1.00 96.25 335 TYR A CA 1
ATOM 2578 C C . TYR A 1 335 ? 5.238 -12.706 -15.533 1.00 96.25 335 TYR A C 1
ATOM 2580 O O . TYR A 1 335 ? 4.159 -12.215 -15.209 1.00 96.25 335 TYR A O 1
ATOM 2588 N N . GLY A 1 336 ? 5.920 -12.260 -16.591 1.00 96.88 336 GLY A N 1
ATOM 2589 C CA . GLY A 1 336 ? 5.471 -11.172 -17.455 1.00 96.88 336 GLY A CA 1
ATOM 2590 C C . GLY A 1 336 ? 6.620 -10.242 -17.806 1.00 96.88 336 GLY A C 1
ATOM 2591 O O . GLY A 1 336 ? 7.329 -10.463 -18.784 1.00 96.88 336 GLY A O 1
ATOM 2592 N N . TYR A 1 337 ? 6.801 -9.198 -17.004 1.00 98.12 337 TYR A N 1
ATOM 2593 C CA . TYR A 1 337 ? 7.758 -8.130 -17.276 1.00 98.12 337 TYR A CA 1
ATOM 2594 C C . TYR A 1 337 ? 8.514 -7.703 -16.016 1.00 98.12 337 TYR A C 1
ATOM 2596 O O . TYR A 1 337 ? 8.004 -7.805 -14.898 1.00 98.12 337 TYR A O 1
ATOM 2604 N N . CYS A 1 338 ? 9.699 -7.139 -16.226 1.00 98.44 338 CYS A N 1
ATOM 2605 C CA . CYS A 1 338 ? 10.392 -6.285 -15.272 1.00 98.44 338 CYS A CA 1
ATOM 2606 C C . CYS A 1 338 ? 10.723 -4.952 -15.934 1.00 98.44 338 CYS A C 1
ATOM 2608 O O . CYS A 1 338 ? 11.263 -4.918 -17.041 1.00 98.44 338 CYS A O 1
ATOM 2610 N N . TRP A 1 339 ? 10.450 -3.863 -15.228 1.00 98.12 339 TRP A N 1
ATOM 2611 C CA . TRP A 1 339 ? 10.860 -2.519 -15.599 1.00 98.12 339 TRP A CA 1
ATOM 2612 C C . TRP A 1 339 ? 11.966 -2.049 -14.667 1.00 98.12 339 TRP A C 1
ATOM 2614 O O . TRP A 1 339 ? 11.878 -2.218 -13.452 1.00 98.12 339 TRP A O 1
ATOM 2624 N N . THR A 1 340 ? 13.006 -1.457 -15.242 1.00 96.31 340 THR A N 1
ATOM 2625 C CA . THR A 1 340 ? 14.069 -0.760 -14.510 1.00 96.31 340 THR A CA 1
ATOM 2626 C C . THR A 1 340 ? 14.113 0.680 -14.973 1.00 96.31 340 THR A C 1
ATOM 2628 O O . THR A 1 340 ? 14.147 0.928 -16.177 1.00 96.31 340 THR A O 1
ATOM 2631 N N . SER A 1 341 ? 14.162 1.627 -14.044 1.00 94.00 341 SER A N 1
ATOM 2632 C CA . SER A 1 341 ? 14.566 2.990 -14.344 1.00 94.00 341 SER A CA 1
ATOM 2633 C C . SER A 1 341 ? 16.011 3.259 -13.973 1.00 94.00 341 SER A C 1
ATOM 2635 O O . SER A 1 341 ? 16.588 2.667 -13.065 1.00 94.00 341 SER A O 1
ATOM 2637 N N . TYR A 1 342 ? 16.560 4.231 -14.679 1.00 91.50 342 TYR A N 1
ATOM 2638 C CA . TYR A 1 342 ? 17.857 4.822 -14.450 1.00 91.50 342 TYR A CA 1
ATOM 2639 C C . TYR A 1 342 ? 17.641 6.308 -14.234 1.00 91.50 342 TYR A C 1
ATOM 2641 O O . TYR A 1 342 ? 17.262 7.035 -15.160 1.00 91.50 342 TYR A O 1
ATOM 2649 N N . ASP A 1 343 ? 17.849 6.724 -12.994 1.00 86.06 343 ASP A N 1
ATOM 2650 C CA . ASP A 1 343 ? 17.616 8.078 -12.523 1.00 86.06 343 ASP A CA 1
ATOM 2651 C C . ASP A 1 343 ? 18.944 8.816 -12.374 1.00 86.06 343 ASP A C 1
ATOM 2653 O O . ASP A 1 343 ? 19.975 8.228 -12.040 1.00 86.06 343 ASP A O 1
ATOM 2657 N N . PHE A 1 344 ? 18.933 10.112 -12.669 1.00 84.00 344 PHE A N 1
ATOM 2658 C CA . PHE A 1 344 ? 20.138 10.928 -12.780 1.00 84.00 344 PHE A CA 1
ATOM 2659 C C . PHE A 1 344 ? 20.013 12.163 -11.889 1.00 84.00 344 PHE A C 1
ATOM 2661 O O . PHE A 1 344 ? 18.962 12.797 -11.836 1.00 84.00 344 PHE A O 1
ATOM 2668 N N . GLY A 1 345 ? 21.101 12.541 -11.223 1.00 75.56 345 GLY A N 1
ATOM 2669 C CA . GLY A 1 345 ? 21.234 13.766 -10.432 1.00 75.56 345 GLY A CA 1
ATOM 2670 C C . GLY A 1 345 ? 21.602 15.002 -11.264 1.00 75.56 345 GLY A C 1
ATOM 2671 O O . GLY A 1 345 ? 21.734 16.097 -10.716 1.00 75.56 345 GLY A O 1
ATOM 2672 N N . GLY A 1 346 ? 21.771 14.855 -12.582 1.00 76.44 346 GLY A N 1
ATOM 2673 C CA . GLY A 1 346 ? 22.044 15.952 -13.506 1.00 76.44 346 GLY A CA 1
ATOM 2674 C C . GLY A 1 346 ? 21.877 15.564 -14.978 1.00 76.44 346 GLY A C 1
ATOM 2675 O O . GLY A 1 346 ? 21.688 14.402 -15.313 1.00 76.44 346 GLY A O 1
ATOM 2676 N N . ASN A 1 347 ? 21.986 16.560 -15.866 1.00 77.25 347 ASN A N 1
ATOM 2677 C CA . ASN A 1 347 ? 21.713 16.426 -17.311 1.00 77.25 347 ASN A CA 1
ATOM 2678 C C . ASN A 1 347 ? 22.964 16.622 -18.200 1.00 77.25 347 ASN A C 1
ATOM 2680 O O . ASN A 1 347 ? 22.867 16.874 -19.404 1.00 77.25 347 ASN A O 1
ATOM 2684 N N . GLY A 1 348 ? 24.163 16.623 -17.605 1.00 73.12 348 GLY A N 1
ATOM 2685 C CA . GLY A 1 348 ? 25.418 17.002 -18.265 1.00 73.12 348 GLY A CA 1
ATOM 2686 C C . GLY A 1 348 ? 26.409 15.847 -18.423 1.00 73.12 348 GLY A C 1
ATOM 2687 O O . GLY A 1 348 ? 26.427 14.906 -17.636 1.00 73.12 348 GLY A O 1
ATOM 2688 N N . GLY A 1 349 ? 27.295 15.937 -19.420 1.00 77.44 349 GLY A N 1
ATOM 2689 C CA . GLY A 1 349 ? 28.353 14.941 -19.629 1.00 77.44 349 GLY A CA 1
ATOM 2690 C C . GLY A 1 349 ? 27.791 13.532 -19.849 1.00 77.44 349 GLY A C 1
ATOM 2691 O O . GLY A 1 349 ? 26.895 13.361 -20.666 1.00 77.44 349 GLY A O 1
ATOM 2692 N N . ALA A 1 350 ? 28.290 12.549 -19.092 1.00 72.12 350 ALA A N 1
ATOM 2693 C CA . ALA A 1 350 ? 27.847 11.147 -19.145 1.00 72.12 350 ALA A CA 1
ATOM 2694 C C . ALA A 1 350 ? 26.429 10.906 -18.578 1.00 72.12 350 ALA A C 1
ATOM 2696 O O . ALA A 1 350 ? 25.989 9.766 -18.482 1.00 72.12 350 ALA A O 1
ATOM 2697 N N . GLN A 1 351 ? 25.731 11.963 -18.157 1.00 76.88 351 GLN A N 1
ATOM 2698 C CA . GLN A 1 351 ? 24.330 11.899 -17.745 1.00 76.88 351 GLN A CA 1
ATOM 2699 C C . GLN A 1 351 ? 23.392 12.473 -18.810 1.00 76.88 351 GLN A C 1
ATOM 2701 O O . GLN A 1 351 ? 22.187 12.366 -18.660 1.00 76.88 351 GLN A O 1
ATOM 2706 N N . ASN A 1 352 ? 23.913 13.046 -19.904 1.00 85.12 352 ASN A N 1
ATOM 2707 C CA . ASN A 1 352 ? 23.091 13.502 -21.022 1.00 85.12 352 ASN A CA 1
ATOM 2708 C C . ASN A 1 352 ? 22.749 12.322 -21.943 1.00 85.12 352 ASN A C 1
ATOM 2710 O O . ASN A 1 352 ? 23.547 11.944 -22.801 1.00 85.12 352 ASN A O 1
ATOM 2714 N N . ILE A 1 353 ? 21.541 11.785 -21.798 1.00 89.94 353 ILE A N 1
ATOM 2715 C CA . ILE A 1 353 ? 21.086 10.582 -22.516 1.00 89.94 353 ILE A CA 1
ATOM 2716 C C . ILE A 1 353 ? 20.955 10.762 -24.035 1.00 89.94 353 ILE A C 1
ATOM 2718 O O . ILE A 1 353 ? 20.905 9.774 -24.757 1.00 89.94 353 ILE A O 1
ATOM 2722 N N . LEU A 1 354 ? 20.901 12.002 -24.537 1.00 91.00 354 LEU A N 1
ATOM 2723 C CA . LEU A 1 354 ? 20.890 12.274 -25.979 1.00 91.00 354 LEU A CA 1
ATOM 2724 C C . LEU A 1 354 ? 22.309 12.283 -26.559 1.00 91.00 354 LEU A C 1
ATOM 2726 O O . LEU A 1 354 ? 22.507 11.914 -27.713 1.00 91.00 354 LEU A O 1
ATOM 2730 N N . ALA A 1 355 ? 23.292 12.713 -25.764 1.00 88.31 355 ALA A N 1
ATOM 2731 C CA . ALA A 1 355 ? 24.697 12.738 -26.160 1.00 88.31 355 ALA A CA 1
ATOM 2732 C C . ALA A 1 355 ? 25.401 11.388 -25.939 1.00 88.31 355 ALA A C 1
ATOM 2734 O O . ALA A 1 355 ? 26.298 11.051 -26.707 1.00 88.31 355 ALA A O 1
ATOM 2735 N N . ASP A 1 356 ? 25.011 10.633 -24.908 1.00 88.50 356 ASP A N 1
ATOM 2736 C CA . ASP A 1 356 ? 25.558 9.311 -24.576 1.00 88.50 356 ASP A CA 1
ATOM 2737 C C . ASP A 1 356 ? 24.439 8.285 -24.288 1.00 88.50 356 ASP A C 1
ATOM 2739 O O . ASP A 1 356 ? 24.228 7.877 -23.143 1.00 88.50 356 ASP A O 1
ATOM 2743 N N . PRO A 1 357 ? 23.689 7.854 -25.321 1.00 90.38 357 PRO A N 1
ATOM 2744 C CA . PRO A 1 357 ? 22.556 6.935 -25.165 1.00 90.38 357 PRO A CA 1
ATOM 2745 C C . PRO A 1 357 ? 22.958 5.491 -24.809 1.00 90.38 357 PRO A C 1
ATOM 2747 O O . PRO A 1 357 ? 22.105 4.664 -24.487 1.00 90.38 357 PRO A O 1
ATOM 2750 N N . LEU A 1 358 ? 24.249 5.149 -24.870 1.00 91.88 358 LEU A N 1
ATOM 2751 C CA . LEU A 1 358 ? 24.743 3.789 -24.614 1.00 91.88 358 LEU A CA 1
ATOM 2752 C C . LEU A 1 358 ? 25.591 3.677 -23.340 1.00 91.88 358 LEU A C 1
ATOM 2754 O O . LEU A 1 358 ? 25.599 2.610 -22.730 1.00 91.88 358 LEU A O 1
ATOM 2758 N N . GLY A 1 359 ? 26.314 4.733 -22.955 1.00 85.94 359 GLY A N 1
ATOM 2759 C CA . GLY A 1 359 ? 27.288 4.745 -21.857 1.00 85.94 359 GLY A CA 1
ATOM 2760 C C . GLY A 1 359 ? 26.859 5.522 -20.610 1.00 85.94 359 GLY A C 1
ATOM 2761 O O . GLY A 1 359 ? 27.701 5.772 -19.737 1.00 85.94 359 GLY A O 1
ATOM 2762 N N . PHE A 1 360 ? 25.580 5.900 -20.522 1.00 86.62 360 PHE A N 1
ATOM 2763 C CA . PHE A 1 360 ? 25.042 6.722 -19.442 1.00 86.62 360 PHE A CA 1
ATOM 2764 C C . PHE A 1 360 ? 25.310 6.145 -18.041 1.00 86.62 360 PHE A C 1
ATOM 2766 O O . PHE A 1 360 ? 25.413 4.933 -17.843 1.00 86.62 360 PHE A O 1
ATOM 2773 N N . ARG A 1 361 ? 25.428 7.033 -17.044 1.00 86.31 361 ARG A N 1
ATOM 2774 C CA . ARG A 1 361 ? 25.719 6.667 -15.646 1.00 86.31 361 ARG A CA 1
ATOM 2775 C C . ARG A 1 361 ? 24.622 7.146 -14.688 1.00 86.31 361 ARG A C 1
ATOM 2777 O O . ARG A 1 361 ? 24.588 8.347 -14.407 1.00 86.31 361 ARG A O 1
ATOM 2784 N N . PRO A 1 362 ? 23.757 6.241 -14.202 1.00 88.50 362 PRO A N 1
ATOM 2785 C CA . PRO A 1 362 ? 22.697 6.580 -13.258 1.00 88.50 362 PRO A CA 1
ATOM 2786 C C . PRO A 1 362 ? 23.231 6.785 -11.836 1.00 88.50 362 PRO A C 1
ATOM 2788 O O . PRO A 1 362 ? 24.255 6.216 -11.457 1.00 88.50 362 PRO A O 1
ATOM 2791 N N . ASP A 1 363 ? 22.492 7.558 -11.045 1.00 86.62 363 ASP A N 1
ATOM 2792 C CA . ASP A 1 363 ? 22.715 7.770 -9.610 1.00 86.62 363 ASP A CA 1
ATOM 2793 C C . ASP A 1 363 ? 21.798 6.888 -8.735 1.00 86.62 363 ASP A C 1
ATOM 2795 O O . ASP A 1 363 ? 22.043 6.705 -7.539 1.00 86.62 363 ASP A O 1
ATOM 2799 N N . GLY A 1 364 ? 20.774 6.287 -9.339 1.00 89.56 364 GLY A N 1
ATOM 2800 C CA . GLY A 1 364 ? 19.848 5.357 -8.704 1.00 89.56 364 GLY A CA 1
ATOM 2801 C C . GLY A 1 364 ? 18.832 4.813 -9.701 1.00 89.56 364 GLY A C 1
ATOM 2802 O O . GLY A 1 364 ? 18.944 5.046 -10.909 1.00 89.56 364 GLY A O 1
ATOM 2803 N N . GLY A 1 365 ? 17.855 4.080 -9.187 1.00 90.75 365 GLY A N 1
ATOM 2804 C CA . GLY A 1 365 ? 16.791 3.519 -9.997 1.00 90.75 365 GLY A CA 1
ATOM 2805 C C . GLY A 1 365 ? 15.643 2.969 -9.167 1.00 90.75 365 GLY A C 1
ATOM 2806 O O . GLY A 1 365 ? 15.795 2.607 -7.997 1.00 90.75 365 GLY A O 1
ATOM 2807 N N . GLU A 1 366 ? 14.501 2.868 -9.822 1.00 92.31 366 GLU A N 1
ATOM 2808 C CA . GLU A 1 366 ? 13.314 2.173 -9.360 1.00 92.31 366 GLU A CA 1
ATOM 2809 C C . GLU A 1 366 ? 13.124 0.953 -10.250 1.00 92.31 366 GLU A C 1
ATOM 2811 O O . GLU A 1 366 ? 13.319 1.004 -11.466 1.00 92.31 366 GLU A O 1
ATOM 2816 N N . LEU A 1 367 ? 12.745 -0.158 -9.646 1.00 95.88 367 LEU A N 1
ATOM 2817 C CA . LEU A 1 367 ? 12.436 -1.377 -10.357 1.00 95.88 367 LEU A CA 1
ATOM 2818 C C . LEU A 1 367 ? 11.071 -1.861 -9.932 1.00 95.88 367 LEU A C 1
ATOM 2820 O O . LEU A 1 367 ? 10.717 -1.795 -8.755 1.00 95.88 367 LEU A O 1
ATOM 2824 N N . PHE A 1 368 ? 10.337 -2.420 -10.881 1.00 97.06 368 PHE A N 1
ATOM 2825 C CA . PHE A 1 368 ? 9.204 -3.254 -10.541 1.00 97.06 368 PHE A CA 1
ATOM 2826 C C . PHE A 1 368 ? 9.071 -4.420 -11.500 1.00 97.0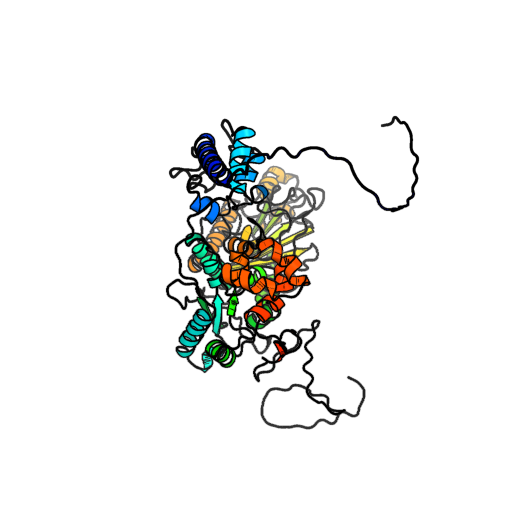6 368 PHE A C 1
ATOM 2828 O O . PHE A 1 368 ? 9.308 -4.298 -12.701 1.00 97.06 368 PHE A O 1
ATOM 2835 N N . CYS A 1 369 ? 8.675 -5.559 -10.955 1.00 98.38 369 CYS A N 1
ATOM 2836 C CA . CYS A 1 369 ? 8.464 -6.783 -11.705 1.00 98.38 369 CYS A CA 1
ATOM 2837 C C . CYS A 1 369 ? 7.060 -7.312 -11.453 1.00 98.38 369 CYS A C 1
ATOM 2839 O O . CYS A 1 369 ? 6.513 -7.161 -10.358 1.00 98.38 369 CYS A O 1
ATOM 2841 N N . SER A 1 370 ? 6.479 -7.931 -12.476 1.00 98.25 370 SER A N 1
ATOM 2842 C CA . SER A 1 370 ? 5.205 -8.627 -12.356 1.00 98.25 370 SER A CA 1
ATOM 2843 C C . SER A 1 370 ? 5.376 -9.857 -11.460 1.00 98.25 370 SER A C 1
ATOM 2845 O O . SER A 1 370 ? 6.241 -10.696 -11.703 1.00 98.25 370 SER A O 1
ATOM 2847 N N . LEU A 1 371 ? 4.575 -9.947 -10.403 1.00 98.44 371 LEU A N 1
ATOM 2848 C CA . LEU A 1 371 ? 4.448 -11.126 -9.551 1.00 98.44 371 LEU A CA 1
ATOM 2849 C C . LEU A 1 371 ? 3.681 -12.237 -10.292 1.00 98.44 371 LEU A C 1
ATOM 2851 O O . LEU A 1 371 ? 3.008 -11.963 -11.285 1.00 98.44 371 LEU A O 1
ATOM 2855 N N . PRO A 1 372 ? 3.697 -13.493 -9.805 1.00 98.31 372 PRO A N 1
ATOM 2856 C CA . PRO A 1 372 ? 2.950 -14.589 -10.431 1.00 98.31 372 PRO A CA 1
ATOM 2857 C C . PRO A 1 372 ? 1.442 -14.342 -10.596 1.00 98.31 372 PRO A C 1
ATOM 2859 O O . PRO A 1 372 ? 0.813 -14.990 -11.427 1.00 98.31 372 PRO A O 1
ATOM 2862 N N . ASN A 1 373 ? 0.856 -13.449 -9.792 1.00 98.06 373 ASN A N 1
ATOM 2863 C CA . ASN A 1 373 ? -0.544 -13.017 -9.883 1.00 98.06 373 ASN A CA 1
ATOM 2864 C C . ASN A 1 373 ? -0.759 -11.765 -10.753 1.00 98.06 373 ASN A C 1
ATOM 2866 O O . ASN A 1 373 ? -1.856 -11.214 -10.756 1.00 98.06 373 ASN A O 1
ATOM 2870 N N . HIS A 1 374 ? 0.277 -11.309 -11.456 1.00 97.62 374 HIS A N 1
ATOM 2871 C CA . HIS A 1 374 ? 0.317 -10.121 -12.306 1.00 97.62 374 HIS A CA 1
ATOM 2872 C C . HIS A 1 374 ? 0.180 -8.757 -11.607 1.00 97.62 374 HIS A C 1
ATOM 2874 O O . HIS A 1 374 ? 0.213 -7.722 -12.278 1.00 97.62 374 HIS A O 1
ATOM 2880 N N . LEU A 1 375 ? 0.129 -8.722 -10.271 1.00 98.06 375 LEU A N 1
ATOM 2881 C CA . LEU A 1 375 ? 0.425 -7.504 -9.510 1.00 98.06 375 LEU A CA 1
ATOM 2882 C C . LEU A 1 375 ? 1.938 -7.233 -9.532 1.00 98.06 375 LEU A C 1
ATOM 2884 O O . LEU A 1 375 ? 2.680 -7.902 -10.250 1.00 98.06 375 LEU A O 1
ATOM 2888 N N . GLN A 1 376 ? 2.416 -6.219 -8.814 1.00 97.75 376 GLN A N 1
ATOM 2889 C CA . GLN A 1 376 ? 3.802 -5.761 -8.938 1.00 97.75 376 GLN A CA 1
ATOM 2890 C C . GLN A 1 376 ? 4.546 -5.811 -7.603 1.00 97.75 376 GLN A C 1
ATOM 2892 O O . GLN A 1 376 ? 4.020 -5.387 -6.577 1.00 97.75 376 GLN A O 1
ATOM 2897 N N . ALA A 1 377 ? 5.789 -6.290 -7.646 1.00 97.88 377 ALA A N 1
ATOM 2898 C CA . ALA A 1 377 ? 6.771 -6.103 -6.585 1.00 97.88 377 ALA A CA 1
ATOM 2899 C C . ALA A 1 377 ? 7.720 -4.974 -6.982 1.00 97.88 377 ALA A C 1
ATOM 2901 O O . ALA A 1 377 ? 8.257 -4.976 -8.089 1.00 97.88 377 ALA A O 1
ATOM 2902 N N . TYR A 1 378 ? 7.936 -4.040 -6.066 1.00 97.62 378 TYR A N 1
ATOM 2903 C CA . TYR A 1 378 ? 8.752 -2.841 -6.240 1.00 97.62 378 TYR A CA 1
ATOM 2904 C C . TYR A 1 378 ? 10.072 -2.923 -5.465 1.00 97.62 378 TYR A C 1
ATOM 2906 O O . TYR A 1 378 ? 10.129 -3.505 -4.376 1.00 97.62 378 TYR A O 1
ATOM 2914 N N . LEU A 1 379 ? 11.118 -2.308 -6.017 1.00 97.12 379 LEU A N 1
ATOM 2915 C CA . LEU A 1 379 ? 12.433 -2.156 -5.410 1.00 97.12 379 LEU A CA 1
ATOM 2916 C C . LEU A 1 379 ? 13.005 -0.768 -5.731 1.00 97.12 379 LEU A C 1
ATOM 2918 O O . LEU A 1 379 ? 13.020 -0.356 -6.885 1.00 97.12 379 LEU A O 1
ATOM 2922 N N . LEU A 1 380 ? 13.557 -0.082 -4.735 1.00 95.31 380 LEU A N 1
ATOM 2923 C CA . LEU A 1 380 ? 14.410 1.090 -4.941 1.00 95.31 380 LEU A CA 1
ATOM 2924 C C . LEU A 1 380 ? 15.873 0.679 -4.804 1.00 95.31 380 LEU A C 1
ATOM 2926 O O . LEU A 1 380 ? 16.196 -0.120 -3.921 1.00 95.31 380 LEU A O 1
ATOM 2930 N N . ALA A 1 381 ? 16.756 1.226 -5.637 1.00 94.75 381 ALA A N 1
ATOM 2931 C CA . ALA A 1 381 ? 18.184 0.937 -5.586 1.00 94.75 381 ALA A CA 1
ATOM 2932 C C . ALA A 1 381 ? 19.052 2.187 -5.804 1.00 94.75 381 ALA A C 1
ATOM 2934 O O . ALA A 1 381 ? 18.711 3.088 -6.570 1.00 94.75 381 ALA A O 1
ATOM 2935 N N . ASN A 1 382 ? 20.203 2.242 -5.130 1.00 92.50 382 ASN A N 1
ATOM 2936 C CA . ASN A 1 382 ? 21.211 3.284 -5.364 1.00 92.50 382 ASN A CA 1
ATOM 2937 C C . ASN A 1 382 ? 22.053 2.995 -6.628 1.00 92.50 382 ASN A C 1
ATOM 2939 O O . ASN A 1 382 ? 21.930 1.936 -7.239 1.00 92.50 382 ASN A O 1
ATOM 2943 N N . ALA A 1 383 ? 22.980 3.889 -6.994 1.00 90.88 383 ALA A N 1
ATOM 2944 C CA . ALA A 1 383 ? 23.909 3.688 -8.120 1.00 90.88 383 ALA A CA 1
ATOM 2945 C C . ALA A 1 383 ? 24.758 2.402 -8.041 1.00 90.88 383 ALA A C 1
ATOM 2947 O O . ALA A 1 383 ? 25.196 1.874 -9.063 1.00 90.88 383 ALA A O 1
ATOM 2948 N N . ALA A 1 384 ? 25.035 1.903 -6.831 1.00 92.69 384 ALA A N 1
ATOM 2949 C CA . ALA A 1 384 ? 25.739 0.639 -6.634 1.00 92.69 384 ALA A CA 1
ATOM 2950 C C . ALA A 1 384 ? 24.803 -0.575 -6.781 1.00 92.69 384 ALA A C 1
ATOM 2952 O O . ALA A 1 384 ? 25.276 -1.710 -6.762 1.00 92.69 384 ALA A O 1
ATOM 2953 N N . GLY A 1 385 ? 23.492 -0.363 -6.926 1.00 94.06 385 GLY A N 1
ATOM 2954 C CA . GLY A 1 385 ? 22.424 -1.359 -6.990 1.00 94.06 385 GLY A CA 1
ATOM 2955 C C . GLY A 1 385 ? 22.016 -1.931 -5.628 1.00 94.06 385 GLY A C 1
ATOM 2956 O O . GLY A 1 385 ? 21.424 -3.013 -5.589 1.00 94.06 385 GLY A O 1
ATOM 2957 N N . ASP A 1 386 ? 22.413 -1.297 -4.516 1.00 96.69 386 ASP A N 1
ATOM 2958 C CA . ASP A 1 386 ? 21.988 -1.732 -3.180 1.00 96.69 386 ASP A CA 1
ATOM 2959 C C . ASP A 1 386 ? 20.549 -1.287 -2.976 1.00 96.69 386 ASP A C 1
ATOM 2961 O O . ASP A 1 386 ? 20.208 -0.144 -3.297 1.00 96.69 386 ASP A O 1
ATOM 2965 N N . ARG A 1 387 ? 19.725 -2.179 -2.425 1.00 95.75 387 ARG A N 1
ATOM 2966 C CA . ARG A 1 387 ? 18.334 -1.877 -2.106 1.00 95.75 387 ARG A CA 1
ATOM 2967 C C . ARG A 1 387 ? 18.246 -0.729 -1.102 1.00 95.75 387 ARG A C 1
ATOM 2969 O O . ARG A 1 387 ? 18.977 -0.702 -0.113 1.00 95.75 387 ARG A O 1
ATOM 2976 N N . LEU A 1 388 ? 17.290 0.161 -1.337 1.00 93.75 388 LEU A N 1
ATOM 2977 C CA . LEU A 1 388 ? 16.929 1.260 -0.456 1.00 93.75 388 LEU A CA 1
ATOM 2978 C C . LEU A 1 388 ? 15.534 1.055 0.140 1.00 93.75 388 LEU A C 1
ATOM 2980 O O . LEU A 1 388 ? 14.631 0.493 -0.496 1.00 93.75 388 LEU A O 1
ATOM 2984 N N . ASP A 1 389 ? 15.370 1.563 1.358 1.00 93.00 389 ASP A N 1
ATOM 2985 C CA . ASP A 1 389 ? 14.063 1.690 2.001 1.00 93.00 389 ASP A CA 1
ATOM 2986 C C . ASP A 1 389 ? 13.336 2.946 1.498 1.00 93.00 389 ASP A C 1
ATOM 2988 O O . ASP A 1 389 ? 12.130 2.915 1.260 1.00 93.00 389 ASP A O 1
ATOM 2992 N N . VAL A 1 390 ? 14.095 4.026 1.279 1.00 88.69 390 VAL A N 1
ATOM 2993 C CA . VAL A 1 390 ? 13.606 5.340 0.849 1.00 88.69 390 VAL A CA 1
ATOM 2994 C C . VAL A 1 390 ? 14.484 5.885 -0.280 1.00 88.69 390 VAL A C 1
ATOM 2996 O O . VAL A 1 390 ? 15.715 5.829 -0.208 1.00 88.69 390 VAL A O 1
ATOM 2999 N N . GLY A 1 391 ? 13.845 6.397 -1.330 1.00 79.88 391 GLY A N 1
ATOM 3000 C CA . GLY A 1 391 ? 14.490 7.070 -2.454 1.00 79.88 391 GLY A CA 1
ATOM 3001 C C . GLY A 1 391 ? 15.042 8.444 -2.048 1.00 79.88 391 GLY A C 1
ATOM 3002 O O . GLY A 1 391 ? 14.336 9.196 -1.378 1.00 79.88 391 GLY A O 1
ATOM 3003 N N . PRO A 1 392 ? 16.279 8.811 -2.432 1.00 73.69 392 PRO A N 1
ATOM 3004 C CA . PRO A 1 392 ? 16.823 10.126 -2.110 1.00 73.69 392 PRO A CA 1
ATOM 3005 C C . PRO A 1 392 ? 16.069 11.253 -2.836 1.00 73.69 392 PRO A C 1
ATOM 3007 O O . PRO A 1 392 ? 15.959 11.234 -4.062 1.00 73.69 392 PRO A O 1
ATOM 3010 N N . ASP A 1 393 ? 15.636 12.268 -2.088 1.00 66.31 393 ASP A N 1
ATOM 3011 C CA . ASP A 1 393 ? 14.828 13.412 -2.553 1.00 66.31 393 ASP A CA 1
ATOM 3012 C C . ASP A 1 393 ? 15.437 14.217 -3.720 1.00 66.31 393 ASP A C 1
ATOM 3014 O O . ASP A 1 393 ? 14.733 14.749 -4.576 1.00 66.31 393 ASP A O 1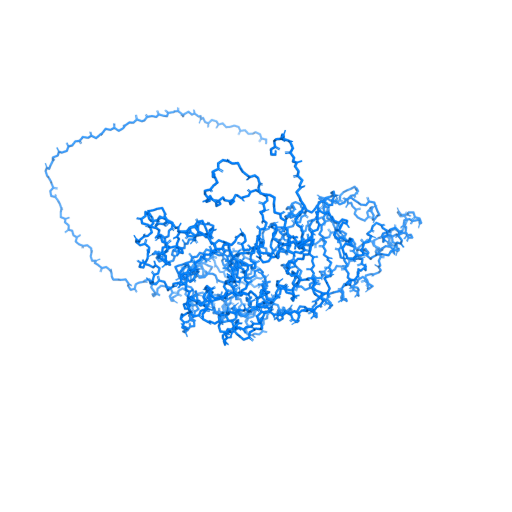
ATOM 3018 N N . HIS A 1 394 ? 16.766 14.292 -3.790 1.00 60.72 394 HIS A N 1
ATOM 3019 C CA . HIS A 1 394 ? 17.508 14.937 -4.877 1.00 60.72 394 HIS A CA 1
ATOM 3020 C C . HIS A 1 394 ? 17.568 14.104 -6.170 1.00 60.72 394 HIS A C 1
ATOM 3022 O O . HIS A 1 394 ? 18.111 14.581 -7.169 1.00 60.72 394 HIS A O 1
ATOM 3028 N N . ILE A 1 395 ? 17.048 12.873 -6.153 1.00 58.12 395 ILE A N 1
ATOM 3029 C CA . ILE A 1 395 ? 16.998 11.957 -7.300 1.00 58.12 395 ILE A CA 1
ATOM 3030 C C . ILE A 1 395 ? 15.545 11.729 -7.730 1.00 58.12 395 ILE A C 1
ATOM 3032 O O . ILE A 1 395 ? 15.246 11.868 -8.917 1.00 58.12 395 ILE A O 1
ATOM 3036 N N . VAL A 1 396 ? 14.649 11.423 -6.786 1.00 55.81 396 VAL A N 1
ATOM 3037 C CA . VAL A 1 396 ? 13.218 11.188 -7.038 1.00 55.81 396 VAL A CA 1
ATOM 3038 C C . VAL A 1 396 ? 12.386 11.766 -5.893 1.00 55.81 396 VAL A C 1
ATOM 3040 O O . VAL A 1 396 ? 12.759 11.614 -4.732 1.00 55.81 396 VAL A O 1
ATOM 3043 N N . TYR A 1 397 ? 11.252 12.394 -6.211 1.00 55.31 397 TYR A N 1
ATOM 3044 C CA . TYR A 1 397 ? 10.301 12.911 -5.224 1.00 55.31 397 TYR A CA 1
ATOM 3045 C C . TYR A 1 397 ? 8.848 12.532 -5.549 1.00 55.31 397 TYR A C 1
ATOM 3047 O O . TYR A 1 397 ? 8.444 12.507 -6.715 1.00 55.31 397 TYR A O 1
ATOM 3055 N N . ASP A 1 398 ? 8.049 12.267 -4.507 1.00 58.41 398 ASP A N 1
ATOM 3056 C CA . ASP A 1 398 ? 6.595 12.105 -4.632 1.00 58.41 398 ASP A CA 1
ATOM 3057 C C . ASP A 1 398 ? 5.931 13.481 -4.805 1.00 58.41 398 ASP A C 1
ATOM 3059 O O . ASP A 1 398 ? 5.926 14.323 -3.903 1.00 58.41 398 ASP A O 1
ATOM 3063 N N . ASN A 1 399 ? 5.369 13.699 -5.994 1.00 50.78 399 ASN A N 1
ATOM 3064 C CA . ASN A 1 399 ? 4.663 14.919 -6.381 1.00 50.78 399 ASN A CA 1
ATOM 3065 C C . ASN A 1 399 ? 3.232 15.022 -5.847 1.00 50.78 399 ASN A C 1
ATOM 3067 O O . ASN A 1 399 ? 2.587 16.060 -6.018 1.00 50.78 399 ASN A O 1
ATOM 3071 N N . LEU A 1 400 ? 2.716 13.947 -5.256 1.00 52.19 400 LEU A N 1
ATOM 3072 C CA . LEU A 1 400 ? 1.352 13.859 -4.758 1.00 52.19 400 LEU A CA 1
ATOM 3073 C C . LEU A 1 400 ? 1.279 14.084 -3.239 1.00 52.19 400 LEU A C 1
ATOM 3075 O O . LEU A 1 400 ? 0.311 14.705 -2.801 1.00 52.19 400 LEU A O 1
ATOM 3079 N N . HIS A 1 401 ? 2.287 13.655 -2.461 1.00 54.16 401 HIS A N 1
ATOM 3080 C CA . HIS A 1 401 ? 2.211 13.638 -0.985 1.00 54.16 401 HIS A CA 1
ATOM 3081 C C . HIS A 1 401 ? 3.475 14.130 -0.236 1.00 54.16 401 HIS A C 1
ATOM 3083 O O . HIS A 1 401 ? 3.628 13.858 0.947 1.00 54.16 401 HIS A O 1
ATOM 3089 N N . ASP A 1 402 ? 4.334 14.922 -0.891 1.00 50.31 402 ASP A N 1
ATOM 3090 C CA . ASP A 1 402 ? 5.501 15.619 -0.308 1.00 50.31 402 ASP A CA 1
ATOM 3091 C C . ASP A 1 402 ? 6.691 14.709 0.136 1.00 50.31 402 ASP A C 1
ATOM 3093 O O . ASP A 1 402 ? 6.836 14.284 1.279 1.00 50.31 402 ASP A O 1
ATOM 3097 N N . ARG A 1 403 ? 7.637 14.577 -0.813 1.00 59.59 403 ARG A N 1
ATOM 3098 C CA . ARG A 1 403 ? 9.114 14.399 -0.730 1.00 59.59 403 ARG A CA 1
ATOM 3099 C C . ARG A 1 403 ? 9.753 13.012 -0.760 1.00 59.59 403 ARG A C 1
ATOM 3101 O O . ARG A 1 403 ? 10.588 12.817 -1.640 1.00 59.59 403 ARG A O 1
ATOM 3108 N N . GLU A 1 404 ? 9.446 12.074 0.129 1.00 73.81 404 GLU A N 1
ATOM 3109 C CA . GLU A 1 404 ? 10.208 10.811 0.195 1.00 73.81 404 GLU A CA 1
ATOM 3110 C C . GLU A 1 404 ? 9.470 9.636 -0.462 1.00 73.81 404 GLU A C 1
ATOM 3112 O O . GLU A 1 404 ? 8.376 9.254 -0.051 1.00 73.81 404 GLU A O 1
ATOM 3117 N N . VAL A 1 405 ? 10.084 9.018 -1.477 1.00 80.94 405 VAL A N 1
ATOM 3118 C CA . VAL A 1 405 ? 9.541 7.800 -2.098 1.00 80.94 405 VAL A CA 1
ATOM 3119 C C . VAL A 1 405 ? 9.916 6.600 -1.233 1.00 80.94 405 VAL A C 1
ATOM 3121 O O . VAL A 1 405 ? 11.032 6.089 -1.314 1.00 80.94 405 VAL A O 1
ATOM 3124 N N . VAL A 1 406 ? 8.991 6.151 -0.388 1.00 89.56 406 VAL A N 1
ATOM 3125 C CA . VAL A 1 406 ? 9.162 4.936 0.420 1.00 89.56 406 VAL A CA 1
ATOM 3126 C C . VAL A 1 406 ? 8.865 3.706 -0.439 1.00 89.56 406 VAL A C 1
ATOM 3128 O O . VAL A 1 406 ? 7.806 3.612 -1.063 1.00 89.56 406 VAL A O 1
ATOM 3131 N N . ASN A 1 407 ? 9.796 2.753 -0.476 1.00 93.56 407 ASN A N 1
ATOM 3132 C CA . ASN A 1 407 ? 9.666 1.538 -1.279 1.00 93.56 407 ASN A CA 1
ATOM 3133 C C . ASN A 1 407 ? 8.436 0.714 -0.847 1.00 93.56 407 ASN A C 1
ATOM 3135 O O . ASN A 1 407 ? 8.222 0.507 0.343 1.00 93.56 407 ASN A O 1
ATOM 3139 N N . GLY A 1 408 ? 7.636 0.226 -1.795 1.00 95.00 408 GLY A N 1
ATOM 3140 C CA . GLY A 1 408 ? 6.332 -0.375 -1.504 1.00 95.00 408 GLY A CA 1
ATOM 3141 C C . GLY A 1 408 ? 5.225 0.673 -1.578 1.00 95.00 408 GLY A C 1
ATOM 3142 O O . GLY A 1 408 ? 4.704 0.911 -2.666 1.00 95.00 408 GLY A O 1
ATOM 3143 N N . LEU A 1 409 ? 4.868 1.304 -0.454 1.00 91.62 409 LEU A N 1
ATOM 3144 C CA . LEU A 1 409 ? 3.741 2.243 -0.359 1.00 91.62 409 LEU A CA 1
ATOM 3145 C C . LEU A 1 409 ? 3.824 3.383 -1.382 1.00 91.62 409 LEU A C 1
ATOM 3147 O O . LEU A 1 409 ? 2.889 3.566 -2.157 1.00 91.62 409 LEU A O 1
ATOM 3151 N N . GLY A 1 410 ? 4.951 4.098 -1.449 1.00 88.56 410 GLY A N 1
ATOM 3152 C CA . GLY A 1 410 ? 5.135 5.196 -2.404 1.00 88.56 410 GLY A CA 1
ATOM 3153 C C . GLY A 1 410 ? 5.070 4.720 -3.857 1.00 88.56 410 GLY A C 1
ATOM 3154 O O . GLY A 1 410 ? 4.467 5.370 -4.711 1.00 88.56 410 GLY A O 1
ATOM 3155 N N . CYS A 1 411 ? 5.612 3.533 -4.137 1.00 92.00 411 CYS A N 1
ATOM 3156 C CA . CYS A 1 411 ? 5.535 2.934 -5.464 1.00 92.00 411 CYS A CA 1
ATOM 3157 C C . CYS A 1 411 ? 4.087 2.586 -5.848 1.00 92.00 411 CYS A C 1
ATOM 3159 O O . CYS A 1 411 ? 3.666 2.912 -6.954 1.00 92.00 411 CYS A O 1
ATOM 3161 N N . MET A 1 412 ? 3.300 1.997 -4.941 1.00 91.69 412 MET A N 1
ATOM 3162 C CA . MET A 1 412 ? 1.878 1.703 -5.172 1.00 91.69 412 MET A CA 1
ATOM 3163 C C . MET A 1 412 ? 1.047 2.978 -5.385 1.00 91.69 412 MET A C 1
ATOM 3165 O O . MET A 1 412 ? 0.155 2.976 -6.236 1.00 91.69 412 MET A O 1
ATOM 3169 N N . THR A 1 413 ? 1.378 4.068 -4.682 1.00 85.75 413 THR A N 1
ATOM 3170 C CA . THR A 1 413 ? 0.780 5.407 -4.851 1.00 85.75 413 THR A CA 1
ATOM 3171 C C . THR A 1 413 ? 1.034 6.008 -6.226 1.00 85.75 413 THR A C 1
ATOM 3173 O O . THR A 1 413 ? 0.118 6.574 -6.821 1.00 85.75 413 THR A O 1
ATOM 3176 N N . CYS A 1 414 ? 2.231 5.837 -6.784 1.00 85.31 414 CYS A N 1
ATOM 3177 C CA . CYS A 1 414 ? 2.536 6.300 -8.139 1.00 85.31 414 CYS A CA 1
ATOM 3178 C C . CYS A 1 414 ? 1.991 5.354 -9.223 1.00 85.31 414 CYS A C 1
ATOM 3180 O O . CYS A 1 414 ? 1.492 5.802 -10.257 1.00 85.31 414 CYS A O 1
ATOM 3182 N N . HIS A 1 415 ? 2.053 4.043 -8.990 1.00 91.06 415 HIS A N 1
ATOM 3183 C CA . HIS A 1 415 ? 1.722 2.994 -9.957 1.00 91.06 415 HIS A CA 1
ATOM 3184 C C . HIS A 1 415 ? 0.313 2.423 -9.762 1.00 91.06 415 HIS A C 1
ATOM 3186 O O . HIS A 1 415 ? 0.070 1.228 -9.932 1.00 91.06 415 HIS A O 1
ATOM 3192 N N . THR A 1 416 ? -0.666 3.292 -9.488 1.00 88.56 416 THR A N 1
ATOM 3193 C CA . THR A 1 416 ? -2.078 2.904 -9.289 1.00 88.56 416 THR A CA 1
ATOM 3194 C C . THR A 1 416 ? -2.677 2.133 -10.468 1.00 88.56 416 THR A C 1
ATOM 3196 O O . THR A 1 416 ? -3.637 1.381 -10.305 1.00 88.56 416 THR A O 1
ATOM 3199 N N . ARG A 1 417 ? -2.093 2.305 -11.660 1.00 90.06 417 ARG A N 1
ATOM 3200 C CA . ARG A 1 417 ? -2.477 1.666 -12.925 1.00 90.06 417 ARG A CA 1
ATOM 3201 C C . ARG A 1 417 ? -1.304 0.929 -13.585 1.00 90.06 417 ARG A C 1
ATOM 3203 O O . ARG A 1 417 ? -1.294 0.772 -14.805 1.00 90.06 417 ARG A O 1
ATOM 3210 N N . GLY A 1 418 ? -0.297 0.528 -12.812 1.00 92.62 418 GLY A N 1
ATOM 3211 C CA . GLY A 1 418 ? 0.909 -0.129 -13.313 1.00 92.62 418 GLY A CA 1
ATOM 3212 C C . GLY A 1 418 ? 1.884 0.849 -13.974 1.00 92.62 418 GLY A C 1
ATOM 3213 O O . GLY A 1 418 ? 2.097 1.954 -13.474 1.00 92.62 418 GLY A O 1
ATOM 3214 N N . ILE A 1 419 ? 2.507 0.450 -15.091 1.00 94.19 419 ILE A N 1
ATOM 3215 C CA . ILE A 1 419 ? 3.495 1.284 -15.800 1.00 94.19 419 ILE A CA 1
ATOM 3216 C C . ILE A 1 419 ? 2.892 2.637 -16.214 1.00 94.19 419 ILE A C 1
ATOM 3218 O O . ILE A 1 419 ? 1.787 2.711 -16.755 1.00 94.19 419 ILE A O 1
ATOM 3222 N N . LEU A 1 420 ? 3.639 3.714 -15.958 1.00 91.00 420 LEU A N 1
ATOM 3223 C CA . LEU A 1 420 ? 3.293 5.072 -16.372 1.00 91.00 420 LEU A CA 1
ATOM 3224 C C . LEU A 1 420 ? 3.797 5.305 -17.805 1.00 91.00 420 LEU A C 1
ATOM 3226 O O . LEU A 1 420 ? 5.013 5.331 -18.001 1.00 91.00 420 LEU A O 1
ATOM 3230 N N . PRO A 1 421 ? 2.911 5.493 -18.804 1.00 92.06 421 PRO A N 1
ATOM 3231 C CA . PRO A 1 421 ? 3.333 5.544 -20.197 1.00 92.06 421 PRO A CA 1
ATOM 3232 C C . PRO A 1 421 ? 4.276 6.712 -20.506 1.00 92.06 421 PRO A C 1
ATOM 3234 O O . PRO A 1 421 ? 3.971 7.870 -20.199 1.00 92.06 421 PRO A O 1
ATOM 3237 N N . LYS A 1 422 ? 5.394 6.417 -21.173 1.00 93.50 422 LYS A N 1
ATOM 3238 C CA . LYS A 1 422 ? 6.354 7.406 -21.682 1.00 93.50 422 LYS A CA 1
ATOM 3239 C C . LYS A 1 422 ? 6.789 7.060 -23.104 1.00 93.50 422 LYS A C 1
ATOM 3241 O O . LYS A 1 422 ? 7.015 5.897 -23.426 1.00 93.50 422 LYS A O 1
ATOM 3246 N N . ASP A 1 423 ? 6.923 8.093 -23.931 1.00 94.50 423 ASP A N 1
ATOM 3247 C CA . ASP A 1 423 ? 7.504 7.981 -25.270 1.00 94.50 423 ASP A CA 1
ATOM 3248 C C . ASP A 1 423 ? 9.024 8.200 -25.193 1.00 94.50 423 ASP A C 1
ATOM 3250 O O . ASP A 1 423 ? 9.510 9.066 -24.455 1.00 94.50 423 ASP A O 1
ATOM 3254 N N . ASP A 1 424 ? 9.765 7.438 -25.991 1.00 96.56 424 ASP A N 1
ATOM 3255 C CA . ASP A 1 424 ? 11.187 7.630 -26.224 1.00 96.56 424 ASP A CA 1
ATOM 3256 C C . ASP A 1 424 ? 11.460 8.911 -27.030 1.00 96.56 424 ASP A C 1
ATOM 3258 O O . ASP A 1 424 ? 10.789 9.238 -28.018 1.00 96.56 424 ASP A O 1
ATOM 3262 N N . GLN A 1 425 ? 12.491 9.631 -26.598 1.00 96.44 425 GLN A N 1
ATOM 3263 C CA . GLN A 1 425 ? 13.033 10.821 -27.247 1.00 96.44 425 GLN A CA 1
ATOM 3264 C C . GLN A 1 425 ? 14.433 10.574 -27.824 1.00 96.44 425 GLN A C 1
ATOM 3266 O O . GLN A 1 425 ? 14.921 11.412 -28.584 1.00 96.44 425 GLN A O 1
ATOM 3271 N N . VAL A 1 426 ? 15.085 9.456 -27.483 1.00 96.38 426 VAL A N 1
ATOM 3272 C CA . VAL A 1 426 ? 16.469 9.163 -27.870 1.00 96.38 426 VAL A CA 1
ATOM 3273 C C . VAL A 1 426 ? 16.554 8.716 -29.324 1.00 96.38 426 VAL A C 1
ATOM 3275 O O . VAL A 1 426 ? 17.264 9.350 -30.102 1.00 96.38 426 VAL A O 1
ATOM 3278 N N . LEU A 1 427 ? 15.827 7.672 -29.727 1.00 97.06 427 LEU A N 1
ATOM 3279 C CA . LEU A 1 427 ? 15.858 7.154 -31.093 1.00 97.06 427 LEU A CA 1
ATOM 3280 C C . LEU A 1 427 ? 15.443 8.222 -32.117 1.00 97.06 427 LEU A C 1
ATOM 3282 O O . LEU A 1 427 ? 16.201 8.420 -33.069 1.00 97.06 427 LEU A O 1
ATOM 3286 N N . PRO A 1 428 ? 14.335 8.980 -31.941 1.00 97.00 428 PRO A N 1
ATOM 3287 C CA . PRO A 1 428 ? 14.002 10.066 -32.861 1.00 97.00 428 PRO A CA 1
ATOM 3288 C C . PRO A 1 428 ? 15.124 11.104 -32.984 1.00 97.00 428 PRO A C 1
ATOM 3290 O O . PRO A 1 428 ? 15.482 11.500 -34.091 1.00 97.00 428 PRO A O 1
ATOM 3293 N N . TYR A 1 429 ? 15.728 11.505 -31.860 1.00 96.38 429 TYR A N 1
ATOM 3294 C CA . TYR A 1 429 ? 16.838 12.456 -31.860 1.00 96.38 429 TYR A CA 1
ATOM 3295 C C . TYR A 1 429 ? 18.061 11.918 -32.613 1.00 96.38 429 TYR A C 1
ATOM 3297 O O . TYR A 1 429 ? 18.669 12.646 -33.399 1.00 96.38 429 TYR A O 1
ATOM 3305 N N . VAL A 1 430 ? 18.418 10.653 -32.388 1.00 96.38 430 VAL A N 1
ATOM 3306 C CA . VAL A 1 430 ? 19.567 9.997 -33.023 1.00 96.38 430 VAL A CA 1
ATOM 3307 C C . VAL A 1 430 ? 19.371 9.900 -34.537 1.00 96.38 430 VAL A C 1
ATOM 3309 O O . VAL A 1 430 ? 20.287 10.245 -35.281 1.00 96.38 430 VAL A O 1
ATOM 3312 N N . LEU A 1 431 ? 18.177 9.517 -34.999 1.00 95.88 431 LEU A N 1
ATOM 3313 C CA . LEU A 1 431 ? 17.851 9.421 -36.427 1.00 95.88 431 LEU A CA 1
ATOM 3314 C C . LEU A 1 431 ? 17.825 10.794 -37.125 1.00 95.88 431 LEU A C 1
ATOM 3316 O O . LEU A 1 431 ? 18.288 10.933 -38.255 1.00 95.88 431 LEU A O 1
ATOM 3320 N N . ASP A 1 432 ? 17.372 11.847 -36.444 1.00 97.12 432 ASP A N 1
ATOM 3321 C CA . ASP A 1 432 ? 17.437 13.213 -36.985 1.00 97.12 432 ASP A CA 1
ATOM 3322 C C . ASP A 1 432 ? 18.878 13.765 -37.034 1.00 97.12 432 ASP A C 1
ATOM 3324 O O . ASP A 1 432 ? 19.167 14.727 -37.754 1.00 97.12 432 ASP A O 1
ATOM 3328 N N . ASN A 1 433 ? 19.805 13.157 -36.284 1.00 96.69 433 ASN A N 1
ATOM 3329 C CA . ASN A 1 433 ? 21.180 13.622 -36.110 1.00 96.69 433 ASN A CA 1
ATOM 3330 C C . ASN A 1 433 ? 22.233 12.539 -36.405 1.00 96.69 433 ASN A C 1
ATOM 3332 O O . ASN A 1 433 ? 23.330 12.595 -35.851 1.00 96.69 433 ASN A O 1
ATOM 3336 N N . GLU A 1 434 ? 21.959 11.605 -37.325 1.00 96.50 434 GLU A N 1
ATOM 3337 C CA . GLU A 1 434 ? 22.819 10.433 -37.599 1.00 96.50 434 GLU A CA 1
ATOM 3338 C C . GLU A 1 434 ? 24.304 10.773 -37.812 1.00 96.50 434 GLU A C 1
ATOM 3340 O O . GLU A 1 434 ? 25.192 10.033 -37.403 1.00 96.50 434 GLU A O 1
ATOM 3345 N N . HIS A 1 435 ? 24.590 11.928 -38.417 1.00 95.94 435 HIS A N 1
ATOM 3346 C CA . HIS A 1 435 ? 25.943 12.427 -38.679 1.00 95.94 435 HIS A CA 1
ATOM 3347 C C . HIS A 1 435 ? 26.799 12.682 -37.422 1.00 95.94 435 HIS A C 1
ATOM 3349 O O . HIS A 1 435 ? 28.010 12.878 -37.554 1.00 95.94 435 HIS A O 1
ATOM 3355 N N . LEU A 1 436 ? 26.188 12.724 -36.234 1.00 95.62 436 LEU A N 1
ATOM 3356 C CA . LEU A 1 436 ? 26.868 12.871 -34.946 1.00 95.62 436 LEU A CA 1
ATOM 3357 C C . LEU A 1 436 ? 27.292 11.528 -34.333 1.00 95.62 436 LEU A C 1
ATOM 3359 O O . LEU A 1 436 ? 28.088 11.534 -33.396 1.00 95.62 436 LEU A O 1
ATOM 3363 N N . PHE A 1 437 ? 26.807 10.405 -34.867 1.00 95.56 437 PHE A N 1
ATOM 3364 C CA . PHE A 1 437 ? 27.018 9.066 -34.324 1.00 95.56 437 PHE A CA 1
ATOM 3365 C C . PHE A 1 437 ? 27.798 8.187 -35.305 1.00 95.56 437 PHE A C 1
ATOM 3367 O O . PHE A 1 437 ? 27.751 8.349 -36.528 1.00 95.56 437 PHE A O 1
ATOM 3374 N N . THR A 1 438 ? 28.551 7.231 -34.773 1.00 96.81 438 THR A N 1
ATOM 3375 C CA . THR A 1 438 ? 29.220 6.212 -35.584 1.00 96.81 438 THR A CA 1
ATOM 3376 C C . THR A 1 438 ? 28.209 5.189 -36.114 1.00 96.81 438 THR A C 1
ATOM 3378 O O . THR A 1 438 ? 27.180 4.950 -35.481 1.00 96.81 438 THR A O 1
ATOM 3381 N N . PRO A 1 439 ? 28.495 4.506 -37.240 1.00 96.69 439 PRO A N 1
ATOM 3382 C CA . PRO A 1 439 ? 27.613 3.455 -37.751 1.00 96.69 439 PRO A CA 1
ATOM 3383 C C . PRO A 1 439 ? 27.312 2.351 -36.728 1.00 96.69 439 PRO A C 1
ATOM 3385 O O . PRO A 1 439 ? 26.200 1.837 -36.695 1.00 96.69 439 PRO A O 1
ATOM 3388 N N . GLN A 1 440 ? 28.288 2.007 -35.882 1.00 96.56 440 GLN A N 1
ATOM 3389 C CA . GLN A 1 440 ? 28.124 1.011 -34.823 1.00 96.56 440 GLN A CA 1
ATOM 3390 C C . GLN A 1 440 ? 27.192 1.500 -33.709 1.00 96.56 440 GLN A C 1
ATOM 3392 O O . GLN A 1 440 ? 26.390 0.720 -33.205 1.00 96.56 440 GLN A O 1
ATOM 3397 N N . GLU A 1 441 ? 27.284 2.777 -33.326 1.00 96.31 441 GLU A N 1
ATOM 3398 C CA . GLU A 1 441 ? 26.366 3.371 -32.348 1.00 96.31 441 GLU A CA 1
ATOM 3399 C C . GLU A 1 441 ? 24.944 3.415 -32.898 1.00 96.31 441 GLU A C 1
ATOM 3401 O O . GLU A 1 441 ? 24.029 2.993 -32.203 1.00 96.31 441 GLU A O 1
ATOM 3406 N N . LEU A 1 442 ? 24.757 3.839 -34.152 1.00 96.88 442 LEU A N 1
ATOM 3407 C CA . LEU A 1 442 ? 23.440 3.877 -34.797 1.00 96.88 442 LEU A CA 1
ATOM 3408 C C . LEU A 1 442 ? 22.779 2.496 -34.844 1.00 96.88 442 LEU A C 1
ATOM 3410 O O . LEU A 1 442 ? 21.614 2.355 -34.471 1.00 96.88 442 LEU A O 1
ATOM 3414 N N . GLU A 1 443 ? 23.530 1.472 -35.261 1.00 96.62 443 GLU A N 1
ATOM 3415 C CA . GLU A 1 443 ? 23.055 0.086 -35.267 1.00 96.62 443 GLU A CA 1
ATOM 3416 C C . GLU A 1 443 ? 22.667 -0.361 -33.855 1.00 96.62 443 GLU A C 1
ATOM 3418 O O . GLU A 1 443 ? 21.577 -0.891 -33.647 1.00 96.62 443 GLU A O 1
ATOM 3423 N N . ARG A 1 444 ? 23.521 -0.093 -32.862 1.00 97.12 444 ARG A N 1
ATOM 3424 C CA . ARG A 1 444 ? 23.266 -0.512 -31.485 1.00 97.12 444 ARG A CA 1
ATOM 3425 C C . ARG A 1 444 ? 22.083 0.215 -30.848 1.00 97.12 444 ARG A C 1
ATOM 3427 O O . ARG A 1 444 ? 21.299 -0.429 -30.165 1.00 97.12 444 ARG A O 1
ATOM 3434 N N . ILE A 1 445 ? 21.941 1.520 -31.068 1.00 97.06 445 ILE A N 1
ATOM 3435 C CA . ILE A 1 445 ? 20.814 2.315 -30.562 1.00 97.06 445 ILE A CA 1
ATOM 3436 C C . ILE A 1 445 ? 19.510 1.807 -31.178 1.00 97.06 445 ILE A C 1
ATOM 3438 O O . ILE A 1 445 ? 18.565 1.550 -30.446 1.00 97.06 445 ILE A O 1
ATOM 3442 N N . THR A 1 446 ? 19.477 1.571 -32.491 1.00 96.19 446 THR A N 1
ATOM 3443 C CA . THR A 1 446 ? 18.272 1.070 -33.179 1.00 96.19 446 THR A CA 1
ATOM 3444 C C . THR A 1 446 ? 17.834 -0.309 -32.675 1.00 96.19 446 THR A C 1
ATOM 3446 O O . THR A 1 446 ? 16.653 -0.628 -32.717 1.00 96.19 446 THR A O 1
ATOM 3449 N N . LEU A 1 447 ? 18.772 -1.136 -32.198 1.00 96.88 447 LEU A N 1
ATOM 3450 C CA . LEU A 1 447 ? 18.461 -2.443 -31.613 1.00 96.88 447 LEU A CA 1
ATOM 3451 C C . LEU A 1 447 ? 17.940 -2.364 -30.171 1.00 96.88 447 LEU A C 1
ATOM 3453 O O . LEU A 1 447 ? 17.210 -3.255 -29.760 1.00 96.88 447 LEU A O 1
ATOM 3457 N N . LEU A 1 448 ? 18.348 -1.356 -29.396 1.00 97.44 448 LEU A N 1
ATOM 3458 C CA . LEU A 1 448 ? 17.977 -1.227 -27.979 1.00 97.44 448 LEU A CA 1
ATOM 3459 C C . LEU A 1 448 ? 16.746 -0.344 -27.761 1.00 97.44 448 LEU A C 1
ATOM 3461 O O . LEU A 1 448 ? 16.041 -0.516 -26.774 1.00 97.44 448 LEU A O 1
ATOM 3465 N N . TYR A 1 449 ? 16.521 0.631 -28.639 1.00 97.69 449 TYR A N 1
ATOM 3466 C CA . TYR A 1 449 ? 15.424 1.585 -28.541 1.00 97.69 449 TYR A CA 1
ATOM 3467 C C . TYR A 1 449 ? 14.390 1.259 -29.620 1.00 97.69 449 TYR A C 1
ATOM 3469 O O . TYR A 1 449 ? 14.662 1.514 -30.797 1.00 97.69 449 TYR A O 1
ATOM 3477 N N . PRO A 1 450 ? 13.223 0.694 -29.269 1.00 96.94 450 PRO A N 1
ATOM 3478 C CA . PRO A 1 450 ? 12.184 0.428 -30.248 1.00 96.94 450 PRO A CA 1
ATOM 3479 C C . PRO A 1 450 ? 11.497 1.728 -30.703 1.00 96.94 450 PRO A C 1
ATOM 3481 O O . PRO A 1 450 ? 11.490 2.731 -29.981 1.00 96.94 450 PRO A O 1
ATOM 3484 N N . PRO A 1 451 ? 10.855 1.730 -31.884 1.00 97.31 451 PRO A N 1
ATOM 3485 C CA . PRO A 1 451 ? 9.943 2.795 -32.287 1.00 97.31 451 PRO A CA 1
ATOM 3486 C C . PRO A 1 451 ? 8.846 3.063 -31.241 1.00 97.31 451 PRO A C 1
ATOM 3488 O O . PRO A 1 451 ? 8.341 2.151 -30.587 1.00 97.31 451 PRO A O 1
ATOM 3491 N N . ASN A 1 452 ? 8.416 4.323 -31.112 1.00 97.38 452 ASN A N 1
ATOM 3492 C CA . ASN A 1 452 ? 7.445 4.735 -30.087 1.00 97.38 452 ASN A CA 1
ATOM 3493 C C . ASN A 1 452 ? 6.083 4.029 -30.170 1.00 97.38 452 ASN A C 1
ATOM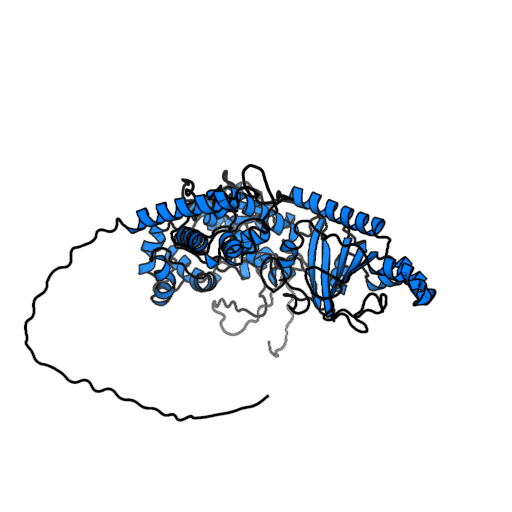 3495 O O . ASN A 1 452 ? 5.386 3.892 -29.168 1.00 97.38 452 ASN A O 1
ATOM 3499 N N . ASP A 1 453 ? 5.638 3.612 -31.350 1.00 97.62 453 ASP A N 1
ATOM 3500 C CA . ASP A 1 453 ? 4.429 2.802 -31.495 1.00 97.62 453 ASP A CA 1
ATOM 3501 C C . ASP A 1 453 ? 4.594 1.389 -30.921 1.00 97.62 453 ASP A C 1
ATOM 3503 O O . ASP A 1 453 ? 3.686 0.925 -30.232 1.00 97.62 453 ASP A O 1
ATOM 3507 N N . GLU A 1 454 ? 5.753 0.757 -31.112 1.00 97.31 454 GLU A N 1
ATOM 3508 C CA . GLU A 1 454 ? 6.086 -0.538 -30.504 1.00 97.31 454 GLU A CA 1
ATOM 3509 C C . GLU A 1 454 ? 6.253 -0.410 -28.981 1.00 97.31 454 GLU A C 1
ATOM 3511 O O . GLU A 1 454 ? 5.589 -1.121 -28.224 1.00 97.31 454 GLU A O 1
ATOM 3516 N N . GLY A 1 455 ? 7.032 0.574 -28.514 1.00 96.44 455 GLY A N 1
ATOM 3517 C CA . GLY A 1 455 ? 7.235 0.835 -27.084 1.00 96.44 455 GLY A CA 1
ATOM 3518 C C . GLY A 1 455 ? 5.935 1.152 -26.331 1.00 96.44 455 GLY A C 1
ATOM 3519 O O . GLY A 1 455 ? 5.721 0.678 -25.213 1.00 96.44 455 GLY A O 1
ATOM 3520 N N . ARG A 1 456 ? 5.008 1.902 -26.944 1.00 97.38 456 ARG A N 1
ATOM 3521 C CA . ARG A 1 456 ? 3.672 2.137 -26.363 1.00 97.38 456 ARG A CA 1
ATOM 3522 C C . ARG A 1 456 ? 2.809 0.884 -26.339 1.00 97.38 456 ARG A C 1
ATOM 3524 O O . ARG A 1 456 ? 2.043 0.714 -25.395 1.00 97.38 456 ARG A O 1
ATOM 3531 N N . ALA A 1 457 ? 2.899 0.030 -27.358 1.00 98.06 457 ALA A N 1
ATOM 3532 C CA . ALA A 1 457 ? 2.141 -1.217 -27.389 1.00 98.06 457 ALA A CA 1
ATOM 3533 C C . ALA A 1 457 ? 2.563 -2.156 -26.248 1.00 98.06 457 ALA A C 1
ATOM 3535 O O . ALA A 1 457 ? 1.697 -2.742 -25.601 1.00 98.06 457 ALA A O 1
ATOM 3536 N N . LEU A 1 458 ? 3.865 -2.234 -25.956 1.00 97.19 458 LEU A N 1
ATOM 3537 C CA . LEU A 1 458 ? 4.403 -3.001 -24.828 1.00 97.19 458 LEU A CA 1
ATOM 3538 C C . LEU A 1 458 ? 3.923 -2.452 -23.480 1.00 97.19 458 LEU A C 1
ATOM 3540 O O . LEU A 1 458 ? 3.350 -3.192 -22.685 1.00 97.19 458 LEU A O 1
ATOM 3544 N N . GLN A 1 459 ? 4.064 -1.141 -23.253 1.00 97.62 459 GLN A N 1
ATOM 3545 C CA . GLN A 1 459 ? 3.582 -0.496 -22.024 1.00 97.62 459 GLN A CA 1
ATOM 3546 C C . GLN A 1 459 ? 2.071 -0.693 -21.826 1.00 97.62 459 GLN A C 1
ATOM 3548 O O . GLN A 1 459 ? 1.620 -0.967 -20.717 1.00 97.62 459 GLN A O 1
ATOM 3553 N N . ALA A 1 460 ? 1.279 -0.593 -22.898 1.00 98.00 460 ALA A N 1
ATOM 3554 C CA . ALA A 1 460 ? -0.162 -0.819 -22.839 1.00 98.00 460 ALA A CA 1
ATOM 3555 C C . ALA A 1 460 ? -0.517 -2.279 -22.511 1.00 98.00 460 ALA A C 1
ATOM 3557 O O . ALA A 1 460 ? -1.476 -2.514 -21.777 1.00 98.00 460 ALA A O 1
ATOM 3558 N N . ALA A 1 461 ? 0.238 -3.251 -23.031 1.00 98.06 461 ALA A N 1
ATOM 3559 C CA . ALA A 1 461 ? 0.039 -4.666 -22.728 1.00 98.06 461 ALA A CA 1
ATOM 3560 C C . ALA A 1 461 ? 0.360 -4.982 -21.258 1.00 98.06 461 ALA A C 1
ATOM 3562 O O . ALA A 1 461 ? -0.454 -5.601 -20.573 1.00 98.06 461 ALA A O 1
ATOM 3563 N N . ASP A 1 462 ? 1.496 -4.492 -20.758 1.00 98.06 462 ASP A N 1
ATOM 3564 C CA . ASP A 1 462 ? 1.910 -4.666 -19.363 1.00 98.06 462 ASP A CA 1
ATOM 3565 C C . ASP A 1 462 ? 0.913 -3.990 -18.400 1.00 98.06 462 ASP A C 1
ATOM 3567 O O . ASP A 1 462 ? 0.484 -4.586 -17.410 1.00 98.06 462 ASP A O 1
ATOM 3571 N N . GLN A 1 463 ? 0.464 -2.772 -18.728 1.00 97.00 463 GLN A N 1
ATOM 3572 C CA . GLN A 1 463 ? -0.586 -2.073 -17.983 1.00 97.00 463 GLN A CA 1
ATOM 3573 C C . GLN A 1 463 ? -1.905 -2.856 -17.977 1.00 97.00 463 GLN A C 1
ATOM 3575 O O . GLN A 1 463 ? -2.542 -2.960 -16.932 1.00 97.00 463 GLN A O 1
ATOM 3580 N N . ALA A 1 464 ? -2.328 -3.415 -19.113 1.00 97.19 464 ALA A N 1
ATOM 3581 C CA . ALA A 1 464 ? -3.556 -4.204 -19.181 1.00 97.19 464 ALA A CA 1
ATOM 3582 C C . ALA A 1 464 ? -3.481 -5.456 -18.292 1.00 97.19 464 ALA A C 1
ATOM 3584 O O . ALA A 1 464 ? -4.440 -5.739 -17.576 1.00 97.19 464 ALA A O 1
ATOM 3585 N N . SER A 1 465 ? -2.335 -6.148 -18.279 1.00 97.06 465 SER A N 1
ATOM 3586 C CA . SER A 1 465 ? -2.105 -7.308 -17.408 1.00 97.06 465 SER A CA 1
ATOM 3587 C C . SER A 1 465 ? -2.218 -6.944 -15.925 1.00 97.06 465 SER A C 1
ATOM 3589 O O . SER A 1 465 ? -2.850 -7.668 -15.159 1.00 97.06 465 SER A O 1
ATOM 3591 N N . PHE A 1 466 ? -1.637 -5.811 -15.519 1.00 97.56 466 PHE A N 1
ATOM 3592 C CA . PHE A 1 466 ? -1.751 -5.321 -14.145 1.00 97.56 466 PHE A CA 1
ATOM 3593 C C . PHE A 1 466 ? -3.193 -4.950 -13.779 1.00 97.56 466 PHE A C 1
ATOM 3595 O O . PHE A 1 466 ? -3.660 -5.278 -12.693 1.00 97.56 466 PHE A O 1
ATOM 3602 N N . LEU A 1 467 ? -3.908 -4.267 -14.675 1.00 95.94 467 LEU A N 1
ATOM 3603 C CA . LEU A 1 467 ? -5.280 -3.822 -14.426 1.00 95.94 467 LEU A CA 1
ATOM 3604 C C . LEU A 1 467 ? -6.268 -4.996 -14.326 1.00 95.94 467 LEU A C 1
ATOM 3606 O O . LEU A 1 467 ? -7.164 -4.958 -13.487 1.00 95.94 467 LEU A O 1
ATOM 3610 N N . GLU A 1 468 ? -6.077 -6.058 -15.114 1.00 96.31 468 GLU A N 1
ATOM 3611 C CA . GLU A 1 468 ? -6.861 -7.295 -14.987 1.00 96.31 468 GLU A CA 1
ATOM 3612 C C . GLU A 1 468 ? -6.651 -7.955 -13.616 1.00 96.31 468 GLU A C 1
ATOM 3614 O O . GLU A 1 468 ? -7.611 -8.378 -12.973 1.00 96.31 468 GLU A O 1
ATOM 3619 N N . ALA A 1 469 ? -5.409 -7.989 -13.126 1.00 97.06 469 ALA A N 1
ATOM 3620 C CA . ALA A 1 469 ? -5.108 -8.459 -11.778 1.00 97.06 469 ALA A CA 1
ATOM 3621 C C . ALA A 1 469 ? -5.713 -7.547 -10.701 1.00 97.06 469 ALA A C 1
ATOM 3623 O O . ALA A 1 469 ? -6.320 -8.028 -9.745 1.00 97.06 469 ALA A O 1
ATOM 3624 N N . LEU A 1 470 ? -5.608 -6.228 -10.867 1.00 95.69 470 LEU A N 1
ATOM 3625 C CA . LEU A 1 470 ? -6.174 -5.258 -9.935 1.00 95.69 470 LEU A CA 1
ATOM 3626 C C . LEU A 1 470 ? -7.691 -5.445 -9.776 1.00 95.69 470 LEU A C 1
ATOM 3628 O O . LEU A 1 470 ? -8.174 -5.469 -8.642 1.00 95.69 470 LEU A O 1
ATOM 3632 N N . ASP A 1 471 ? -8.424 -5.679 -10.868 1.00 94.81 471 ASP A N 1
ATOM 3633 C CA . ASP A 1 471 ? -9.875 -5.917 -10.829 1.00 94.81 471 ASP A CA 1
ATOM 3634 C C . ASP A 1 471 ? -10.253 -7.110 -9.945 1.00 94.81 471 ASP A C 1
ATOM 3636 O O . ASP A 1 471 ? -11.261 -7.074 -9.234 1.00 94.81 471 ASP A O 1
ATOM 3640 N N . LEU A 1 472 ? -9.433 -8.165 -9.943 1.00 96.50 472 LEU A N 1
ATOM 3641 C CA . LEU A 1 472 ? -9.673 -9.350 -9.118 1.00 96.50 472 LEU A CA 1
ATOM 3642 C C . LEU A 1 472 ? -9.523 -9.063 -7.618 1.00 96.50 472 LEU A C 1
ATOM 3644 O O . LEU A 1 472 ? -10.101 -9.786 -6.807 1.00 96.50 472 LEU A O 1
ATOM 3648 N N . THR A 1 473 ? -8.796 -8.009 -7.235 1.00 95.12 473 THR A N 1
ATOM 3649 C CA . THR A 1 473 ? -8.688 -7.580 -5.828 1.00 95.12 473 THR A CA 1
ATOM 3650 C C . THR A 1 473 ? -9.931 -6.830 -5.339 1.00 95.12 473 THR A C 1
ATOM 3652 O O . THR A 1 473 ? -10.103 -6.638 -4.139 1.00 95.12 473 THR A O 1
ATOM 3655 N N . GLY A 1 474 ? -10.810 -6.404 -6.256 1.00 88.69 474 GLY A N 1
ATOM 3656 C CA . GLY A 1 474 ? -11.952 -5.534 -5.963 1.00 88.69 474 GLY A CA 1
ATOM 3657 C C . GLY A 1 474 ? -11.594 -4.047 -5.865 1.00 88.69 474 GLY A C 1
ATOM 3658 O O . GLY A 1 474 ? -12.490 -3.220 -5.703 1.00 88.69 474 GLY A O 1
ATOM 3659 N N . ALA A 1 475 ? -10.312 -3.687 -5.991 1.00 84.56 475 ALA A N 1
ATOM 3660 C CA . ALA A 1 475 ? -9.887 -2.297 -6.031 1.00 84.56 475 ALA A CA 1
ATOM 3661 C C . ALA A 1 475 ? -10.267 -1.640 -7.372 1.00 84.56 475 ALA A C 1
ATOM 3663 O O . ALA A 1 475 ? -9.930 -2.170 -8.433 1.00 84.56 475 ALA A O 1
ATOM 3664 N N . PRO A 1 476 ? -10.949 -0.480 -7.365 1.00 75.62 476 PRO A N 1
ATOM 3665 C CA . PRO A 1 476 ? -11.321 0.204 -8.598 1.00 75.62 476 PRO A CA 1
ATOM 3666 C C . PRO A 1 476 ? -10.096 0.719 -9.368 1.00 75.62 476 PRO A C 1
ATOM 3668 O O . PRO A 1 476 ? -9.194 1.322 -8.791 1.00 75.62 476 PRO A O 1
ATOM 3671 N N . GLN A 1 477 ? -10.105 0.562 -10.698 1.00 72.50 477 GLN A N 1
ATOM 3672 C CA . GLN A 1 477 ? -9.061 1.094 -11.596 1.00 72.50 477 GLN A CA 1
ATOM 3673 C C . GLN A 1 477 ? -9.102 2.622 -11.766 1.00 72.50 477 GLN A C 1
ATOM 3675 O O . GLN A 1 477 ? -8.123 3.243 -12.186 1.00 72.50 477 GLN A O 1
ATOM 3680 N N . ALA A 1 478 ? -10.270 3.225 -11.533 1.00 61.91 478 ALA A N 1
ATOM 3681 C CA . ALA A 1 478 ? -10.511 4.656 -11.655 1.00 61.91 478 ALA A CA 1
ATOM 3682 C C . ALA A 1 478 ? -10.968 5.174 -10.299 1.00 61.91 478 ALA A C 1
ATOM 3684 O O . ALA A 1 478 ? -12.099 4.933 -9.884 1.00 61.91 478 ALA A O 1
ATOM 3685 N N . TYR A 1 479 ? -10.060 5.832 -9.596 1.00 63.84 479 TYR A N 1
ATOM 3686 C CA . TYR A 1 479 ? -10.300 6.281 -8.242 1.00 63.84 479 TYR A CA 1
ATOM 3687 C C . TYR A 1 479 ? -9.332 7.405 -7.899 1.00 63.84 479 TYR A C 1
ATOM 3689 O O . TYR A 1 479 ? -8.242 7.497 -8.464 1.00 63.84 479 TYR A O 1
ATOM 3697 N N . GLU A 1 480 ? -9.764 8.292 -7.013 1.00 54.84 480 GLU A N 1
ATOM 3698 C CA . GLU A 1 480 ? -9.012 9.508 -6.720 1.00 54.84 480 GLU A CA 1
ATOM 3699 C C . GLU A 1 480 ? -7.884 9.327 -5.703 1.00 54.84 480 GLU A C 1
ATOM 3701 O O . GLU A 1 480 ? -6.960 10.137 -5.690 1.00 54.84 480 GLU A O 1
ATOM 3706 N N . THR A 1 481 ? -7.957 8.302 -4.850 1.00 67.69 481 THR A N 1
ATOM 3707 C CA . THR A 1 481 ? -7.034 8.126 -3.719 1.00 67.69 481 THR A CA 1
ATOM 3708 C C . THR A 1 481 ? -6.591 6.681 -3.601 1.00 67.69 481 THR A C 1
ATOM 3710 O O . THR A 1 481 ? -7.437 5.848 -3.286 1.00 67.69 481 THR A O 1
ATOM 3713 N N . GLU A 1 482 ? -5.288 6.411 -3.786 1.00 84.31 482 GLU A N 1
ATOM 3714 C CA . GLU A 1 482 ? -4.663 5.079 -3.650 1.00 84.31 482 GLU A CA 1
ATOM 3715 C C . GLU A 1 482 ? -5.215 4.310 -2.417 1.00 84.31 482 GLU A C 1
ATOM 3717 O O . GLU A 1 482 ? -5.266 4.896 -1.347 1.00 84.31 482 GLU A O 1
ATOM 3722 N N . GLN A 1 483 ? -5.726 3.066 -2.533 1.00 88.00 483 GLN A N 1
ATOM 3723 C CA . GLN A 1 483 ? -6.508 2.427 -1.460 1.00 88.00 483 GLN A CA 1
ATOM 3724 C C . GLN A 1 483 ? -5.629 1.903 -0.320 1.00 88.00 483 GLN A C 1
ATOM 3726 O O . GLN A 1 483 ? -6.044 1.941 0.838 1.00 88.00 483 GLN A O 1
ATOM 3731 N N . VAL A 1 484 ? -4.427 1.414 -0.637 1.00 93.38 484 VAL A N 1
ATOM 3732 C CA . VAL A 1 484 ? -3.429 1.016 0.366 1.00 93.38 484 VAL A CA 1
ATOM 3733 C C . VAL A 1 484 ? -2.967 2.257 1.129 1.00 93.38 484 VAL A C 1
ATOM 3735 O O . VAL A 1 484 ? -2.925 2.237 2.355 1.00 93.38 484 VAL A O 1
ATOM 3738 N N . PHE A 1 485 ? -2.718 3.359 0.424 1.00 88.31 485 PHE A N 1
ATOM 3739 C CA . PHE A 1 485 ? -2.392 4.667 0.975 1.00 88.31 485 PHE A CA 1
ATOM 3740 C C . PHE A 1 485 ? -3.532 5.216 1.818 1.00 88.31 485 PHE A C 1
ATOM 3742 O O . PHE A 1 485 ? -3.303 5.571 2.960 1.00 88.31 485 PHE A O 1
ATOM 3749 N N . ALA A 1 486 ? -4.769 5.204 1.323 1.00 84.88 486 ALA A N 1
ATOM 3750 C CA . ALA A 1 486 ? -5.939 5.668 2.059 1.00 84.88 486 ALA A CA 1
ATOM 3751 C C . ALA A 1 486 ? -6.074 4.965 3.413 1.00 84.88 486 ALA A C 1
ATOM 3753 O O . ALA A 1 486 ? -6.373 5.612 4.412 1.00 84.88 486 ALA A O 1
ATOM 3754 N N . LEU A 1 487 ? -5.863 3.648 3.439 1.00 90.88 487 LEU A N 1
ATOM 3755 C CA . LEU A 1 487 ? -5.924 2.857 4.662 1.00 90.88 487 LEU A CA 1
ATOM 3756 C C . LEU A 1 487 ? -4.681 3.053 5.550 1.00 90.88 487 LEU A C 1
ATOM 3758 O O . LEU A 1 487 ? -4.805 3.085 6.769 1.00 90.88 487 LEU A O 1
ATOM 3762 N N . SER A 1 488 ? -3.502 3.246 4.954 1.00 91.12 488 SER A N 1
ATOM 3763 C CA . SER A 1 488 ? -2.275 3.591 5.691 1.00 91.12 488 SER A CA 1
ATOM 3764 C C . SER A 1 488 ? -2.388 4.959 6.372 1.00 91.12 488 SER A C 1
ATOM 3766 O O . SER A 1 488 ? -2.039 5.100 7.540 1.00 91.12 488 SER A O 1
ATOM 3768 N N . GLU A 1 489 ? -2.936 5.950 5.672 1.00 83.56 489 GLU A N 1
ATOM 3769 C CA . GLU A 1 489 ? -3.195 7.297 6.186 1.00 83.56 489 GLU A CA 1
ATOM 3770 C C . GLU A 1 489 ? -4.222 7.274 7.317 1.00 83.56 489 GLU A C 1
ATOM 3772 O O . GLU A 1 489 ? -4.027 7.932 8.330 1.00 83.56 489 GLU A O 1
ATOM 3777 N N . ALA A 1 490 ? -5.263 6.443 7.203 1.00 85.81 490 ALA A N 1
ATOM 3778 C CA . ALA A 1 490 ? -6.256 6.278 8.265 1.00 85.81 490 ALA A CA 1
ATOM 3779 C C . ALA A 1 490 ? -5.657 5.765 9.585 1.00 85.81 490 ALA A C 1
ATOM 3781 O O . ALA A 1 490 ? -6.243 5.971 10.650 1.00 85.81 490 ALA A O 1
ATOM 3782 N N . PHE A 1 491 ? -4.521 5.064 9.511 1.00 91.75 491 PHE A N 1
ATOM 3783 C CA . PHE A 1 491 ? -3.716 4.726 10.677 1.00 91.75 491 PHE A CA 1
ATOM 3784 C C . PHE A 1 491 ? -2.770 5.866 11.068 1.00 91.75 491 PHE A C 1
ATOM 3786 O O . PHE A 1 491 ? -2.546 6.077 12.249 1.00 91.75 491 PHE A O 1
ATOM 3793 N N . ALA A 1 492 ? -2.192 6.602 10.121 1.00 83.19 492 ALA A N 1
ATOM 3794 C CA . ALA A 1 492 ? -1.269 7.695 10.424 1.00 83.19 492 ALA A CA 1
ATOM 3795 C C . ALA A 1 492 ? -1.942 8.898 11.111 1.00 83.19 492 ALA A C 1
ATOM 3797 O O . ALA A 1 492 ? -1.271 9.593 11.875 1.00 83.19 492 ALA A O 1
ATOM 3798 N N . ASP A 1 493 ? -3.238 9.115 10.865 1.00 81.25 493 ASP A N 1
ATOM 3799 C CA . ASP A 1 493 ? -4.012 10.227 11.417 1.00 81.25 493 ASP A CA 1
ATOM 3800 C C . ASP A 1 493 ? -3.957 10.284 12.959 1.00 81.25 493 ASP A C 1
ATOM 3802 O O . ASP A 1 493 ? -3.938 9.259 13.663 1.00 81.25 493 ASP A O 1
ATOM 3806 N N . ASP A 1 494 ? -3.951 11.519 13.470 1.00 82.00 494 ASP A N 1
ATOM 3807 C CA . ASP A 1 494 ? -4.107 11.822 14.891 1.00 82.00 494 ASP A CA 1
ATOM 3808 C C . ASP A 1 494 ? -5.464 11.308 15.391 1.00 82.00 494 ASP A C 1
ATOM 3810 O O . ASP A 1 494 ? -6.461 11.301 14.668 1.00 82.00 494 ASP A O 1
ATOM 3814 N N . LEU A 1 495 ? -5.506 10.866 16.645 1.00 85.44 495 LEU A N 1
ATOM 3815 C CA . LEU A 1 495 ? -6.701 10.255 17.208 1.00 85.44 495 LEU A CA 1
ATOM 3816 C C . LEU A 1 495 ? -7.501 11.297 17.976 1.00 85.44 495 LEU A C 1
ATOM 3818 O O . LEU A 1 495 ? -6.985 11.906 18.914 1.00 85.44 495 LEU A O 1
ATOM 3822 N N . ASP A 1 496 ? -8.769 11.457 17.623 1.00 85.62 496 ASP A N 1
ATOM 3823 C CA . ASP A 1 496 ? -9.760 12.046 18.518 1.00 85.62 496 ASP A CA 1
ATOM 3824 C C . ASP A 1 496 ? -10.224 11.019 19.572 1.00 85.62 496 ASP A C 1
ATOM 3826 O O . ASP A 1 496 ? -9.776 9.866 19.601 1.00 85.62 496 ASP A O 1
ATOM 3830 N N . LEU A 1 497 ? -11.110 11.442 20.478 1.00 88.94 497 LEU A N 1
ATOM 3831 C CA . LEU A 1 497 ? -11.608 10.584 21.554 1.00 88.94 497 LEU A CA 1
ATOM 3832 C C . LEU A 1 497 ? -12.301 9.321 21.022 1.00 88.94 497 LEU A C 1
ATOM 3834 O O . LEU A 1 497 ? -12.084 8.235 21.560 1.00 88.94 497 LEU A O 1
ATOM 3838 N N . ALA A 1 498 ? -13.115 9.450 19.970 1.00 89.56 498 ALA A N 1
ATOM 3839 C CA . ALA A 1 498 ? -13.858 8.329 19.408 1.00 89.56 498 ALA A CA 1
ATOM 3840 C C . ALA A 1 498 ? -12.921 7.305 18.774 1.00 89.56 498 ALA A C 1
ATOM 3842 O O . ALA A 1 498 ? -13.055 6.102 19.007 1.00 89.56 498 ALA A O 1
ATOM 3843 N N . ARG A 1 499 ? -11.919 7.782 18.038 1.00 91.00 499 ARG A N 1
ATOM 3844 C CA . ARG A 1 499 ? -10.910 6.942 17.419 1.00 91.00 499 ARG A CA 1
ATOM 3845 C C . ARG A 1 499 ? -10.022 6.251 18.450 1.00 91.00 499 ARG A C 1
ATOM 3847 O O . ARG A 1 499 ? -9.785 5.050 18.330 1.00 91.00 499 ARG A O 1
ATOM 3854 N N . ALA A 1 500 ? -9.563 6.979 19.467 1.00 94.00 500 ALA A N 1
ATOM 3855 C CA . ALA A 1 500 ? -8.751 6.425 20.549 1.00 94.00 500 ALA A CA 1
ATOM 3856 C C . ALA A 1 500 ? -9.510 5.354 21.348 1.00 94.00 500 ALA A C 1
ATOM 3858 O O . ALA A 1 500 ? -8.940 4.309 21.657 1.00 94.00 500 ALA A O 1
ATOM 3859 N N . ALA A 1 501 ? -10.793 5.585 21.647 1.00 94.62 501 ALA A N 1
ATOM 3860 C CA . ALA A 1 501 ? -11.641 4.616 22.336 1.00 94.62 501 ALA A CA 1
ATOM 3861 C C . ALA A 1 501 ? -11.861 3.354 21.493 1.00 94.62 501 ALA A C 1
ATOM 3863 O O . ALA A 1 501 ? -11.660 2.236 21.974 1.00 94.62 501 ALA A O 1
ATOM 3864 N N . ALA A 1 502 ? -12.187 3.528 20.211 1.00 95.19 502 ALA A N 1
ATOM 3865 C CA . ALA A 1 502 ? -12.460 2.422 19.307 1.00 95.19 502 ALA A CA 1
ATOM 3866 C C . ALA A 1 502 ? -11.245 1.505 19.086 1.00 95.19 502 ALA A C 1
ATOM 3868 O O . ALA A 1 502 ? -11.414 0.292 18.968 1.00 95.19 502 ALA A O 1
ATOM 3869 N N . GLU A 1 503 ? -10.024 2.051 19.070 1.00 93.88 503 GLU A N 1
ATOM 3870 C CA . GLU A 1 503 ? -8.786 1.264 18.945 1.00 93.88 503 GLU A CA 1
ATOM 3871 C C . GLU A 1 503 ? -8.482 0.369 20.149 1.00 93.88 503 GLU A C 1
ATOM 3873 O O . GLU A 1 503 ? -7.700 -0.571 20.023 1.00 93.88 503 GLU A O 1
ATOM 3878 N N . VAL A 1 504 ? -9.097 0.629 21.303 1.00 92.06 504 VAL A N 1
ATOM 3879 C CA . VAL A 1 504 ? -8.977 -0.217 22.501 1.00 92.06 504 VAL A CA 1
ATOM 3880 C C . VAL A 1 504 ? -10.285 -0.931 22.843 1.00 92.06 504 VAL A C 1
ATOM 3882 O O . VAL A 1 504 ? -10.413 -1.494 23.925 1.00 92.06 504 VAL A O 1
ATOM 3885 N N . GLY A 1 505 ? -11.247 -0.940 21.914 1.00 92.25 505 GLY A N 1
ATOM 3886 C CA . GLY A 1 505 ? -12.508 -1.665 22.060 1.00 92.25 505 GLY A CA 1
ATOM 3887 C C . GLY A 1 505 ? -13.515 -1.024 23.018 1.00 92.25 505 GLY A C 1
ATOM 3888 O O . GLY A 1 505 ? -14.369 -1.738 23.535 1.00 92.25 505 GLY A O 1
ATOM 3889 N N . LEU A 1 506 ? -13.445 0.294 23.236 1.00 93.69 506 LEU A N 1
ATOM 3890 C CA . LEU A 1 506 ? -14.349 1.057 24.109 1.00 93.69 506 LEU A CA 1
ATOM 3891 C C . LEU A 1 506 ? -15.208 2.072 23.345 1.00 93.69 506 LEU A C 1
ATOM 3893 O O . LEU A 1 506 ? -14.838 2.520 22.256 1.00 93.69 506 LEU A O 1
ATOM 3897 N N . THR A 1 507 ? -16.325 2.493 23.944 1.00 94.44 507 THR A N 1
ATOM 3898 C CA . THR A 1 507 ? -17.023 3.722 23.527 1.00 94.44 507 THR A CA 1
ATOM 3899 C C . THR A 1 507 ? -16.282 4.974 24.023 1.00 94.44 507 THR A C 1
ATOM 3901 O O . THR A 1 507 ? -15.484 4.883 24.965 1.00 94.44 507 THR A O 1
ATOM 3904 N N . PRO A 1 508 ? -16.534 6.163 23.436 1.00 92.94 508 PRO A N 1
ATOM 3905 C CA . PRO A 1 508 ? -15.962 7.416 23.929 1.00 92.94 508 PRO A CA 1
ATOM 3906 C C . PRO A 1 508 ? -16.201 7.613 25.430 1.00 92.94 508 PRO A C 1
ATOM 3908 O O . PRO A 1 508 ? -15.255 7.851 26.173 1.00 92.94 508 PRO A O 1
ATOM 3911 N N . GLU A 1 509 ? -17.440 7.420 25.890 1.00 93.38 509 GLU A N 1
ATOM 3912 C CA . GLU A 1 509 ? -17.832 7.592 27.292 1.00 93.38 509 GLU A CA 1
ATOM 3913 C C . GLU A 1 509 ? -17.097 6.614 28.216 1.00 93.38 509 GLU A C 1
ATOM 3915 O O . GLU A 1 509 ? -16.671 6.979 29.311 1.00 93.38 509 GLU A O 1
ATOM 3920 N N . GLU A 1 510 ? -16.905 5.372 27.771 1.00 93.88 510 GLU A N 1
ATOM 3921 C CA . GLU A 1 510 ? -16.150 4.380 28.530 1.00 93.88 510 GLU A CA 1
ATOM 3922 C C . GLU A 1 510 ? -14.675 4.770 28.652 1.00 93.88 510 GLU A C 1
ATOM 3924 O O . GLU A 1 510 ? -14.102 4.635 29.733 1.00 93.88 510 GLU A O 1
ATOM 3929 N N . LEU A 1 511 ? -14.047 5.282 27.586 1.00 93.12 511 LEU A N 1
ATOM 3930 C CA . LEU A 1 511 ? -12.666 5.762 27.662 1.00 93.12 511 LEU A CA 1
ATOM 3931 C C . LEU A 1 511 ? -12.549 6.983 28.587 1.00 93.12 511 LEU A C 1
ATOM 3933 O O . LEU A 1 511 ? -11.625 7.031 29.404 1.00 93.12 511 LEU A O 1
ATOM 3937 N N . GLU A 1 512 ? -13.489 7.931 28.520 1.00 92.62 512 GLU A N 1
ATOM 3938 C CA . GLU A 1 512 ? -13.548 9.072 29.445 1.00 92.62 512 GLU A CA 1
ATOM 3939 C C . GLU A 1 512 ? -13.601 8.613 30.907 1.00 92.62 512 GLU A C 1
ATOM 3941 O O . GLU A 1 512 ? -12.832 9.098 31.743 1.00 92.62 512 GLU A O 1
ATOM 3946 N N . ASP A 1 513 ? -14.443 7.622 31.205 1.00 90.56 513 ASP A N 1
ATOM 3947 C CA . ASP A 1 513 ? -14.569 7.039 32.540 1.00 90.56 513 ASP A CA 1
ATOM 3948 C C . ASP A 1 513 ? -13.299 6.287 32.981 1.00 90.56 513 ASP A C 1
ATOM 3950 O O . ASP A 1 513 ? -13.023 6.181 34.182 1.00 90.56 513 ASP A O 1
ATOM 3954 N N . ARG A 1 514 ? -12.488 5.781 32.039 1.00 88.69 514 ARG A N 1
ATOM 3955 C CA . ARG A 1 514 ? -11.222 5.080 32.327 1.00 88.69 514 ARG A CA 1
ATOM 3956 C C . ARG A 1 514 ? -10.034 6.012 32.531 1.00 88.69 514 ARG A C 1
ATOM 3958 O O . ARG A 1 514 ? -9.161 5.679 33.337 1.00 88.69 514 ARG A O 1
ATOM 3965 N N . ILE A 1 515 ? -10.012 7.183 31.893 1.00 88.38 515 ILE A N 1
ATOM 3966 C CA . ILE A 1 515 ? -8.892 8.136 31.975 1.00 88.38 515 ILE A CA 1
ATOM 3967 C C . ILE A 1 515 ? -8.429 8.448 33.415 1.00 88.38 515 ILE A C 1
ATOM 3969 O O . ILE A 1 515 ? -7.218 8.433 33.669 1.00 88.38 515 ILE A O 1
ATOM 3973 N N . PRO A 1 516 ? -9.324 8.666 34.400 1.00 86.44 516 PRO A N 1
ATOM 3974 C CA . PRO A 1 516 ? -8.931 8.921 35.785 1.00 86.44 516 PRO A CA 1
ATOM 3975 C C . PRO A 1 516 ? -8.084 7.820 36.443 1.00 86.44 516 PRO A C 1
ATOM 3977 O O . PRO A 1 516 ? -7.379 8.110 37.416 1.00 86.44 516 PRO A O 1
ATOM 3980 N N . TYR A 1 517 ? -8.152 6.583 35.938 1.00 84.50 517 TYR A N 1
ATOM 3981 C CA . TYR A 1 517 ? -7.491 5.407 36.507 1.00 84.50 517 TYR A CA 1
ATOM 3982 C C . TYR A 1 517 ? -6.106 5.119 35.922 1.00 84.50 517 TYR A C 1
ATOM 3984 O O . TYR A 1 517 ? -5.375 4.320 36.507 1.00 84.50 517 TYR A O 1
ATOM 3992 N N . PHE A 1 518 ? -5.716 5.762 34.817 1.00 86.31 518 PHE A N 1
ATOM 3993 C CA . PHE A 1 518 ? -4.370 5.594 34.266 1.00 86.31 518 PHE A CA 1
ATOM 3994 C C . PHE A 1 518 ? -3.293 6.236 35.162 1.00 86.31 518 PHE A C 1
ATOM 3996 O O . PHE A 1 518 ? -3.580 6.955 36.129 1.00 86.31 518 PHE A O 1
ATOM 4003 N N . SER A 1 519 ? -2.020 6.002 34.840 1.00 85.25 519 SER A N 1
ATOM 4004 C CA . SER A 1 519 ? -0.908 6.715 35.470 1.00 85.25 519 SER A CA 1
ATOM 4005 C C . SER A 1 519 ? -0.970 8.226 35.189 1.00 85.25 519 SER A C 1
ATOM 4007 O O . SER A 1 519 ? -1.612 8.690 34.244 1.00 85.25 519 SER A O 1
ATOM 4009 N N . ASP A 1 520 ? -0.315 9.036 36.029 1.00 88.06 520 ASP A N 1
ATOM 4010 C CA . ASP A 1 520 ? -0.234 10.491 35.809 1.00 88.06 520 ASP A CA 1
ATOM 4011 C C . ASP A 1 520 ? 0.470 10.848 34.492 1.00 88.06 520 ASP A C 1
ATOM 4013 O O . ASP A 1 520 ? 0.191 11.909 33.937 1.00 88.06 520 ASP A O 1
ATOM 4017 N N . ASP A 1 521 ? 1.356 9.982 33.996 1.00 86.62 521 ASP A N 1
ATOM 4018 C CA . ASP A 1 521 ? 2.051 10.184 32.726 1.00 86.62 521 ASP A CA 1
ATOM 4019 C C . ASP A 1 521 ? 1.101 9.931 31.544 1.00 86.62 521 ASP A C 1
ATOM 4021 O O . ASP A 1 521 ? 0.933 10.830 30.724 1.00 86.62 521 ASP A O 1
ATOM 4025 N N . VAL A 1 522 ? 0.361 8.813 31.523 1.00 87.69 522 VAL A N 1
ATOM 4026 C CA . VAL A 1 522 ? -0.681 8.565 30.503 1.00 87.69 522 VAL A CA 1
ATOM 4027 C C . VAL A 1 522 ? -1.751 9.657 30.513 1.00 87.69 522 VAL A C 1
ATOM 4029 O O . VAL A 1 522 ? -2.133 10.165 29.461 1.00 87.69 522 VAL A O 1
ATOM 4032 N N . LYS A 1 523 ? -2.211 10.083 31.697 1.00 90.12 523 LYS A N 1
ATOM 4033 C CA . LYS A 1 523 ? -3.187 11.179 31.820 1.00 90.12 523 LYS A CA 1
ATOM 4034 C C . LYS A 1 523 ? -2.706 12.474 31.169 1.00 90.12 523 LYS A C 1
ATOM 4036 O O . LYS A 1 523 ? -3.517 13.175 30.575 1.00 90.12 523 LYS A O 1
ATOM 4041 N N . ARG A 1 524 ? -1.422 12.835 31.292 1.00 90.19 524 ARG A N 1
ATOM 4042 C CA . ARG A 1 524 ? -0.903 14.075 30.680 1.00 90.19 524 ARG A CA 1
ATOM 4043 C C . ARG A 1 524 ? -1.011 14.055 29.161 1.00 90.19 524 ARG A C 1
ATOM 4045 O O . ARG A 1 524 ? -1.269 15.109 28.590 1.00 90.19 524 ARG A O 1
ATOM 4052 N N . GLU A 1 525 ? -0.857 12.885 28.555 1.00 90.50 525 GLU A N 1
ATOM 4053 C CA . GLU A 1 525 ? -0.931 12.708 27.107 1.00 90.50 525 GLU A CA 1
ATOM 4054 C C . GLU A 1 525 ? -2.382 12.561 26.613 1.00 90.50 525 GLU A C 1
ATOM 4056 O O . GLU A 1 525 ? -2.745 13.135 25.590 1.00 90.50 525 GLU A O 1
ATOM 4061 N N . LEU A 1 526 ? -3.246 11.850 27.354 1.00 91.56 526 LEU A N 1
ATOM 4062 C CA . LEU A 1 526 ? -4.626 11.572 26.926 1.00 91.56 526 LEU A CA 1
ATOM 4063 C C . LEU A 1 526 ? -5.652 12.635 27.335 1.00 91.56 526 LEU A C 1
ATOM 4065 O O . LEU A 1 526 ? -6.697 12.733 26.701 1.00 91.56 526 LEU A O 1
ATOM 4069 N N . ASN A 1 527 ? -5.389 13.466 28.351 1.00 90.88 527 ASN A N 1
ATOM 4070 C CA . ASN A 1 527 ? -6.361 14.472 28.806 1.00 90.88 527 ASN A CA 1
ATOM 4071 C C . ASN A 1 527 ? -6.735 15.495 27.722 1.00 90.88 527 ASN A C 1
ATOM 4073 O O . ASN A 1 527 ? -7.781 16.133 27.841 1.00 90.88 527 ASN A O 1
ATOM 4077 N N . ASN A 1 528 ? -5.909 15.668 26.681 1.00 88.25 528 ASN A N 1
ATOM 4078 C CA . ASN A 1 528 ? -6.275 16.529 25.560 1.00 88.25 528 ASN A CA 1
ATOM 4079 C C . ASN A 1 528 ? -7.537 16.019 24.846 1.00 88.25 528 ASN A C 1
ATOM 4081 O O . ASN A 1 528 ? -8.348 16.841 24.444 1.00 88.25 528 ASN A O 1
ATOM 4085 N N . LEU A 1 529 ? -7.763 14.698 24.796 1.00 87.88 529 LEU A N 1
ATOM 4086 C CA . LEU A 1 529 ? -8.953 14.077 24.194 1.00 87.88 529 LEU A CA 1
ATOM 4087 C C . LEU A 1 529 ? -10.268 14.510 24.855 1.00 87.88 529 LEU A C 1
ATOM 4089 O O . LEU A 1 529 ? -11.312 14.488 24.217 1.00 87.88 529 LEU A O 1
ATOM 4093 N N . LEU A 1 530 ? -10.220 14.922 26.126 1.00 89.31 530 LEU A N 1
ATOM 4094 C CA . LEU A 1 530 ? -11.390 15.396 26.874 1.00 89.31 530 LEU A CA 1
ATOM 4095 C C . LEU A 1 530 ? -11.757 16.852 26.550 1.00 89.31 530 LEU A C 1
ATOM 4097 O O . LEU A 1 530 ? -12.761 17.372 27.041 1.00 89.31 530 LEU A O 1
ATOM 4101 N N . SER A 1 531 ? -10.915 17.553 25.789 1.00 83.38 531 SER A N 1
ATOM 4102 C CA . SER A 1 531 ? -11.183 18.922 25.356 1.00 83.38 531 SER A CA 1
ATOM 4103 C C . SER A 1 531 ? -11.950 18.913 24.029 1.00 83.38 531 SER A C 1
ATOM 4105 O O . SER A 1 531 ? -11.678 18.062 23.185 1.00 83.38 531 SER A O 1
ATOM 4107 N N . PRO A 1 532 ? -12.874 19.863 23.786 1.00 75.50 532 PRO A N 1
ATOM 4108 C CA . PRO A 1 532 ? -13.551 19.973 22.493 1.00 75.50 532 PRO A CA 1
ATOM 4109 C C . PRO A 1 532 ? -12.549 20.085 21.333 1.00 75.50 532 PRO A C 1
ATOM 4111 O O . PRO A 1 532 ? -11.689 20.966 21.356 1.00 75.50 532 PRO A O 1
ATOM 4114 N N . GLY A 1 533 ? -12.654 19.190 20.344 1.00 68.88 533 GLY A N 1
ATOM 4115 C CA . GLY A 1 533 ? -11.726 19.107 19.204 1.00 68.88 533 GLY A CA 1
ATOM 4116 C C . GLY A 1 533 ? -10.314 18.622 19.560 1.00 68.88 533 GLY A C 1
ATOM 4117 O O . GLY A 1 533 ? -9.392 18.770 18.764 1.00 68.88 533 GLY A O 1
ATOM 4118 N N . GLY A 1 534 ? -10.116 18.094 20.768 1.00 75.75 534 GLY A N 1
ATOM 4119 C CA . GLY A 1 534 ? -8.824 17.615 21.227 1.00 75.75 534 GLY A CA 1
ATOM 4120 C C . GLY A 1 534 ? -8.427 16.288 20.587 1.00 75.75 534 GLY A C 1
ATOM 4121 O O . GLY A 1 534 ? -9.229 15.361 20.491 1.00 75.75 534 GLY A O 1
ATOM 4122 N N . THR A 1 535 ? -7.161 16.19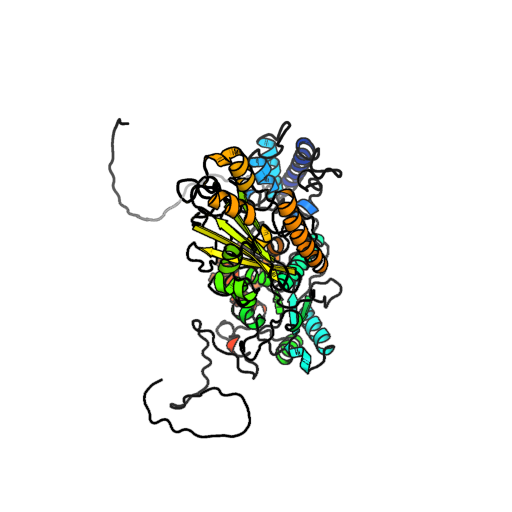2 20.192 1.00 84.44 535 THR A N 1
ATOM 4123 C CA . THR A 1 535 ? -6.570 14.998 19.579 1.00 84.44 535 THR A CA 1
ATOM 4124 C C . THR A 1 535 ? -5.293 14.569 20.299 1.00 84.44 535 THR A C 1
ATOM 4126 O O . THR A 1 535 ? -4.696 15.334 21.065 1.00 84.44 535 THR A O 1
ATOM 4129 N N . VAL A 1 536 ? -4.847 13.340 20.060 1.00 86.19 536 VAL A N 1
ATOM 4130 C CA . VAL A 1 536 ? -3.522 12.852 20.449 1.00 86.19 536 VAL A CA 1
ATOM 4131 C C . VAL A 1 536 ? -2.772 12.379 19.212 1.00 86.19 536 VAL A C 1
ATOM 4133 O O . VAL A 1 536 ? -3.335 11.724 18.336 1.00 86.19 536 VAL A O 1
ATOM 4136 N N . GLN A 1 537 ? -1.480 12.696 19.147 1.00 83.75 537 GLN A N 1
ATOM 4137 C CA . GLN A 1 537 ? -0.655 12.277 18.022 1.00 83.75 537 GLN A CA 1
ATOM 4138 C C . GLN A 1 537 ? -0.495 10.760 17.987 1.00 83.75 537 GLN A C 1
ATOM 4140 O O . GLN A 1 537 ? -0.232 10.137 19.023 1.00 83.75 537 GLN A O 1
ATOM 4145 N N . ARG A 1 538 ? -0.545 10.177 16.784 1.00 89.50 538 ARG A N 1
ATOM 4146 C CA . ARG A 1 538 ? -0.396 8.729 16.566 1.00 89.50 538 ARG A CA 1
ATOM 4147 C C . ARG A 1 538 ? 0.795 8.132 17.313 1.00 89.50 538 ARG A C 1
ATOM 4149 O O . ARG A 1 538 ? 0.646 7.171 18.060 1.00 89.50 538 ARG A O 1
ATOM 4156 N N . GLY A 1 539 ? 1.981 8.722 17.153 1.00 85.25 539 GLY A N 1
ATOM 4157 C CA . GLY A 1 539 ? 3.208 8.221 17.782 1.00 85.25 539 GLY A CA 1
ATOM 4158 C C . GLY A 1 539 ? 3.170 8.233 19.314 1.00 85.25 539 GLY A C 1
ATOM 4159 O O . GLY A 1 539 ? 3.720 7.328 19.941 1.00 85.25 539 GLY A O 1
ATOM 4160 N N . ILE A 1 540 ? 2.489 9.216 19.914 1.00 89.06 540 ILE A N 1
ATOM 4161 C CA . ILE A 1 540 ? 2.284 9.280 21.367 1.00 89.06 540 ILE A CA 1
ATOM 4162 C C . ILE A 1 540 ? 1.347 8.151 21.791 1.00 89.06 540 ILE A C 1
ATOM 4164 O O . ILE A 1 540 ? 1.693 7.381 22.683 1.00 89.06 540 ILE A O 1
ATOM 4168 N N . PHE A 1 541 ? 0.205 7.997 21.112 1.00 92.38 541 PHE A N 1
ATOM 4169 C CA . PHE A 1 541 ? -0.769 6.957 21.438 1.00 92.38 541 PHE A CA 1
ATOM 4170 C C . PHE A 1 541 ? -0.169 5.548 21.353 1.00 92.38 541 PHE A C 1
ATOM 4172 O O . PHE A 1 541 ? -0.323 4.766 22.286 1.00 92.38 541 PHE A O 1
ATOM 4179 N N . LEU A 1 542 ? 0.604 5.242 20.304 1.00 90.94 542 LEU A N 1
ATOM 4180 C CA . LEU A 1 542 ? 1.284 3.945 20.166 1.00 90.94 542 LEU A CA 1
ATOM 4181 C C . LEU A 1 542 ? 2.280 3.668 21.299 1.00 90.94 542 LEU A C 1
ATOM 4183 O O . LEU A 1 542 ? 2.417 2.524 21.728 1.00 90.94 542 LEU A O 1
ATOM 4187 N N . GLY A 1 543 ? 2.954 4.703 21.808 1.00 88.06 543 GLY A N 1
ATOM 4188 C CA . GLY A 1 543 ? 3.846 4.580 22.962 1.00 88.06 543 GLY A CA 1
ATOM 4189 C C . GLY A 1 543 ? 3.118 4.221 24.263 1.00 88.06 543 GLY A C 1
ATOM 4190 O O . GLY A 1 543 ? 3.740 3.673 25.171 1.00 88.06 543 GLY A O 1
ATOM 4191 N N . LEU A 1 544 ? 1.813 4.499 24.341 1.00 88.94 544 LEU A N 1
ATOM 4192 C CA . LEU A 1 544 ? 0.967 4.263 25.513 1.00 88.94 544 LEU A CA 1
ATOM 4193 C C . LEU A 1 544 ? 0.000 3.084 25.334 1.00 88.94 544 LEU A C 1
ATOM 4195 O O . LEU A 1 544 ? -0.535 2.597 26.328 1.00 88.94 544 LEU A O 1
ATOM 4199 N N . ALA A 1 545 ? -0.219 2.614 24.101 1.00 86.38 545 ALA A N 1
ATOM 4200 C CA . ALA A 1 545 ? -1.277 1.669 23.738 1.00 86.38 545 ALA A CA 1
ATOM 4201 C C . ALA A 1 545 ? -1.322 0.442 24.656 1.00 86.38 545 ALA A C 1
ATOM 4203 O O . ALA A 1 545 ? -2.382 0.078 25.155 1.00 86.38 545 ALA A O 1
ATOM 4204 N N . ARG A 1 546 ? -0.163 -0.145 24.974 1.00 82.12 546 ARG A N 1
ATOM 4205 C CA . ARG A 1 546 ? -0.081 -1.307 25.867 1.00 82.12 546 ARG A CA 1
ATOM 4206 C C . ARG A 1 546 ? -0.556 -1.015 27.294 1.00 82.12 546 ARG A C 1
ATOM 4208 O O . ARG A 1 546 ? -1.243 -1.850 27.874 1.00 82.12 546 ARG A O 1
ATOM 4215 N N . GLU A 1 547 ? -0.185 0.131 27.867 1.00 82.25 547 GLU A N 1
ATOM 4216 C CA . GLU A 1 547 ? -0.635 0.531 29.210 1.00 82.25 547 GLU A CA 1
ATOM 4217 C C . GLU A 1 547 ? -2.139 0.829 29.205 1.00 82.25 547 GLU A C 1
ATOM 4219 O O . GLU A 1 547 ? -2.855 0.403 30.112 1.00 82.25 547 GLU A O 1
ATOM 4224 N N . VAL A 1 548 ? -2.625 1.486 28.147 1.00 87.00 548 VAL A N 1
ATOM 4225 C CA . VAL A 1 548 ? -4.052 1.772 27.963 1.00 87.00 548 VAL A CA 1
ATOM 4226 C C . VAL A 1 548 ? -4.850 0.469 27.899 1.00 87.00 548 VAL A C 1
ATOM 4228 O O . VAL A 1 548 ? -5.719 0.262 28.744 1.00 87.00 548 VAL A O 1
ATOM 4231 N N . ILE A 1 549 ? -4.519 -0.437 26.971 1.00 87.50 549 ILE A N 1
ATOM 4232 C CA . ILE A 1 549 ? -5.210 -1.728 26.793 1.00 87.50 549 ILE A CA 1
ATOM 4233 C C . ILE A 1 549 ? -5.205 -2.524 28.100 1.00 87.50 549 ILE A C 1
ATOM 4235 O O . ILE A 1 549 ? -6.233 -3.006 28.551 1.00 87.50 549 ILE A O 1
ATOM 4239 N N . CYS A 1 550 ? -4.067 -2.599 28.777 1.00 82.31 550 CYS A N 1
ATOM 4240 C CA . CYS A 1 550 ? -3.929 -3.311 30.042 1.00 82.31 550 CYS A CA 1
ATOM 4241 C C . CYS A 1 550 ? -4.882 -2.833 31.152 1.00 82.31 550 CYS A C 1
ATOM 4243 O O . CYS A 1 550 ? -5.473 -3.655 31.857 1.00 82.31 550 CYS A O 1
ATOM 4245 N N . VAL A 1 551 ? -5.056 -1.518 31.314 1.00 81.31 551 VAL A N 1
ATOM 4246 C CA . VAL A 1 551 ? -5.999 -0.955 32.295 1.00 81.31 551 VAL A CA 1
ATOM 4247 C C . VAL A 1 551 ? -7.451 -1.134 31.841 1.00 81.31 551 VAL A C 1
ATOM 4249 O O . VAL A 1 551 ? -8.330 -1.354 32.680 1.00 81.31 551 VAL A O 1
ATOM 4252 N N . VAL A 1 552 ? -7.710 -1.072 30.532 1.00 84.00 552 VAL A N 1
ATOM 4253 C CA . VAL A 1 552 ? -9.030 -1.353 29.948 1.00 84.00 552 VAL A CA 1
ATOM 4254 C C . VAL A 1 552 ? -9.454 -2.794 30.248 1.00 84.00 552 VAL A C 1
ATOM 4256 O O . VAL A 1 552 ? -10.505 -3.000 30.861 1.00 84.00 552 VAL A O 1
ATOM 4259 N N . GLU A 1 553 ? -8.575 -3.751 29.954 1.00 82.50 553 GLU A N 1
ATOM 4260 C CA . GLU A 1 553 ? -8.767 -5.194 30.146 1.00 82.50 553 GLU A CA 1
ATOM 4261 C C . GLU A 1 553 ? -8.660 -5.635 31.619 1.00 82.50 553 GLU A C 1
ATOM 4263 O O . GLU A 1 553 ? -8.944 -6.780 31.964 1.00 82.50 553 GLU A O 1
ATOM 4268 N N . GLY A 1 554 ? -8.255 -4.738 32.525 1.00 72.56 554 GLY A N 1
ATOM 4269 C CA . GLY A 1 554 ? -8.127 -5.042 33.954 1.00 72.56 554 GLY A CA 1
ATOM 4270 C C . GLY A 1 554 ? -7.002 -6.032 34.281 1.00 72.56 554 GLY A C 1
ATOM 4271 O O . GLY A 1 554 ? -7.036 -6.681 35.325 1.00 72.56 554 GLY A O 1
ATOM 4272 N N . ALA A 1 555 ? -5.999 -6.133 33.409 1.00 60.44 555 ALA A N 1
ATOM 4273 C CA . ALA A 1 555 ? -4.900 -7.097 33.466 1.00 60.44 555 ALA A CA 1
ATOM 4274 C C . ALA A 1 555 ? -3.623 -6.510 34.100 1.00 60.44 555 ALA A C 1
ATOM 4276 O O . ALA A 1 555 ? -2.500 -6.778 33.659 1.00 60.44 555 ALA A O 1
ATOM 4277 N N . ALA A 1 556 ? -3.797 -5.683 35.128 1.00 59.88 556 ALA A N 1
ATOM 4278 C CA . ALA A 1 556 ? -2.702 -5.174 35.939 1.00 59.88 556 ALA A CA 1
ATOM 4279 C C . ALA A 1 556 ? -2.479 -6.082 37.158 1.00 59.88 556 ALA A C 1
ATOM 4281 O O . ALA A 1 556 ? -3.431 -6.589 37.759 1.00 59.88 556 ALA A O 1
ATOM 4282 N N . ASP A 1 557 ? -1.220 -6.291 37.537 1.00 51.59 557 ASP A N 1
ATOM 4283 C CA . ASP A 1 557 ? -0.878 -6.952 38.790 1.00 51.59 557 ASP A CA 1
ATOM 4284 C C . ASP A 1 557 ? -1.247 -6.087 40.014 1.00 51.59 557 ASP A C 1
ATOM 4286 O O . ASP A 1 557 ? -1.778 -4.978 39.908 1.00 51.59 557 ASP A O 1
ATOM 4290 N N . SER A 1 558 ? -0.982 -6.596 41.221 1.00 46.66 558 SER A N 1
ATOM 4291 C CA . SER A 1 558 ? -1.297 -5.879 42.464 1.00 46.66 558 SER A CA 1
ATOM 4292 C C . SER A 1 558 ? -0.539 -4.559 42.647 1.00 46.66 558 SER A C 1
ATOM 4294 O O . SER A 1 558 ? -0.946 -3.762 43.494 1.00 46.66 558 SER A O 1
ATOM 4296 N N . ASP A 1 559 ? 0.537 -4.342 41.886 1.00 47.06 559 ASP A N 1
ATOM 4297 C CA . ASP A 1 559 ? 1.344 -3.121 41.881 1.00 47.06 559 ASP A CA 1
ATOM 4298 C C . ASP A 1 559 ? 0.963 -2.181 40.715 1.00 47.06 559 ASP A C 1
ATOM 4300 O O . ASP A 1 559 ? 1.528 -1.092 40.590 1.00 47.06 559 ASP A O 1
ATOM 4304 N N . GLY A 1 560 ? -0.039 -2.552 39.904 1.00 48.59 560 GLY A N 1
ATOM 4305 C CA . GLY A 1 560 ? -0.531 -1.767 38.772 1.00 48.59 560 GLY A CA 1
ATOM 4306 C C . GLY A 1 560 ? 0.285 -1.946 37.489 1.00 48.59 560 GLY A C 1
ATOM 4307 O O . GLY A 1 560 ? 0.056 -1.214 36.529 1.00 48.59 560 GLY A O 1
ATOM 4308 N N . ALA A 1 561 ? 1.232 -2.889 37.459 1.00 52.19 561 ALA A N 1
ATOM 4309 C CA . ALA A 1 561 ? 2.034 -3.184 36.280 1.00 52.19 561 ALA A CA 1
ATOM 4310 C C . ALA A 1 561 ? 1.303 -4.170 35.364 1.00 52.19 561 ALA A C 1
ATOM 4312 O O . ALA A 1 561 ? 0.694 -5.141 35.813 1.00 52.19 561 ALA A O 1
ATOM 4313 N N . CYS A 1 562 ? 1.366 -3.925 34.060 1.00 59.97 562 CYS A N 1
ATOM 4314 C CA . CYS A 1 562 ? 0.721 -4.779 33.072 1.00 59.97 562 CYS A CA 1
ATOM 4315 C C . CYS A 1 562 ? 1.349 -6.164 33.024 1.00 59.97 562 CYS A C 1
ATOM 4317 O O . CYS A 1 562 ? 2.570 -6.286 32.936 1.00 59.97 562 CYS A O 1
ATOM 4319 N N . LEU A 1 563 ? 0.510 -7.201 33.039 1.00 53.69 563 LEU A N 1
ATOM 4320 C CA . LEU A 1 563 ? 0.967 -8.578 32.891 1.00 53.69 563 LEU A CA 1
ATOM 4321 C C . LEU A 1 563 ? 1.663 -8.756 31.530 1.00 53.69 563 LEU A C 1
ATOM 4323 O O . LEU A 1 563 ? 1.151 -8.336 30.490 1.00 53.69 563 LEU A O 1
ATOM 4327 N N . ASP A 1 564 ? 2.853 -9.358 31.532 1.00 48.06 564 ASP A N 1
ATOM 4328 C CA . ASP A 1 564 ? 3.624 -9.560 30.308 1.00 48.06 564 ASP A CA 1
ATOM 4329 C C . ASP A 1 564 ? 3.008 -10.629 29.392 1.00 48.06 564 ASP A C 1
ATOM 4331 O O . ASP A 1 564 ? 2.726 -11.752 29.811 1.00 48.06 564 ASP A O 1
ATOM 4335 N N . VAL A 1 565 ? 2.898 -10.309 28.094 1.00 46.16 565 VAL A N 1
ATOM 4336 C CA . VAL A 1 565 ? 2.499 -11.245 27.016 1.00 46.16 565 VAL A CA 1
ATOM 4337 C C . VAL A 1 565 ? 3.527 -12.382 26.822 1.00 46.16 565 VAL A C 1
ATOM 4339 O O . VAL A 1 565 ? 3.267 -13.348 26.108 1.00 46.16 565 VAL A O 1
ATOM 4342 N N . GLU A 1 566 ? 4.681 -12.339 27.501 1.00 43.88 566 GLU A N 1
ATOM 4343 C CA . GLU A 1 566 ? 5.731 -13.370 27.416 1.00 43.88 566 GLU A CA 1
ATOM 4344 C C . GLU A 1 566 ? 5.262 -14.780 27.847 1.00 43.88 566 GLU A C 1
ATOM 4346 O O . GLU A 1 566 ? 5.925 -15.771 27.544 1.00 43.88 566 GLU A O 1
ATOM 4351 N N . GLY A 1 567 ? 4.098 -14.902 28.499 1.00 35.56 567 GLY A N 1
ATOM 4352 C CA . GLY A 1 567 ? 3.508 -16.184 28.902 1.00 35.56 567 GLY A CA 1
ATOM 4353 C C . GLY A 1 567 ? 2.697 -16.929 27.830 1.00 35.56 567 GLY A C 1
ATOM 4354 O O . GLY A 1 567 ? 2.347 -18.087 28.055 1.00 35.56 567 GLY A O 1
ATOM 4355 N N . ALA A 1 568 ? 2.394 -16.317 26.680 1.00 32.72 568 ALA A N 1
ATOM 4356 C CA . ALA A 1 568 ? 1.524 -16.903 25.648 1.00 32.72 568 ALA A CA 1
ATOM 4357 C C . ALA A 1 568 ? 2.281 -17.676 24.548 1.00 32.72 568 ALA A C 1
ATOM 4359 O O . ALA A 1 568 ? 1.746 -17.920 23.466 1.00 32.72 568 ALA A O 1
ATOM 4360 N N . CYS A 1 569 ? 3.523 -18.097 24.802 1.00 32.41 569 CYS A N 1
ATOM 4361 C CA . CYS A 1 569 ? 4.185 -19.079 23.948 1.00 32.41 569 CYS A CA 1
ATOM 4362 C C . CYS A 1 569 ? 3.453 -20.423 24.077 1.00 32.41 569 CYS A C 1
ATOM 4364 O O . CYS A 1 569 ? 3.699 -21.204 25.000 1.00 32.41 569 CYS A O 1
ATOM 4366 N N . GLY A 1 570 ? 2.554 -20.705 23.131 1.00 32.19 570 GLY A N 1
ATOM 4367 C CA . GLY A 1 570 ? 2.084 -22.062 22.878 1.00 32.19 570 GLY A CA 1
ATOM 4368 C C . GLY A 1 570 ? 3.278 -23.004 22.692 1.00 32.19 570 GLY A C 1
ATOM 4369 O O . GLY A 1 570 ? 4.364 -22.588 22.296 1.00 32.19 570 GLY A O 1
ATOM 4370 N N . ALA A 1 571 ? 3.099 -24.290 22.996 1.00 28.95 571 ALA A N 1
ATOM 4371 C CA . ALA A 1 571 ? 4.167 -25.295 23.064 1.00 28.95 571 ALA A CA 1
ATOM 4372 C C . ALA A 1 571 ? 4.892 -25.620 21.728 1.00 28.95 571 ALA A C 1
ATOM 4374 O O . ALA A 1 571 ? 5.519 -26.673 21.608 1.00 28.95 571 ALA A O 1
ATOM 4375 N N . ALA A 1 572 ? 4.839 -24.746 20.725 1.00 34.75 572 ALA A N 1
ATOM 4376 C CA . ALA A 1 572 ? 5.589 -24.852 19.484 1.00 34.75 572 ALA A CA 1
ATOM 4377 C C . ALA A 1 572 ? 6.655 -23.748 19.455 1.00 34.75 572 ALA A C 1
ATOM 4379 O O . ALA A 1 572 ? 6.338 -22.568 19.364 1.00 34.75 572 ALA A O 1
ATOM 4380 N N . GLY A 1 573 ? 7.923 -24.142 19.594 1.00 38.34 573 GLY A N 1
ATOM 4381 C CA . GLY A 1 573 ? 9.055 -23.221 19.660 1.00 38.34 573 GLY A CA 1
ATOM 4382 C C . GLY A 1 573 ? 9.116 -22.263 18.469 1.00 38.34 573 GLY A C 1
ATOM 4383 O O . GLY A 1 573 ? 9.143 -22.702 17.322 1.00 38.34 573 GLY A O 1
ATOM 4384 N N . VAL A 1 574 ? 9.196 -20.967 18.766 1.00 34.44 574 VAL A N 1
ATOM 4385 C CA . VAL A 1 574 ? 9.434 -19.896 17.794 1.00 34.44 574 VAL A CA 1
ATOM 4386 C C . VAL A 1 574 ? 10.811 -19.289 18.062 1.00 34.44 574 VAL A C 1
ATOM 4388 O O . VAL A 1 574 ? 11.216 -19.094 19.209 1.00 34.44 574 VAL A O 1
ATOM 4391 N N . ALA A 1 575 ? 11.556 -19.071 16.980 1.00 32.50 575 ALA A N 1
ATOM 4392 C CA . ALA A 1 575 ? 12.929 -18.591 16.964 1.00 32.50 575 ALA A CA 1
ATOM 4393 C C . ALA A 1 575 ? 13.047 -17.106 17.354 1.00 32.50 575 ALA A C 1
ATOM 4395 O O . ALA A 1 575 ? 12.196 -16.285 17.021 1.00 32.50 575 ALA A O 1
ATOM 4396 N N . CYS A 1 576 ? 14.150 -16.765 18.023 1.00 27.98 576 CYS A N 1
ATOM 4397 C CA . CYS A 1 576 ? 14.521 -15.395 18.366 1.00 27.98 576 CYS A CA 1
ATOM 4398 C C . CYS A 1 576 ? 15.012 -14.629 17.125 1.00 27.98 576 CYS A C 1
ATOM 4400 O O . CYS A 1 576 ? 15.877 -15.122 16.400 1.00 27.98 576 CYS A O 1
ATOM 4402 N N . LEU A 1 577 ? 14.540 -13.395 16.932 1.00 29.34 577 LEU A N 1
ATOM 4403 C CA . LEU A 1 577 ? 15.196 -12.419 16.059 1.00 29.34 577 LEU A CA 1
ATOM 4404 C C . LEU A 1 577 ? 16.358 -11.768 16.822 1.00 29.34 577 LEU A C 1
ATOM 4406 O O . LEU A 1 577 ? 16.185 -11.298 17.947 1.00 29.34 577 LEU A O 1
ATOM 4410 N N . GLU A 1 578 ? 17.550 -11.734 16.222 1.00 28.12 578 GLU A N 1
ATOM 4411 C CA . GLU A 1 578 ? 18.690 -10.998 16.776 1.00 28.12 578 GLU A CA 1
ATOM 4412 C C . GLU A 1 578 ? 18.330 -9.513 16.952 1.00 28.12 578 GLU A C 1
ATOM 4414 O O . GLU A 1 578 ? 17.971 -8.830 15.993 1.00 28.12 578 GLU A O 1
ATOM 4419 N N . GLY A 1 579 ? 18.453 -9.007 18.184 1.00 36.16 579 GLY A N 1
ATOM 4420 C CA . GLY A 1 579 ? 18.441 -7.569 18.474 1.00 36.16 579 GLY A CA 1
ATOM 4421 C C . GLY A 1 579 ? 17.334 -7.045 19.391 1.00 36.16 579 GLY A C 1
ATOM 4422 O O . GLY A 1 579 ? 17.438 -5.895 19.808 1.00 36.16 579 GLY A O 1
ATOM 4423 N N . GLN A 1 580 ? 16.332 -7.840 19.777 1.00 32.31 580 GLN A N 1
ATOM 4424 C CA . GLN A 1 580 ? 15.362 -7.455 20.813 1.00 32.31 580 GLN A CA 1
ATOM 4425 C C . GLN A 1 580 ? 15.082 -8.651 21.728 1.00 32.31 580 GLN A C 1
ATOM 4427 O O . GLN A 1 580 ? 14.797 -9.751 21.265 1.00 32.31 580 GLN A O 1
ATOM 4432 N N . GLY A 1 581 ? 15.306 -8.458 23.028 1.00 29.83 581 GLY A N 1
ATOM 4433 C CA . GLY A 1 581 ? 15.319 -9.535 24.011 1.00 29.83 581 GLY A CA 1
ATOM 4434 C C . GLY A 1 581 ? 13.935 -10.109 24.301 1.00 29.83 581 GLY A C 1
ATOM 4435 O O . GLY A 1 581 ? 12.973 -9.362 24.424 1.00 29.83 581 GLY A O 1
ATOM 4436 N N . CYS A 1 582 ? 13.895 -11.425 24.503 1.00 27.36 582 CYS A N 1
ATOM 4437 C CA . CYS A 1 582 ? 12.905 -12.107 25.333 1.00 27.36 582 CYS A CA 1
ATOM 4438 C C . CYS A 1 582 ? 13.679 -12.945 26.359 1.00 27.36 582 CYS A C 1
ATOM 4440 O O . CYS A 1 582 ? 14.590 -13.695 25.989 1.00 27.36 582 CYS A O 1
ATOM 4442 N N . VAL A 1 583 ? 13.353 -12.801 27.644 1.00 26.47 583 VAL A N 1
ATOM 4443 C CA . VAL A 1 583 ? 13.947 -13.584 28.738 1.00 26.47 583 VAL A CA 1
ATOM 4444 C C . VAL A 1 583 ? 12.819 -14.107 29.617 1.00 26.47 583 VAL A C 1
ATOM 4446 O O . VAL A 1 583 ? 12.426 -13.440 30.563 1.00 26.47 583 VAL A O 1
ATOM 4449 N N . SER A 1 584 ? 12.374 -15.347 29.403 1.00 27.70 584 SER A N 1
ATOM 4450 C CA . SER A 1 584 ? 11.602 -16.048 30.433 1.00 27.70 584 SER A CA 1
ATOM 4451 C C . SER A 1 584 ? 12.556 -16.824 31.342 1.00 27.70 584 SER A C 1
ATOM 4453 O O . SER A 1 584 ? 13.096 -17.872 30.971 1.00 27.70 584 SER A O 1
ATOM 4455 N N . ALA A 1 585 ? 12.771 -16.307 32.548 1.00 28.69 585 ALA A N 1
ATOM 4456 C CA . ALA A 1 585 ? 13.392 -17.046 33.633 1.00 28.69 585 ALA A CA 1
ATOM 4457 C C . ALA A 1 585 ? 12.355 -17.975 34.280 1.00 28.69 585 ALA A C 1
ATOM 4459 O O . ALA A 1 585 ? 11.429 -17.509 34.934 1.00 28.69 585 ALA A O 1
ATOM 4460 N N . HIS A 1 586 ? 12.560 -19.287 34.187 1.00 26.48 586 HIS A N 1
ATOM 4461 C CA . HIS A 1 586 ? 12.092 -20.199 35.227 1.00 26.48 586 HIS A CA 1
ATOM 4462 C C . HIS A 1 586 ? 13.219 -21.165 35.598 1.00 26.48 586 HIS A C 1
ATOM 4464 O O . HIS A 1 586 ? 13.599 -22.034 34.821 1.00 26.48 586 HIS A O 1
ATOM 4470 N N . GLU A 1 587 ? 13.784 -20.912 36.784 1.00 31.61 587 GLU A N 1
ATOM 4471 C CA . GLU A 1 587 ? 14.646 -21.778 37.601 1.00 31.61 587 GLU A CA 1
ATOM 4472 C C . GLU A 1 587 ? 15.593 -22.724 36.841 1.00 31.61 587 GLU A C 1
ATOM 4474 O O . GLU A 1 587 ? 15.403 -23.938 36.806 1.00 31.61 587 GLU A O 1
ATOM 4479 N N . ALA A 1 588 ? 16.693 -22.177 36.321 1.00 27.09 588 ALA A N 1
ATOM 4480 C CA . ALA A 1 588 ? 17.892 -22.971 36.083 1.00 27.09 588 ALA A CA 1
ATOM 4481 C C . ALA A 1 588 ? 18.845 -22.793 37.270 1.00 27.09 588 ALA A C 1
ATOM 4483 O O . ALA A 1 588 ? 19.597 -21.819 37.358 1.00 27.09 588 ALA A O 1
ATOM 4484 N N . ASP A 1 589 ? 18.810 -23.768 38.178 1.00 26.83 589 ASP A N 1
ATOM 4485 C CA . ASP A 1 589 ? 19.983 -24.131 38.966 1.00 26.83 589 ASP A CA 1
ATOM 4486 C C . ASP A 1 589 ? 21.190 -24.245 38.017 1.00 26.83 589 ASP A C 1
ATOM 4488 O O . ASP A 1 589 ? 21.079 -24.706 36.877 1.00 26.83 589 ASP A O 1
ATOM 4492 N N . ALA A 1 590 ? 22.342 -23.764 38.471 1.00 30.14 590 ALA A N 1
ATOM 4493 C CA . ALA A 1 590 ? 23.531 -23.583 37.654 1.00 30.14 590 ALA A CA 1
ATOM 4494 C C . ALA A 1 590 ? 23.924 -24.849 36.858 1.00 30.14 590 ALA A C 1
ATOM 4496 O O . ALA A 1 590 ? 24.401 -25.829 37.428 1.00 30.14 590 ALA A O 1
ATOM 4497 N N . GLY A 1 591 ? 23.819 -24.772 35.526 1.00 29.75 591 GLY A N 1
ATOM 4498 C CA . GLY A 1 591 ? 24.542 -25.641 34.594 1.00 29.75 591 GLY A CA 1
ATOM 4499 C C . GLY A 1 591 ? 23.685 -26.538 33.700 1.00 29.75 591 GLY A C 1
ATOM 4500 O O . GLY A 1 591 ? 23.616 -27.738 33.934 1.00 29.75 591 GLY A O 1
ATOM 4501 N N . ALA A 1 592 ? 23.138 -25.992 32.608 1.00 26.91 592 ALA A N 1
ATOM 4502 C CA . ALA A 1 592 ? 22.831 -26.757 31.393 1.00 26.91 592 ALA A CA 1
ATOM 4503 C C . ALA A 1 592 ? 22.604 -25.815 30.195 1.00 26.91 592 ALA A C 1
ATOM 4505 O O . ALA A 1 592 ? 21.638 -25.059 30.166 1.00 26.91 592 ALA A O 1
ATOM 4506 N N . CYS A 1 593 ? 23.476 -25.877 29.185 1.00 22.95 593 CYS A N 1
ATOM 4507 C CA . CYS A 1 593 ? 23.193 -25.333 27.855 1.00 22.95 593 CYS A CA 1
ATOM 4508 C C . CYS A 1 593 ? 22.139 -26.214 27.168 1.00 22.95 593 CYS A C 1
ATOM 4510 O O . CYS A 1 593 ? 22.363 -27.416 27.016 1.00 22.95 593 CYS A O 1
ATOM 4512 N N . VAL A 1 594 ? 21.029 -25.641 26.700 1.00 26.28 594 VAL A N 1
ATOM 4513 C CA . VAL A 1 594 ? 20.036 -26.362 25.887 1.00 26.28 594 VAL A CA 1
ATOM 4514 C C . VAL A 1 594 ? 20.211 -25.971 24.420 1.00 26.28 594 VAL A C 1
ATOM 4516 O O . VAL A 1 594 ? 19.942 -24.842 24.024 1.00 26.28 594 VAL A O 1
ATOM 4519 N N . ARG A 1 595 ? 20.669 -26.925 23.600 1.00 24.47 595 ARG A N 1
ATOM 4520 C CA . ARG A 1 595 ? 20.528 -26.891 22.137 1.00 24.47 595 ARG A CA 1
ATOM 4521 C C . ARG A 1 595 ? 19.096 -27.293 21.779 1.00 24.47 595 ARG A C 1
ATOM 4523 O O . ARG A 1 595 ? 18.660 -28.373 22.173 1.00 24.47 595 ARG A O 1
ATOM 4530 N N . CYS A 1 596 ? 18.406 -26.476 20.987 1.00 22.89 596 CYS A N 1
ATOM 4531 C CA . CYS A 1 596 ? 17.164 -26.875 20.329 1.00 22.89 596 CYS A CA 1
ATOM 4532 C C . CYS A 1 596 ? 17.464 -27.866 19.194 1.00 22.89 596 CYS A C 1
ATOM 4534 O O . CYS A 1 596 ? 18.341 -27.627 18.366 1.00 22.89 596 CYS A O 1
ATOM 4536 N N . ALA A 1 597 ? 16.722 -28.969 19.151 1.00 24.45 597 ALA A N 1
ATOM 4537 C CA . ALA A 1 597 ? 16.660 -29.872 18.010 1.00 24.45 597 ALA A CA 1
ATOM 4538 C C . ALA A 1 597 ? 15.213 -30.343 17.843 1.00 24.45 597 ALA A C 1
ATOM 4540 O O . ALA A 1 597 ? 14.621 -30.859 18.791 1.00 24.45 597 ALA A O 1
ATOM 4541 N N . VAL A 1 598 ? 14.669 -30.222 16.633 1.00 32.00 598 VAL A N 1
ATOM 4542 C CA . VAL A 1 598 ? 13.487 -30.980 16.213 1.00 32.00 598 VAL A CA 1
ATOM 4543 C C . VAL A 1 598 ? 13.894 -31.832 15.018 1.00 32.00 598 VAL A C 1
ATOM 4545 O O . VAL A 1 598 ? 14.357 -31.298 14.016 1.00 32.00 598 VAL A O 1
ATOM 4548 N N . LEU A 1 599 ? 13.760 -33.155 15.168 1.00 29.28 599 LEU A N 1
ATOM 4549 C CA . LEU A 1 599 ? 13.163 -34.117 14.224 1.00 29.28 599 LEU A CA 1
ATOM 4550 C C . LEU A 1 599 ? 13.718 -35.535 14.459 1.00 29.28 599 LEU A C 1
ATOM 4552 O O . LEU A 1 599 ? 14.919 -35.772 14.377 1.00 29.28 599 LEU A O 1
ATOM 4556 N N . GLY A 1 600 ? 12.805 -36.493 14.653 1.00 31.92 600 GLY A N 1
ATOM 4557 C CA . GLY A 1 600 ? 13.049 -37.927 14.464 1.00 31.92 600 GLY A CA 1
ATOM 4558 C C . GLY A 1 600 ? 13.701 -38.647 15.647 1.00 31.92 600 GLY A C 1
ATOM 4559 O O . GLY A 1 600 ? 14.863 -38.439 15.972 1.00 31.92 600 GLY A O 1
ATOM 4560 N N . GLY A 1 601 ? 12.953 -39.553 16.282 1.00 34.09 601 GLY A N 1
ATOM 4561 C CA . GLY A 1 601 ? 13.418 -40.334 17.426 1.00 34.09 601 GLY A CA 1
ATOM 4562 C C . GLY A 1 601 ? 14.692 -41.146 17.164 1.00 34.09 601 GLY A C 1
ATOM 4563 O O . GLY A 1 601 ? 14.633 -42.200 16.543 1.00 34.09 601 GLY A O 1
ATOM 4564 N N . ALA A 1 602 ? 15.816 -40.680 17.707 1.00 29.39 602 ALA A N 1
ATOM 4565 C CA . ALA A 1 602 ? 16.924 -41.468 18.254 1.00 29.39 602 ALA A CA 1
ATOM 4566 C C . ALA A 1 602 ? 17.912 -40.511 18.946 1.00 29.39 602 ALA A C 1
ATOM 4568 O O . ALA A 1 602 ? 18.479 -39.627 18.312 1.00 29.39 602 ALA A O 1
ATOM 4569 N N . SER A 1 603 ? 18.137 -40.679 20.250 1.00 29.39 603 SER A N 1
ATOM 4570 C CA . SER A 1 603 ? 19.112 -39.887 21.006 1.00 29.39 603 SER A CA 1
ATOM 4571 C C . SER A 1 603 ? 20.543 -40.359 20.718 1.00 29.39 603 SER A C 1
ATOM 4573 O O . SER A 1 603 ? 20.864 -41.520 20.983 1.00 29.39 603 SER A O 1
ATOM 4575 N N . VAL A 1 604 ? 21.416 -39.462 20.253 1.00 26.36 604 VAL A N 1
ATOM 4576 C CA . VAL A 1 604 ? 22.875 -39.662 20.229 1.00 26.36 604 VAL A CA 1
ATOM 4577 C C . VAL A 1 604 ? 23.517 -38.598 21.118 1.00 26.36 604 VAL A C 1
ATOM 4579 O O . VAL A 1 604 ? 23.349 -37.406 20.881 1.00 26.36 604 VAL A O 1
ATOM 4582 N N . SER A 1 605 ? 24.237 -39.031 22.155 1.00 26.83 605 SER A N 1
ATOM 4583 C CA . SER A 1 605 ? 25.001 -38.165 23.057 1.00 26.83 605 SER A CA 1
ATOM 4584 C C . SER A 1 605 ? 26.359 -37.817 22.443 1.00 26.83 605 SER A C 1
ATOM 4586 O O . SER A 1 605 ? 27.140 -38.722 22.140 1.00 26.83 605 SER A O 1
ATOM 4588 N N . LEU A 1 606 ? 26.661 -36.527 22.305 1.00 27.30 606 LEU A N 1
ATOM 4589 C CA . LEU A 1 606 ? 28.011 -36.026 22.044 1.00 27.30 606 LEU A CA 1
ATOM 4590 C C . LEU A 1 606 ? 28.480 -35.241 23.270 1.00 27.30 606 LEU A C 1
ATOM 4592 O O . LEU A 1 606 ? 27.826 -34.286 23.680 1.00 27.30 606 LEU A O 1
ATOM 4596 N N . ASP A 1 607 ? 29.595 -35.689 23.839 1.00 27.97 607 ASP A N 1
ATOM 4597 C CA . ASP A 1 607 ? 30.287 -35.066 24.965 1.00 27.97 607 ASP A CA 1
ATOM 4598 C C . ASP A 1 607 ? 31.179 -33.943 24.412 1.00 27.97 607 ASP A C 1
ATOM 4600 O O . ASP A 1 607 ? 32.028 -34.196 23.551 1.00 27.97 607 ASP A O 1
ATOM 4604 N N . LEU A 1 608 ? 30.953 -32.700 24.839 1.00 36.41 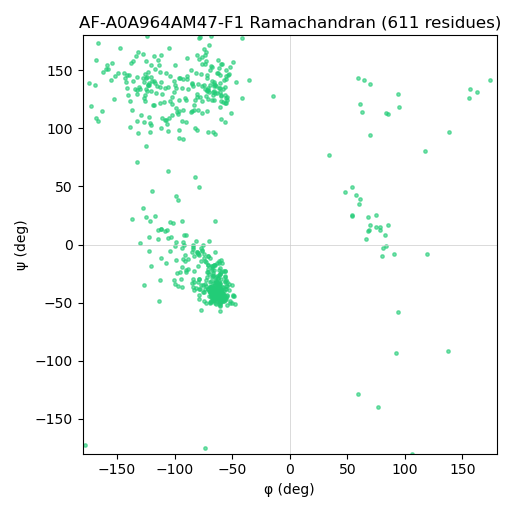608 LEU A N 1
ATOM 4605 C CA . LEU A 1 608 ? 31.806 -31.562 24.496 1.00 36.41 608 LEU A CA 1
ATOM 4606 C C . LEU A 1 608 ? 32.523 -31.100 25.763 1.00 36.41 608 LEU A C 1
ATOM 4608 O O . LEU A 1 608 ? 31.957 -30.393 26.597 1.00 36.41 608 LEU A O 1
ATOM 4612 N N . ASP A 1 609 ? 33.783 -31.521 25.878 1.00 32.97 609 ASP A N 1
ATOM 4613 C CA . ASP A 1 609 ? 34.736 -31.019 26.861 1.00 32.97 609 ASP A CA 1
ATOM 4614 C C . ASP A 1 609 ? 34.878 -29.499 26.728 1.00 32.97 609 ASP A C 1
ATOM 4616 O O . ASP A 1 609 ? 35.077 -28.951 25.642 1.00 32.97 609 ASP A O 1
ATOM 4620 N N . GLY A 1 610 ? 34.734 -28.832 27.870 1.00 37.59 610 GLY A N 1
ATOM 4621 C CA . GLY A 1 610 ? 34.443 -27.413 27.965 1.00 37.59 610 GLY A CA 1
ATOM 4622 C C . GLY A 1 610 ? 35.424 -26.481 27.260 1.00 37.59 610 GLY A C 1
ATOM 4623 O O . GLY A 1 610 ? 36.634 -26.562 27.455 1.00 37.59 610 GLY A O 1
ATOM 4624 N N . GLN A 1 611 ? 34.852 -25.509 26.550 1.00 29.78 611 GLN A N 1
ATOM 4625 C CA . GLN A 1 611 ? 35.298 -24.116 26.515 1.00 29.78 611 GLN A CA 1
ATOM 4626 C C . GLN A 1 611 ? 34.208 -23.244 25.867 1.00 29.78 611 GLN A C 1
ATOM 4628 O O . GLN A 1 611 ? 34.065 -23.283 24.655 1.00 29.78 611 GLN A O 1
ATOM 4633 N N . GLY A 1 612 ? 33.504 -22.460 26.699 1.00 29.94 612 GLY A N 1
ATOM 4634 C CA . GLY A 1 612 ? 32.844 -21.182 26.362 1.00 29.94 612 GLY A CA 1
ATOM 4635 C C . GLY A 1 612 ? 31.614 -21.213 25.446 1.00 29.94 612 GLY A C 1
ATOM 4636 O O . GLY A 1 612 ? 31.595 -21.937 24.462 1.00 29.94 612 GLY A O 1
ATOM 4637 N N . CYS A 1 613 ? 30.598 -20.411 25.788 1.00 29.08 613 CYS A N 1
ATOM 4638 C CA . CYS A 1 613 ? 29.412 -20.157 24.961 1.00 29.08 613 CYS A CA 1
ATOM 4639 C C . CYS A 1 613 ? 29.746 -19.496 23.622 1.00 29.08 613 CYS A C 1
ATOM 4641 O O . CYS A 1 613 ? 30.664 -18.640 23.612 1.00 29.08 613 CYS A O 1
#

Foldseek 3Di:
DDDDDDDDDDDDDDDDDDDDDDDDDDDDDDDDDDDDPPPLVVLLVVLVVLLLVQCVPFPQVQQADPRQVLHHHCSNVLLVLCLVQCAPALDLPSHVVLVCLVVVVPPVDDDGDDPVSSVSNSSNSNSTRDPPQPPDDQDFPLNVLVLLLVVLVVDDLVQLLQKFKEFQSLVVLLRNDLVSVLLQLLLLQQVLQLLALALDRDRWDQSDPSSGMTMDGLVNRVQAADPVRNDGLVLVLVVPALQQDDFPHPSLVSSCQRNVHLRRYYYSLSSLLRCLAPPSVCVSSVADQFQCVNQVVFVDPPVVCLVVLVKAKFKDQDDVFANGIKMKIWHQTNQGIKIKMFWALHCDDLCVCQLPVDRHQGQWIKMWDQRSNLAIAIFTAGSVRGTDQWDQQSTGADPPPGGIQGHRPNCCQVQLQHDDDDFHPRLVSCVVVVVSDDPVVNVSCPSNHDHRVVSRVSSVVSSVSNVVSSVSSVNDSSDDGRSSRSSNVVLQDWDALSSLQSSLRHGSVVLVVLLVVADPVSNVQCVQNVDVSGTHGNVVCSVCSQLSNQSVSVQADPVSHHDDSLPSNDPDDDDDDPDDDDDDDDDDDPDDDDDDDDDDDDDDDDDDDDDDD

Secondary structure (DSSP, 8-state):
---------------------------------PPPS-SHHHHHHHHHHHHHHHHHHHTHHHHSTT--GGG---TT-HHHHHHTTSSBTTBSTT-HHHHHHHTT-SSSSS-PPPHHHHHHHHHHHHT-------------HHHHHHHHHHHHHTS-GGGGGGEEEEE-HHHHHTT--HHHHHHHHHHHHHHHHHT---SS--PPEE-STTS-EEEEEGGGTT-S--SS--S-HHHHHHTT-TT------HHHHHHHHHHT-S--EEEHHHHHHHHSSTTHHHHHTT--SBHHHHHHHTT--HHHHHHHT--EEEEES--SSSSS-EEEEEEEETTEEEEEEEE-S-SSGGG-TTT-TTT---SEEEEEEE-TTS-EEEEEEETT-BEESEE-TTT---TTTTS-EETTHHHHHH-TTSS-----SHHHHHHHTGGGS-HHHHHHHHHHS--HHHHHHHHHHHHHHHHHHHHHTT--SS-SS-HHHHHHHHHHSPB-HHHHHHHTT--HHHHHHHGGGS-HHHHHHHGGGGSTT--B-HHHHHHHHHHHHHHHTT-B-TTSPBPPGGG---SS--PPPTTS---------S--------S-S------------

Mean predicted aligned error: 13.83 Å

Radius of gyration: 30.19 Å; Cα contacts (8 Å, |Δi|>4): 932; chains: 1; bounding box: 62×91×94 Å